Protein AF-A0AAD9IMD5-F1 (afdb_monomer_lite)

Secondary structure (DSSP, 8-state):
-B-HHHHHHH-GGGGG-S-EEE-SS--SSGGGEEE-PPP--S--SSS----PPPP-EEEEE-SSSEEEEEES--BSHHHHHSS---EEEEEEPBPPHHHHHH---PPPHHHHHHHHHHHHTT--HHHHHHHHHHHHTB--TT-SEEEEEE-SEEE-TT--STT--HHHHHHHHHHHSPPBPGGGTTPPPEEE-S------HHIIIIIIHHHHT--EE--SSTTPPPEEPPPPSSPPEEE--BHHHHHTSTTGGGGGGGS---HHHHTT------SS-EEE-S-EEEEEE-HHHHHHHHHSTTTTEETTTTEE--SPPTTS-SS-----SSSSPPPPPTT--B--TTS---S--TTS-BTTB-TTTTS--TTS-------

Organism: Prototheca wickerhamii (NCBI:txid3111)

Structure (mmCIF, N/CA/C/O backbone):
data_AF-A0AAD9IMD5-F1
#
_entry.id   AF-A0AAD9IMD5-F1
#
loop_
_atom_site.group_PDB
_atom_site.id
_atom_site.type_symbol
_atom_site.label_atom_id
_atom_site.label_alt_id
_atom_site.label_comp_id
_atom_site.label_asym_id
_atom_site.label_entity_id
_atom_site.label_seq_id
_atom_site.pdbx_PDB_ins_code
_atom_site.Cartn_x
_atom_site.Cartn_y
_atom_site.Cartn_z
_atom_site.occupancy
_atom_site.B_iso_or_equiv
_atom_site.auth_seq_id
_atom_site.auth_comp_id
_atom_site.auth_asym_id
_atom_site.auth_atom_id
_atom_site.pdbx_PDB_model_num
ATOM 1 N N . MET A 1 1 ? -3.584 -8.955 -10.266 1.00 76.75 1 MET A N 1
ATOM 2 C CA . MET A 1 1 ? -3.443 -10.241 -10.985 1.00 76.75 1 MET A CA 1
ATOM 3 C C . MET A 1 1 ? -3.538 -11.375 -9.977 1.00 76.75 1 MET A C 1
ATOM 5 O O . MET A 1 1 ? -3.066 -11.196 -8.858 1.00 76.75 1 MET A O 1
ATOM 9 N N . VAL A 1 2 ? -4.182 -12.487 -10.338 1.00 79.94 2 VAL A N 1
ATOM 10 C CA . VAL A 1 2 ? -4.346 -13.656 -9.460 1.00 79.94 2 VAL A CA 1
ATOM 11 C C . VAL A 1 2 ? -4.179 -14.929 -10.286 1.00 79.94 2 VAL A C 1
ATOM 13 O O . VAL A 1 2 ? -4.887 -15.099 -11.275 1.00 79.94 2 VAL A O 1
ATOM 16 N N . ASP A 1 3 ? -3.282 -15.815 -9.862 1.00 84.31 3 ASP A N 1
ATOM 17 C CA . ASP A 1 3 ? -3.203 -17.205 -10.317 1.00 84.31 3 ASP A CA 1
ATOM 18 C C . ASP A 1 3 ? -3.819 -18.092 -9.229 1.00 84.31 3 ASP A C 1
ATOM 20 O O . ASP A 1 3 ? -3.224 -18.309 -8.173 1.00 84.31 3 ASP A O 1
ATOM 24 N N . PHE A 1 4 ? -5.041 -18.581 -9.462 1.00 81.31 4 PHE A N 1
ATOM 25 C CA . PHE A 1 4 ? -5.756 -19.394 -8.475 1.00 81.31 4 PHE A CA 1
ATOM 26 C C . PHE A 1 4 ? -5.147 -20.776 -8.270 1.00 81.31 4 PHE A C 1
ATOM 28 O O . PHE A 1 4 ? -5.235 -21.294 -7.158 1.00 81.31 4 PHE A O 1
ATOM 35 N N . ALA A 1 5 ? -4.554 -21.373 -9.305 1.00 83.69 5 ALA A N 1
ATOM 36 C CA . ALA A 1 5 ? -3.942 -22.689 -9.181 1.00 83.69 5 ALA A CA 1
ATOM 37 C C . ALA A 1 5 ? -2.724 -22.594 -8.260 1.00 83.69 5 ALA A C 1
ATOM 39 O O . ALA A 1 5 ? -2.625 -23.333 -7.275 1.00 83.69 5 ALA A O 1
ATOM 40 N N . TRP A 1 6 ? -1.862 -21.606 -8.512 1.00 87.00 6 TRP A N 1
ATOM 41 C CA . TRP A 1 6 ? -0.742 -21.317 -7.630 1.00 87.00 6 TRP A CA 1
ATOM 42 C C . TRP A 1 6 ? -1.210 -20.911 -6.225 1.00 87.00 6 TRP A C 1
ATOM 44 O O . TRP A 1 6 ? -0.757 -21.502 -5.244 1.00 87.00 6 TRP A O 1
ATOM 54 N N . LEU A 1 7 ? -2.153 -19.969 -6.107 1.00 86.19 7 LEU A N 1
ATOM 55 C CA . LEU A 1 7 ? -2.623 -19.467 -4.812 1.00 86.19 7 LEU A CA 1
ATOM 56 C C . LEU A 1 7 ? -3.202 -20.583 -3.932 1.00 86.19 7 LEU A C 1
ATOM 58 O O . LEU A 1 7 ? -2.908 -20.632 -2.740 1.00 86.19 7 LEU A O 1
ATOM 62 N N . LEU A 1 8 ? -3.992 -21.496 -4.504 1.00 86.25 8 LEU A N 1
ATOM 63 C CA . LEU A 1 8 ? -4.531 -22.651 -3.779 1.00 86.25 8 LEU A CA 1
ATOM 64 C C . LEU A 1 8 ? -3.455 -23.675 -3.417 1.00 86.25 8 LEU A C 1
ATOM 66 O O . LEU A 1 8 ? -3.572 -24.321 -2.377 1.00 86.25 8 LEU A O 1
ATOM 70 N N . SER A 1 9 ? -2.413 -23.821 -4.240 1.00 89.12 9 SER A N 1
ATOM 71 C CA . SER A 1 9 ? -1.272 -24.677 -3.903 1.00 89.12 9 SER A CA 1
ATOM 72 C C . SER A 1 9 ? -0.456 -24.106 -2.737 1.00 89.12 9 SER A C 1
ATOM 74 O O . SER A 1 9 ? -0.043 -24.852 -1.853 1.00 89.12 9 SER A O 1
ATOM 76 N N . ALA A 1 10 ? -0.280 -22.781 -2.699 1.00 88.62 10 ALA A N 1
ATOM 77 C CA . ALA A 1 10 ? 0.473 -22.081 -1.665 1.00 88.62 10 ALA A CA 1
ATOM 78 C C . ALA A 1 10 ? -0.332 -21.913 -0.364 1.00 88.62 10 ALA A C 1
ATOM 80 O O . ALA A 1 10 ? 0.235 -21.936 0.726 1.00 88.62 10 ALA A O 1
ATOM 81 N N . CYS A 1 11 ? -1.655 -21.754 -0.467 1.00 88.94 11 CYS A N 1
ATOM 82 C CA . CYS A 1 11 ? -2.561 -21.566 0.662 1.00 88.94 11 CYS A CA 1
ATOM 83 C C . CYS A 1 11 ? -3.853 -22.390 0.481 1.00 88.94 11 CYS A C 1
ATOM 85 O O . CYS A 1 11 ? -4.914 -21.848 0.140 1.00 88.94 11 CYS A O 1
ATOM 87 N N . PRO A 1 12 ? -3.807 -23.710 0.744 1.00 88.69 12 PRO A N 1
ATOM 88 C CA . PRO A 1 12 ? -4.962 -24.591 0.556 1.00 88.69 12 PRO A CA 1
ATOM 89 C C . PRO A 1 12 ? -6.123 -24.277 1.512 1.00 88.69 12 PRO A C 1
ATOM 91 O O . PRO A 1 12 ? -7.272 -24.627 1.240 1.00 88.69 12 PRO A O 1
ATOM 94 N N . ASP A 1 13 ? -5.860 -23.576 2.619 1.00 87.25 13 ASP A N 1
ATOM 95 C CA . ASP A 1 13 ? -6.880 -23.179 3.593 1.00 87.25 13 ASP A CA 1
ATOM 96 C C . ASP A 1 13 ? -7.921 -22.208 3.022 1.00 87.25 13 ASP A C 1
ATOM 98 O O . ASP A 1 13 ? -9.054 -22.182 3.507 1.00 87.25 13 ASP A O 1
ATOM 102 N N . ILE A 1 14 ? -7.603 -21.486 1.941 1.00 85.19 14 ILE A N 1
ATOM 103 C CA . ILE A 1 14 ? -8.573 -20.644 1.225 1.00 85.19 14 ILE A CA 1
ATOM 104 C C . ILE A 1 14 ? -9.774 -21.479 0.755 1.00 85.19 14 ILE A C 1
ATOM 106 O O . ILE A 1 14 ? -10.912 -21.020 0.839 1.00 85.19 14 ILE A O 1
ATOM 110 N N . ALA A 1 15 ? -9.565 -22.738 0.354 1.00 83.88 15 ALA A N 1
ATOM 111 C CA . ALA A 1 15 ? -10.650 -23.626 -0.073 1.00 83.88 15 ALA A CA 1
ATOM 112 C C . ALA A 1 15 ? -11.630 -23.988 1.066 1.00 83.88 15 ALA A C 1
ATOM 114 O O . ALA A 1 15 ? -12.774 -24.388 0.811 1.00 83.88 15 ALA A O 1
ATOM 115 N N . LYS A 1 16 ? -11.206 -23.829 2.328 1.00 85.44 16 LYS A N 1
ATOM 116 C CA . LYS A 1 16 ? -12.039 -24.054 3.520 1.00 85.44 16 LYS A CA 1
ATOM 117 C C . LYS A 1 16 ? -12.935 -22.855 3.838 1.00 85.44 16 LYS A C 1
ATOM 119 O O . LYS A 1 16 ? -13.846 -22.993 4.655 1.00 85.44 16 LYS A O 1
ATOM 124 N N . ALA A 1 17 ? -12.710 -21.700 3.207 1.00 85.44 17 ALA A N 1
ATOM 125 C CA . ALA A 1 17 ? -13.543 -20.524 3.410 1.00 85.44 17 ALA A CA 1
ATOM 126 C C . ALA A 1 17 ? -15.008 -20.829 3.057 1.00 85.44 17 ALA A C 1
ATOM 128 O O . ALA A 1 17 ? -15.326 -21.463 2.047 1.00 85.44 17 ALA A O 1
ATOM 129 N N . GLN A 1 18 ? -15.923 -20.365 3.910 1.00 84.19 18 GLN A N 1
ATOM 130 C CA . GLN A 1 18 ? -17.361 -20.515 3.671 1.00 84.19 18 GLN A CA 1
ATOM 131 C C . GLN A 1 18 ? -17.820 -19.661 2.486 1.00 84.19 18 GLN A C 1
ATOM 133 O O . GLN A 1 18 ? -18.733 -20.046 1.759 1.00 84.19 18 GLN A O 1
ATOM 138 N N . LYS A 1 19 ? -17.182 -18.502 2.308 1.00 85.31 19 LYS A N 1
ATOM 139 C CA . LYS A 1 19 ? -17.495 -17.521 1.278 1.00 85.31 19 LYS A CA 1
ATOM 140 C C . LYS A 1 19 ? -16.247 -16.729 0.932 1.00 85.31 19 LYS A C 1
ATOM 142 O O . LYS A 1 19 ? -15.484 -16.379 1.829 1.00 85.31 19 LYS A O 1
ATOM 147 N N . ILE A 1 20 ? -16.072 -16.434 -0.350 1.00 84.38 20 ILE A N 1
ATOM 148 C CA . ILE A 1 20 ? -14.956 -15.632 -0.852 1.00 84.38 20 ILE A CA 1
ATOM 149 C C . ILE A 1 20 ? -15.546 -14.524 -1.718 1.00 84.38 20 ILE A C 1
ATOM 151 O O . ILE A 1 20 ? -16.338 -14.795 -2.619 1.00 84.38 20 ILE A O 1
ATOM 155 N N . ILE A 1 21 ? -15.198 -13.275 -1.427 1.00 83.50 21 ILE A N 1
ATOM 156 C CA . ILE A 1 21 ? -15.652 -12.113 -2.193 1.00 83.50 21 ILE A CA 1
ATOM 157 C C . ILE A 1 21 ? -14.419 -11.499 -2.835 1.00 83.50 21 ILE A C 1
ATOM 159 O O . ILE A 1 21 ? -13.454 -11.206 -2.134 1.00 83.50 21 ILE A O 1
ATOM 163 N N . LEU A 1 22 ? -14.435 -11.366 -4.158 1.00 80.69 22 LEU A N 1
ATOM 164 C CA . LEU A 1 22 ? -13.288 -10.916 -4.935 1.00 80.69 22 LEU A CA 1
ATOM 165 C C . LEU A 1 22 ? -13.683 -9.771 -5.855 1.00 80.69 22 LEU A C 1
ATOM 167 O O . LEU A 1 22 ? -14.708 -9.828 -6.540 1.00 80.69 22 LEU A O 1
ATOM 171 N N . ASP A 1 23 ? -12.819 -8.771 -5.919 1.00 72.56 23 ASP A N 1
ATOM 172 C CA . ASP A 1 23 ? -12.963 -7.575 -6.738 1.00 72.56 23 ASP A CA 1
ATOM 173 C C . ASP A 1 23 ? -12.237 -7.686 -8.098 1.00 72.56 23 ASP A C 1
ATOM 175 O O . ASP A 1 23 ? -11.655 -6.729 -8.603 1.00 72.56 23 ASP A O 1
ATOM 179 N N . ILE A 1 24 ? -12.254 -8.885 -8.691 1.00 70.44 24 ILE A N 1
ATOM 180 C CA . ILE A 1 24 ? -11.566 -9.232 -9.951 1.00 70.44 24 ILE A CA 1
ATOM 181 C C . ILE A 1 24 ? -12.556 -9.507 -11.092 1.00 70.44 24 ILE A C 1
ATOM 183 O O . ILE A 1 24 ? -13.764 -9.529 -10.883 1.00 70.44 24 ILE A O 1
ATOM 187 N N . GLU A 1 25 ? -12.057 -9.732 -12.313 1.00 60.31 25 GLU A N 1
ATOM 188 C CA . GLU A 1 25 ? -12.898 -10.030 -13.486 1.00 60.31 25 GLU A CA 1
ATOM 189 C C . GLU A 1 25 ? -13.379 -11.488 -13.551 1.00 60.31 25 GLU A C 1
ATOM 191 O O . GLU A 1 25 ? -14.500 -11.752 -13.986 1.00 60.31 25 GLU A O 1
ATOM 196 N N . LYS A 1 26 ? -12.554 -12.450 -13.117 1.00 60.41 26 LYS A N 1
ATOM 197 C CA . LYS A 1 26 ? -12.860 -13.890 -13.134 1.00 60.41 26 LYS A CA 1
ATOM 198 C C . LYS A 1 26 ? -12.212 -14.585 -11.940 1.00 60.41 26 LYS A C 1
ATOM 200 O O . LYS A 1 26 ? -11.093 -14.245 -11.571 1.00 60.41 26 LYS A O 1
ATOM 205 N N . ALA A 1 27 ? -12.886 -15.582 -11.369 1.00 61.69 27 ALA A N 1
ATOM 206 C CA . ALA A 1 27 ? -12.339 -16.413 -10.299 1.00 61.69 27 ALA A CA 1
ATOM 207 C C . ALA A 1 27 ? -12.442 -17.903 -10.634 1.00 61.69 27 ALA A C 1
ATOM 209 O O . ALA A 1 27 ? -13.432 -18.339 -11.214 1.00 61.69 27 ALA A O 1
ATOM 210 N N . GLY A 1 28 ? -11.444 -18.684 -10.213 1.00 59.56 28 GLY A N 1
ATOM 211 C CA . GLY A 1 28 ? -11.409 -20.143 -10.388 1.00 59.56 28 GLY A CA 1
ATOM 212 C C . GLY A 1 28 ? -12.090 -20.939 -9.266 1.00 59.56 28 GLY A C 1
ATOM 213 O O . GLY A 1 28 ? -11.920 -22.148 -9.182 1.00 59.56 28 GLY A O 1
ATOM 214 N N . LEU A 1 29 ? -12.824 -20.279 -8.364 1.00 62.38 29 LEU A N 1
ATOM 215 C CA . LEU A 1 29 ? -13.247 -20.844 -7.074 1.00 62.38 29 LEU A CA 1
ATOM 216 C C . LEU A 1 29 ? -14.750 -21.188 -6.997 1.00 62.38 29 LEU A C 1
ATOM 218 O O . LEU A 1 29 ? -15.392 -20.987 -5.972 1.00 62.38 29 LEU A O 1
ATOM 222 N N . GLY A 1 30 ? -15.321 -21.756 -8.062 1.00 66.31 30 GLY A N 1
ATOM 223 C CA . GLY A 1 30 ? -16.645 -22.401 -8.034 1.00 66.31 30 GLY A CA 1
ATOM 224 C C . GLY A 1 30 ? -17.790 -21.587 -7.391 1.00 66.31 30 GLY A C 1
ATOM 225 O O . GLY A 1 30 ? -17.810 -20.360 -7.410 1.00 66.31 30 GLY A O 1
ATOM 226 N N . ALA A 1 31 ? -18.777 -22.280 -6.808 1.00 68.75 31 ALA A N 1
ATOM 227 C CA . ALA A 1 31 ? -20.036 -21.683 -6.331 1.00 68.75 31 ALA A CA 1
ATOM 228 C C . ALA A 1 31 ? -19.940 -20.855 -5.027 1.00 68.75 31 ALA A C 1
ATOM 230 O O . ALA A 1 31 ? -20.909 -20.201 -4.647 1.00 68.75 31 ALA A O 1
ATOM 231 N N . LYS A 1 32 ? -18.803 -20.884 -4.313 1.00 77.38 32 LYS A N 1
ATOM 232 C CA . LYS A 1 32 ? -18.609 -20.151 -3.039 1.00 77.38 32 LYS A CA 1
ATOM 233 C C . LYS A 1 32 ? -18.077 -18.731 -3.235 1.00 77.38 32 LYS A C 1
ATOM 235 O O . LYS A 1 32 ? -17.917 -17.988 -2.260 1.00 77.38 32 LYS A O 1
ATOM 240 N N . THR A 1 33 ? -17.788 -18.367 -4.480 1.00 80.81 33 THR A N 1
ATOM 241 C CA . THR A 1 33 ? -17.118 -17.124 -4.819 1.00 80.81 33 THR A CA 1
ATOM 242 C C . THR A 1 33 ? -18.078 -16.127 -5.432 1.00 80.81 33 THR A C 1
ATOM 244 O O . THR A 1 33 ? -18.792 -16.418 -6.387 1.00 80.81 33 THR A O 1
ATOM 247 N N . VAL A 1 34 ? -18.062 -14.917 -4.884 1.00 81.12 34 VAL A N 1
ATOM 248 C CA . VAL A 1 34 ? -18.750 -13.765 -5.452 1.00 81.12 34 VAL A CA 1
ATOM 249 C C . VAL A 1 34 ? -17.698 -12.878 -6.090 1.00 81.12 34 VAL A C 1
ATOM 251 O O . VAL A 1 34 ? -16.814 -12.370 -5.405 1.00 81.12 34 VAL A O 1
ATOM 254 N N . VAL A 1 35 ? -17.803 -12.707 -7.402 1.00 80.44 35 VAL A N 1
ATOM 255 C CA . VAL A 1 35 ? -16.901 -11.868 -8.190 1.00 80.44 35 VAL A CA 1
ATOM 256 C C . VAL A 1 35 ? -17.628 -10.582 -8.557 1.00 80.44 35 VAL A C 1
ATOM 258 O O . VAL A 1 35 ? -18.761 -10.625 -9.045 1.00 80.44 35 VAL A O 1
ATOM 261 N N . LYS A 1 36 ? -16.997 -9.434 -8.317 1.00 81.56 36 LYS A N 1
ATOM 262 C CA . LYS A 1 36 ? -17.540 -8.133 -8.705 1.00 81.56 36 LYS A CA 1
ATOM 263 C C . LYS A 1 36 ? -16.424 -7.211 -9.160 1.00 81.56 36 LYS A C 1
ATOM 265 O O . LYS A 1 36 ? -15.601 -6.808 -8.362 1.00 81.56 36 LYS A O 1
ATOM 270 N N . ILE A 1 37 ? -16.488 -6.778 -10.410 1.00 79.00 37 ILE A N 1
ATOM 271 C CA . ILE A 1 37 ? -15.648 -5.696 -10.923 1.00 79.00 37 ILE A CA 1
ATOM 272 C C . ILE A 1 37 ? -16.138 -4.369 -10.296 1.00 79.00 37 ILE A C 1
ATOM 274 O O . ILE A 1 37 ? -17.311 -4.014 -10.501 1.00 79.00 37 ILE A O 1
ATOM 278 N N . PRO A 1 38 ? -15.306 -3.651 -9.513 1.00 81.19 38 PRO A N 1
ATOM 279 C CA . PRO A 1 38 ? -15.639 -2.331 -8.980 1.00 81.19 38 PRO A CA 1
ATOM 280 C C . PRO A 1 38 ? -15.830 -1.292 -10.097 1.00 81.19 38 PRO A C 1
ATOM 282 O O . PRO A 1 38 ? -15.277 -1.442 -11.189 1.00 81.19 38 PRO A O 1
ATOM 285 N N . PRO A 1 39 ? -16.605 -0.221 -9.861 1.00 81.44 39 PRO A N 1
ATOM 286 C CA . PRO A 1 39 ? -16.837 0.802 -10.875 1.00 81.44 39 PRO A CA 1
ATOM 287 C C . PRO A 1 39 ? -15.567 1.615 -11.181 1.00 81.44 39 PRO A C 1
ATOM 289 O O . PRO A 1 39 ? -14.989 2.234 -10.295 1.00 81.44 39 PRO A O 1
ATOM 292 N N . LEU A 1 40 ? -15.189 1.692 -12.461 1.00 76.69 40 LEU A N 1
ATOM 293 C CA . LEU A 1 40 ? -14.152 2.598 -12.971 1.00 76.69 40 LEU A CA 1
ATOM 294 C C . LEU A 1 40 ? -14.787 3.676 -13.865 1.00 76.69 40 LEU A C 1
ATOM 296 O O . LEU A 1 40 ? -14.896 3.490 -15.076 1.00 76.69 40 LEU A O 1
ATOM 300 N N . PRO A 1 41 ? -15.247 4.802 -13.289 1.00 74.12 41 PRO A N 1
ATOM 301 C CA . PRO A 1 41 ? -15.970 5.835 -14.031 1.00 74.12 41 PRO A CA 1
ATOM 302 C C . PRO A 1 41 ? -15.073 6.688 -14.943 1.00 74.12 41 PRO A C 1
ATOM 304 O O . PRO A 1 41 ? -15.592 7.433 -15.770 1.00 74.12 41 PRO A O 1
ATOM 307 N N . ILE A 1 42 ? -13.744 6.611 -14.796 1.00 68.19 42 ILE A N 1
ATOM 308 C CA . ILE A 1 42 ? -12.786 7.442 -15.536 1.00 68.19 42 ILE A CA 1
ATOM 309 C C . ILE A 1 42 ? -11.962 6.551 -16.482 1.00 68.19 42 ILE A C 1
ATOM 311 O O . ILE A 1 42 ? -11.223 5.690 -16.005 1.00 68.19 42 ILE A O 1
ATOM 315 N N . PRO A 1 43 ? -12.049 6.741 -17.811 1.00 59.75 43 PRO A N 1
ATOM 316 C CA . PRO A 1 43 ? -11.306 5.932 -18.774 1.00 59.75 43 PRO A CA 1
ATOM 317 C C . PRO A 1 43 ? -9.802 6.263 -18.804 1.00 59.75 43 PRO A C 1
ATOM 319 O O . PRO A 1 43 ? -9.381 7.401 -18.575 1.00 59.75 43 PRO A O 1
ATOM 322 N N . TYR A 1 44 ? -8.981 5.270 -19.165 1.00 54.69 44 TYR A N 1
ATOM 323 C CA . TYR A 1 44 ? -7.563 5.450 -19.493 1.00 54.69 44 TYR A CA 1
ATOM 324 C C . TYR A 1 44 ? -7.389 5.538 -21.019 1.00 54.69 44 TYR A C 1
ATOM 326 O O . TYR A 1 44 ? -7.518 4.537 -21.712 1.00 54.69 44 TYR A O 1
ATOM 334 N N . GLY A 1 45 ? -7.056 6.720 -21.549 1.00 42.53 45 GLY A N 1
ATOM 335 C CA . GLY A 1 45 ? -6.676 6.892 -22.961 1.00 42.53 45 GLY A CA 1
ATOM 336 C C . GLY A 1 45 ? -7.792 6.641 -23.992 1.00 42.53 45 GLY A C 1
ATOM 337 O O . GLY A 1 45 ? -8.968 6.555 -23.655 1.00 42.53 45 GLY A O 1
ATOM 338 N N . THR A 1 46 ? -7.407 6.580 -25.273 1.00 33.34 46 THR A N 1
ATOM 339 C CA . THR A 1 46 ? -8.287 6.486 -26.460 1.00 33.34 46 THR A CA 1
ATOM 340 C C . THR A 1 46 ? -8.709 5.062 -26.844 1.00 33.34 46 THR A C 1
ATOM 342 O O . THR A 1 46 ? -9.556 4.906 -27.719 1.00 33.34 46 THR A O 1
ATOM 345 N N . HIS A 1 47 ? 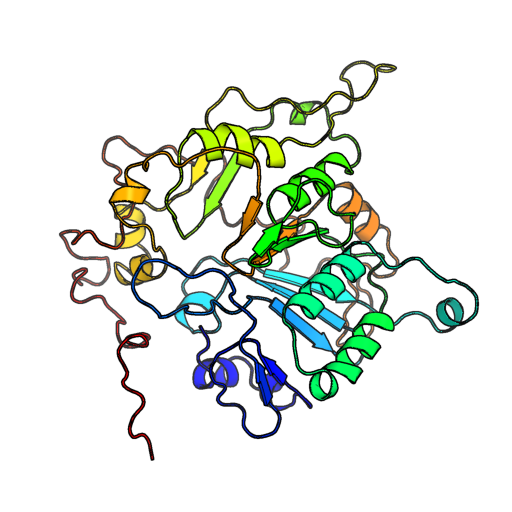-8.172 4.022 -26.198 1.00 32.47 47 HIS A N 1
ATOM 346 C CA . HIS A 1 47 ? -8.558 2.630 -26.451 1.00 32.47 47 HIS A CA 1
ATOM 347 C C . HIS A 1 47 ? -9.361 2.074 -25.267 1.00 32.47 47 HIS A C 1
ATOM 349 O O . HIS A 1 47 ? -8.866 1.946 -24.152 1.00 32.47 47 HIS A O 1
ATOM 355 N N . HIS A 1 48 ? -10.631 1.763 -25.528 1.00 37.00 48 HIS A N 1
ATOM 356 C CA . HIS A 1 48 ? -11.674 1.381 -24.573 1.00 37.00 48 HIS A CA 1
ATOM 357 C C . HIS A 1 48 ? -11.481 0.001 -23.893 1.00 37.00 48 HIS A C 1
ATOM 359 O O . HIS A 1 48 ? -12.358 -0.858 -23.983 1.00 37.00 48 HIS A O 1
ATOM 365 N N . ARG A 1 49 ? -10.386 -0.228 -23.158 1.00 36.09 49 ARG A N 1
ATOM 366 C CA . ARG A 1 49 ? -10.332 -1.284 -22.125 1.00 36.09 49 ARG A CA 1
ATOM 367 C C . ARG A 1 49 ? -9.782 -0.722 -20.822 1.00 36.09 49 ARG A C 1
ATOM 369 O O . ARG A 1 49 ? -8.605 -0.409 -20.701 1.00 36.09 49 ARG A O 1
ATOM 376 N N . CYS A 1 50 ? -10.669 -0.583 -19.843 1.00 42.69 50 CYS A N 1
ATOM 377 C CA . CYS A 1 50 ? -10.317 -0.224 -18.478 1.00 42.69 50 CYS A CA 1
ATOM 378 C C . CYS A 1 50 ? -9.977 -1.523 -17.736 1.00 42.69 50 CYS A C 1
ATOM 380 O O . CYS A 1 50 ? -10.882 -2.279 -17.400 1.00 42.69 50 CYS A O 1
ATOM 382 N N . VAL A 1 51 ? -8.691 -1.820 -17.540 1.00 49.53 51 VAL A N 1
ATOM 383 C CA . VAL A 1 51 ? -8.270 -2.985 -16.747 1.00 49.53 51 VAL A CA 1
ATOM 384 C C . VAL A 1 51 ? -8.336 -2.595 -15.273 1.00 49.53 51 VAL A C 1
ATOM 386 O O . VAL A 1 51 ? -7.567 -1.743 -14.823 1.00 49.53 51 VAL A O 1
ATOM 389 N N . VAL A 1 52 ? -9.252 -3.205 -14.514 1.00 51.31 52 VAL A N 1
ATOM 390 C CA . VAL A 1 52 ? -9.265 -3.058 -13.053 1.00 51.31 52 VAL A CA 1
ATOM 391 C C . VAL A 1 52 ? -8.014 -3.718 -12.490 1.00 51.31 52 VAL A C 1
ATOM 393 O O . VAL A 1 52 ? -7.832 -4.931 -12.602 1.00 51.31 52 VAL A O 1
ATOM 396 N N . LYS A 1 53 ? -7.155 -2.927 -11.843 1.00 61.28 53 LYS A N 1
ATOM 397 C CA . LYS A 1 53 ? -6.140 -3.479 -10.946 1.00 61.28 53 LYS A CA 1
ATOM 398 C C . LYS A 1 53 ? -6.843 -3.850 -9.636 1.00 61.28 53 LYS A C 1
ATOM 400 O O . LYS A 1 53 ? -7.417 -2.956 -9.019 1.00 61.28 53 LYS A O 1
ATOM 405 N N . PRO A 1 54 ? -6.859 -5.133 -9.238 1.00 62.47 54 PRO A N 1
ATOM 406 C CA . PRO A 1 54 ? -7.530 -5.533 -8.010 1.00 62.47 54 PRO A CA 1
ATOM 407 C C . PRO A 1 54 ? -6.819 -4.973 -6.790 1.00 62.47 54 PRO A C 1
ATOM 409 O O . PRO A 1 54 ? -5.595 -4.786 -6.809 1.00 62.47 54 PRO A O 1
ATOM 412 N N . ASN A 1 55 ? -7.587 -4.756 -5.726 1.00 74.50 55 ASN A N 1
ATOM 413 C CA . ASN A 1 55 ? -7.024 -4.301 -4.471 1.00 74.50 55 ASN A CA 1
ATOM 414 C C . ASN A 1 55 ? -6.158 -5.394 -3.855 1.00 74.50 55 ASN A C 1
ATOM 416 O O . ASN A 1 55 ? -6.456 -6.587 -3.912 1.00 74.50 55 ASN A O 1
ATOM 420 N N . LYS A 1 56 ? -5.060 -4.967 -3.245 1.00 89.25 56 LYS A N 1
ATOM 421 C CA . LYS A 1 56 ? -4.097 -5.855 -2.599 1.00 89.25 56 LYS A CA 1
ATOM 422 C C . LYS A 1 56 ? -4.327 -5.840 -1.095 1.00 89.25 56 LYS A C 1
ATOM 424 O O . LYS A 1 56 ? -3.507 -5.363 -0.311 1.00 89.25 56 LYS A O 1
ATOM 429 N N . ALA A 1 57 ? -5.518 -6.283 -0.712 1.00 92.19 57 ALA A N 1
ATOM 430 C CA . ALA A 1 57 ? -5.948 -6.323 0.672 1.00 92.19 57 ALA A CA 1
ATOM 431 C C . ALA A 1 57 ? -6.849 -7.530 0.946 1.00 92.19 57 ALA A C 1
ATOM 433 O O . ALA A 1 57 ? -7.647 -7.940 0.104 1.00 92.19 57 ALA A O 1
ATOM 434 N N . PHE A 1 58 ? -6.761 -8.054 2.165 1.00 93.00 58 PHE A N 1
ATOM 435 C CA . PHE A 1 58 ? -7.638 -9.092 2.684 1.00 93.00 58 PHE A CA 1
ATOM 436 C C . PHE A 1 58 ? -8.340 -8.608 3.948 1.00 93.00 58 PHE A C 1
ATOM 438 O O . PHE A 1 58 ? -7.698 -8.124 4.879 1.00 93.00 58 PHE A O 1
ATOM 445 N N . VAL A 1 59 ? -9.654 -8.821 4.006 1.00 93.94 59 VAL A N 1
ATOM 446 C CA . VAL A 1 59 ? -10.449 -8.731 5.234 1.00 93.94 59 VAL A CA 1
ATOM 447 C C . VAL A 1 59 ? -11.001 -10.123 5.507 1.00 93.94 59 VAL A C 1
ATOM 449 O O . VAL A 1 59 ? -11.824 -10.636 4.749 1.00 93.94 59 VAL A O 1
ATOM 452 N N . MET A 1 60 ? -10.498 -10.770 6.554 1.00 94.19 60 MET A N 1
ATOM 453 C CA . MET A 1 60 ? -10.754 -12.183 6.828 1.00 94.19 60 MET A CA 1
ATOM 454 C C . MET A 1 60 ? -11.461 -12.345 8.164 1.00 94.19 60 MET A C 1
ATOM 456 O O . MET A 1 60 ? -10.909 -12.003 9.209 1.00 94.19 60 MET A O 1
ATOM 460 N N . LYS A 1 61 ? -12.654 -12.943 8.147 1.00 94.06 61 LYS A N 1
ATOM 461 C CA . LYS A 1 61 ? -13.301 -13.406 9.374 1.00 94.06 61 LYS A CA 1
ATOM 462 C C . LYS A 1 61 ? -12.676 -14.730 9.816 1.00 94.06 61 LYS A C 1
ATOM 464 O O . LYS A 1 61 ? -12.777 -15.736 9.114 1.00 94.06 61 LYS A O 1
ATOM 469 N N . LEU A 1 62 ? -12.050 -14.726 10.989 1.00 92.81 62 LEU A N 1
ATOM 470 C CA . LEU A 1 62 ? -11.472 -15.901 11.641 1.00 92.81 62 LEU A CA 1
ATOM 471 C C . LEU A 1 62 ? -12.329 -16.331 12.840 1.00 92.81 62 LEU A C 1
ATOM 473 O O . LEU A 1 62 ? -13.312 -15.674 13.203 1.00 92.81 62 LEU A O 1
ATOM 477 N N . ARG A 1 63 ? -11.949 -17.456 13.462 1.00 91.12 63 ARG A N 1
ATOM 478 C CA . ARG A 1 63 ? -12.687 -18.081 14.572 1.00 91.12 63 ARG A CA 1
ATOM 479 C C . ARG A 1 63 ? -12.943 -17.108 15.721 1.00 91.12 63 ARG A C 1
ATOM 481 O O . ARG A 1 63 ? -14.061 -17.063 16.221 1.00 91.12 63 ARG A O 1
ATOM 488 N N . HIS A 1 64 ? -11.924 -16.355 16.122 1.00 93.62 64 HIS A N 1
ATOM 489 C CA . HIS A 1 64 ? -11.992 -15.490 17.294 1.00 93.62 64 HIS A CA 1
ATOM 490 C C . HIS A 1 64 ? -11.967 -14.001 16.960 1.00 93.62 64 HIS A C 1
ATOM 492 O O . HIS A 1 64 ? -12.170 -13.216 17.862 1.00 93.62 64 HIS A O 1
ATOM 498 N N . GLY A 1 65 ? -11.802 -13.586 15.703 1.00 94.94 65 GLY A N 1
ATOM 499 C CA . GLY A 1 65 ? -11.774 -12.162 15.361 1.00 94.94 65 GLY A CA 1
ATOM 500 C C . GLY A 1 65 ? -11.785 -11.897 13.860 1.00 94.94 65 GLY A C 1
ATOM 501 O O . GLY A 1 65 ? -12.105 -12.795 13.075 1.00 94.94 65 GLY A O 1
ATOM 502 N N . ILE A 1 66 ? -11.404 -10.684 13.466 1.00 95.94 66 ILE A N 1
ATOM 503 C CA . ILE A 1 66 ? -11.150 -10.297 12.072 1.00 95.94 66 ILE A CA 1
ATOM 504 C C . ILE A 1 66 ? -9.660 -10.037 11.896 1.00 95.94 66 ILE A C 1
ATOM 506 O O . ILE A 1 66 ? -9.040 -9.417 12.749 1.00 95.94 66 ILE A O 1
ATOM 510 N N . ARG A 1 67 ? -9.092 -10.475 10.774 1.00 96.38 67 ARG A N 1
ATOM 511 C CA . ARG A 1 67 ? -7.748 -10.093 10.333 1.00 96.38 67 ARG A CA 1
ATOM 512 C C . ARG A 1 67 ? -7.853 -9.165 9.135 1.00 96.38 67 ARG A C 1
ATOM 514 O O . ARG A 1 67 ? -8.507 -9.518 8.151 1.00 96.38 67 ARG A O 1
ATOM 521 N N . VAL A 1 68 ? -7.175 -8.024 9.194 1.00 96.62 68 VAL A N 1
ATOM 522 C CA . VAL A 1 68 ? -6.966 -7.149 8.035 1.00 96.62 68 VAL A CA 1
ATOM 523 C C . VAL A 1 68 ? -5.515 -7.268 7.598 1.00 96.62 68 VAL A C 1
ATOM 525 O O . VAL A 1 68 ? -4.604 -7.165 8.421 1.00 96.62 68 VAL A O 1
ATOM 528 N N . ALA A 1 69 ? -5.305 -7.496 6.305 1.00 95.56 69 ALA A N 1
ATOM 529 C CA . ALA A 1 69 ? -3.993 -7.483 5.683 1.00 95.56 69 ALA A CA 1
ATOM 530 C C . ALA A 1 69 ? -3.987 -6.534 4.483 1.00 95.56 69 ALA A C 1
ATOM 532 O O . ALA A 1 69 ? -4.881 -6.608 3.647 1.00 95.56 69 ALA A O 1
ATOM 533 N N . ILE A 1 70 ? -2.981 -5.669 4.382 1.00 95.06 70 ILE A N 1
ATOM 534 C CA . ILE A 1 70 ? -2.757 -4.768 3.242 1.00 95.06 70 ILE A CA 1
ATOM 535 C C . ILE A 1 70 ? -1.356 -5.065 2.721 1.00 95.06 70 ILE A C 1
ATOM 537 O O . ILE A 1 70 ? -0.403 -5.040 3.498 1.00 95.06 70 ILE A O 1
ATOM 541 N N . HIS A 1 71 ? -1.225 -5.394 1.440 1.00 93.62 71 HIS A N 1
ATOM 542 C CA . HIS A 1 71 ? 0.027 -5.876 0.857 1.00 93.62 71 HIS A CA 1
ATOM 543 C C . HIS A 1 71 ? 0.316 -5.253 -0.509 1.00 93.62 71 HIS A C 1
ATOM 545 O O . HIS A 1 71 ? -0.529 -4.599 -1.113 1.00 93.62 71 HIS A O 1
ATOM 551 N N . THR A 1 72 ? 1.529 -5.461 -1.020 1.00 91.38 72 THR A N 1
ATOM 552 C CA . THR A 1 72 ? 1.968 -4.902 -2.313 1.00 91.38 72 THR A CA 1
ATOM 553 C C . THR A 1 72 ? 2.064 -5.937 -3.438 1.00 91.38 72 THR A C 1
ATOM 555 O O . THR A 1 72 ? 2.076 -5.561 -4.614 1.00 91.38 72 THR A O 1
ATOM 558 N N . ALA A 1 73 ? 2.041 -7.234 -3.113 1.00 91.00 73 ALA A N 1
ATOM 559 C CA . ALA A 1 73 ? 2.129 -8.326 -4.085 1.00 91.00 73 ALA A CA 1
ATOM 560 C C . ALA A 1 73 ? 0.815 -8.561 -4.847 1.00 91.00 73 ALA A C 1
ATOM 562 O O . ALA A 1 73 ? -0.262 -8.547 -4.247 1.00 91.00 73 ALA A O 1
ATOM 563 N N . ASN A 1 74 ? 0.884 -8.829 -6.153 1.00 89.06 74 ASN A N 1
ATOM 564 C CA . ASN A 1 74 ? -0.171 -9.596 -6.818 1.00 89.06 74 ASN A CA 1
ATOM 565 C C . ASN A 1 74 ? -0.162 -11.049 -6.312 1.00 89.06 74 ASN A C 1
ATOM 567 O O . ASN A 1 74 ? 0.861 -11.537 -5.844 1.00 89.06 74 ASN A O 1
ATOM 571 N N . LEU A 1 75 ? -1.281 -11.763 -6.447 1.00 88.25 75 LEU A N 1
ATOM 572 C CA . LEU A 1 75 ? -1.396 -13.157 -6.000 1.00 88.25 75 LEU A CA 1
ATOM 573 C C . LEU A 1 75 ? -0.904 -14.120 -7.090 1.00 88.25 75 LEU A C 1
ATOM 575 O O . LEU A 1 75 ? -1.679 -14.906 -7.634 1.00 88.25 75 LEU A O 1
ATOM 579 N N . ILE A 1 76 ? 0.377 -14.004 -7.431 1.00 87.75 76 ILE A N 1
ATOM 580 C CA . ILE A 1 76 ? 1.099 -14.853 -8.385 1.00 87.75 76 ILE A CA 1
ATOM 581 C C . ILE A 1 76 ? 2.471 -15.210 -7.807 1.00 87.75 76 ILE A C 1
ATOM 583 O O . ILE A 1 76 ? 3.035 -14.431 -7.036 1.00 87.75 76 ILE A O 1
ATOM 587 N N . TYR A 1 77 ? 3.037 -16.343 -8.233 1.00 88.81 77 TYR A N 1
ATOM 588 C CA . TYR A 1 77 ? 4.333 -16.821 -7.737 1.00 88.81 77 TYR A CA 1
ATOM 589 C C . TYR A 1 77 ? 5.442 -15.754 -7.792 1.00 88.81 77 TYR A C 1
ATOM 591 O O . TYR A 1 77 ? 6.044 -15.492 -6.751 1.00 88.81 77 TYR A O 1
ATOM 599 N N . PRO A 1 78 ? 5.715 -15.081 -8.933 1.00 88.88 78 PRO A N 1
ATOM 600 C CA . PRO A 1 78 ? 6.861 -14.174 -9.007 1.00 88.88 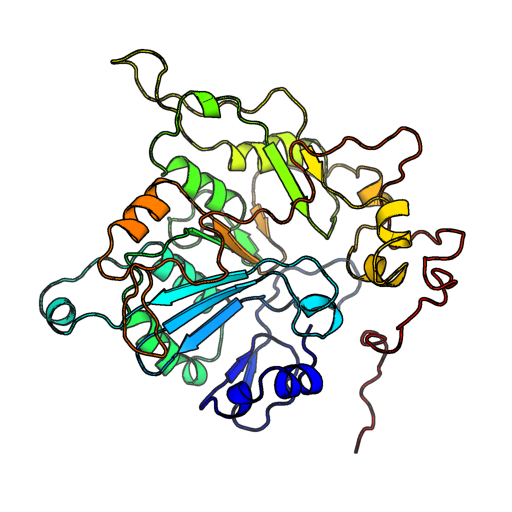78 PRO A CA 1
ATOM 601 C C . PRO A 1 78 ? 6.750 -12.994 -8.037 1.00 88.88 78 PRO A C 1
ATOM 603 O O . PRO A 1 78 ? 7.718 -12.659 -7.362 1.00 88.88 78 PRO A O 1
ATOM 606 N N . ASP A 1 79 ? 5.561 -12.400 -7.902 1.00 90.00 79 ASP A N 1
ATOM 607 C CA . ASP A 1 79 ? 5.347 -11.270 -6.996 1.00 90.00 79 ASP A CA 1
ATOM 608 C C . ASP A 1 79 ? 5.523 -11.657 -5.531 1.00 90.00 79 ASP A C 1
ATOM 610 O O . ASP A 1 79 ? 6.014 -10.832 -4.767 1.00 90.00 79 ASP A O 1
ATOM 614 N N . CYS A 1 80 ? 5.130 -12.869 -5.136 1.00 90.31 80 CYS A N 1
ATOM 615 C CA . CYS A 1 80 ? 5.206 -13.322 -3.748 1.00 90.31 80 CYS A CA 1
ATOM 616 C C . CYS A 1 80 ? 6.556 -13.941 -3.366 1.00 90.31 80 CYS A C 1
ATOM 618 O O . CYS A 1 80 ? 6.868 -13.990 -2.177 1.00 90.31 80 CYS A O 1
ATOM 620 N N . ASN A 1 81 ? 7.345 -14.407 -4.338 1.00 88.44 81 ASN A N 1
ATOM 621 C CA . ASN A 1 81 ? 8.563 -15.178 -4.073 1.00 88.44 81 ASN A CA 1
ATOM 622 C C . ASN A 1 81 ? 9.846 -14.500 -4.560 1.00 88.44 81 ASN A C 1
ATOM 624 O O . ASN A 1 81 ? 10.898 -14.715 -3.963 1.00 88.44 81 ASN A O 1
ATOM 628 N N . ASN A 1 82 ? 9.774 -13.695 -5.622 1.00 90.19 82 ASN A N 1
ATOM 629 C CA . ASN A 1 82 ? 10.960 -13.171 -6.302 1.00 90.19 82 ASN A CA 1
ATOM 630 C C . ASN A 1 82 ? 11.111 -11.647 -6.177 1.00 90.19 82 ASN A C 1
ATOM 632 O O . ASN A 1 82 ? 12.052 -11.073 -6.718 1.00 90.19 82 ASN A O 1
ATOM 636 N N . LYS A 1 83 ? 10.187 -10.970 -5.489 1.00 89.50 83 LYS A N 1
ATOM 637 C CA . LYS A 1 83 ? 10.189 -9.509 -5.366 1.00 89.50 83 LYS A CA 1
ATOM 638 C C . LYS A 1 83 ? 10.193 -9.085 -3.910 1.00 89.50 83 LYS A C 1
ATOM 640 O O . LYS A 1 83 ? 9.569 -9.717 -3.060 1.00 89.50 83 LYS A O 1
ATOM 645 N N . SER A 1 84 ? 10.841 -7.958 -3.644 1.00 90.31 84 SER A N 1
ATOM 646 C CA . SER A 1 84 ? 10.681 -7.250 -2.379 1.00 90.31 84 SER A CA 1
ATOM 647 C C . SER A 1 84 ? 9.255 -6.711 -2.296 1.00 90.31 84 SER A C 1
ATOM 649 O O . SER A 1 84 ? 8.848 -5.877 -3.103 1.00 90.31 84 SER A O 1
ATOM 651 N N . GLN A 1 85 ? 8.492 -7.209 -1.329 1.00 90.25 85 GLN A N 1
ATOM 652 C CA . GLN A 1 85 ? 7.110 -6.815 -1.075 1.00 90.25 85 GLN A CA 1
ATOM 653 C C . GLN A 1 85 ? 6.936 -6.480 0.401 1.00 90.25 85 GLN A C 1
ATOM 655 O O . GLN A 1 85 ? 7.680 -6.964 1.253 1.00 90.25 85 GLN A O 1
ATOM 660 N N . ALA A 1 86 ? 5.902 -5.705 0.702 1.00 90.56 86 ALA A N 1
ATOM 661 C CA . ALA A 1 86 ? 5.507 -5.386 2.061 1.00 90.56 86 ALA A CA 1
ATOM 662 C C . ALA A 1 86 ? 4.101 -5.912 2.356 1.00 90.56 86 ALA A C 1
ATOM 664 O O . ALA A 1 86 ? 3.243 -6.014 1.470 1.00 90.56 86 ALA A O 1
ATOM 665 N N . ILE A 1 87 ? 3.868 -6.217 3.631 1.00 92.56 87 ILE A N 1
ATOM 666 C CA . ILE A 1 87 ? 2.554 -6.552 4.162 1.00 92.56 87 ILE A CA 1
ATOM 667 C C . ILE A 1 87 ? 2.387 -5.944 5.555 1.00 92.56 87 ILE A C 1
ATOM 669 O O . ILE A 1 87 ? 3.224 -6.119 6.438 1.00 92.56 87 ILE A O 1
ATOM 673 N N . TYR A 1 88 ? 1.280 -5.240 5.750 1.00 93.88 88 TYR A N 1
ATOM 674 C CA . TYR A 1 88 ? 0.738 -4.918 7.061 1.00 93.88 88 TYR A CA 1
ATOM 675 C C . TYR A 1 88 ? -0.324 -5.961 7.403 1.00 93.88 88 TYR A C 1
ATOM 677 O O . TYR A 1 88 ? -1.197 -6.235 6.582 1.00 93.88 88 TYR A O 1
ATOM 685 N N . THR A 1 89 ? -0.270 -6.522 8.611 1.00 94.50 89 THR A N 1
ATOM 686 C CA . THR A 1 89 ? -1.309 -7.415 9.136 1.00 94.50 89 THR A CA 1
ATOM 687 C C . THR A 1 89 ? -1.652 -7.050 10.569 1.00 94.50 89 THR A C 1
ATOM 689 O O . THR A 1 89 ? -0.744 -6.904 11.391 1.00 94.50 89 THR A O 1
ATOM 692 N N . GLN A 1 90 ? -2.940 -6.990 10.890 1.00 95.06 90 GLN A N 1
ATOM 693 C CA . GLN A 1 90 ? -3.413 -6.848 12.263 1.00 95.06 90 GLN A CA 1
ATOM 694 C C . GLN A 1 90 ? -4.713 -7.622 12.477 1.00 95.06 90 GLN A C 1
ATOM 696 O O . GLN A 1 90 ? -5.568 -7.686 11.590 1.00 95.06 90 GLN A O 1
ATOM 701 N N . ASP A 1 91 ? -4.850 -8.176 13.681 1.00 95.75 91 ASP A N 1
ATOM 702 C CA . ASP A 1 91 ? -6.055 -8.852 14.140 1.00 95.75 91 ASP A CA 1
ATOM 703 C C . ASP A 1 91 ? -6.843 -7.968 15.100 1.00 95.75 91 ASP A C 1
ATOM 705 O O . ASP A 1 91 ? -6.277 -7.269 15.941 1.00 95.75 91 ASP A O 1
ATOM 709 N N . PHE A 1 92 ? -8.161 -8.057 14.986 1.00 95.31 92 PHE A N 1
ATOM 710 C CA . PHE A 1 92 ? -9.134 -7.277 15.729 1.00 95.31 92 PHE A CA 1
ATOM 711 C C . PHE A 1 92 ? -10.075 -8.231 16.477 1.00 95.31 92 PHE A C 1
ATOM 713 O O . PHE A 1 92 ? -10.655 -9.132 15.850 1.00 95.31 92 PHE A O 1
ATOM 720 N N . PRO A 1 93 ? -10.200 -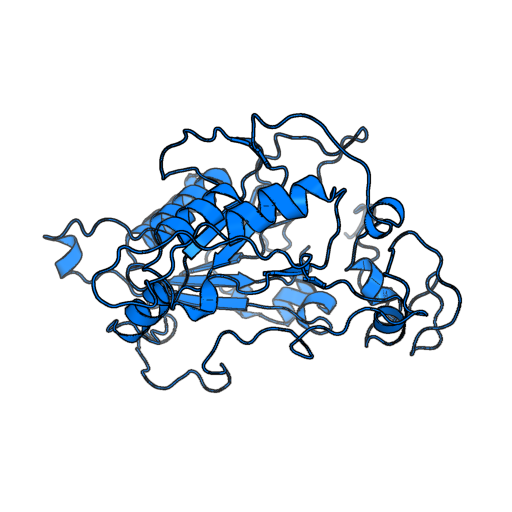8.096 17.808 1.00 94.94 93 PRO A N 1
ATOM 721 C CA . PRO A 1 93 ? -11.072 -8.938 18.616 1.00 94.94 93 PRO A CA 1
ATOM 722 C C . PRO A 1 93 ? -12.547 -8.555 18.429 1.00 94.94 93 PRO A C 1
ATOM 724 O O . PRO A 1 93 ? -12.848 -7.476 17.920 1.00 94.94 93 PRO A O 1
ATOM 727 N N . PRO A 1 94 ? -13.493 -9.409 18.846 1.00 94.31 94 PRO A N 1
ATOM 728 C CA . PRO A 1 94 ? -14.901 -9.050 18.919 1.00 94.31 94 PRO A CA 1
ATOM 729 C C . PRO A 1 94 ? -15.105 -7.975 19.992 1.00 94.31 94 PRO A C 1
ATOM 731 O O . PRO A 1 94 ? -14.384 -7.952 20.995 1.00 94.31 94 PRO A O 1
ATOM 734 N N . LEU A 1 95 ? -16.111 -7.122 19.820 1.00 90.25 95 LEU A N 1
ATOM 735 C CA . LEU A 1 95 ? -16.524 -6.195 20.872 1.00 90.25 95 LEU A CA 1
ATOM 736 C C . LEU A 1 95 ? -16.982 -6.984 22.110 1.00 90.25 95 LEU A C 1
ATOM 738 O O . LEU A 1 95 ? -17.729 -7.958 22.010 1.00 90.25 95 LEU A O 1
ATOM 742 N N . ALA A 1 96 ? -16.542 -6.565 23.299 1.00 77.75 96 ALA A N 1
ATOM 743 C CA . ALA A 1 96 ? -16.969 -7.194 24.546 1.00 77.75 96 ALA A CA 1
ATOM 744 C C . ALA A 1 96 ? -18.484 -7.008 24.765 1.00 77.75 96 ALA A C 1
ATOM 746 O O . ALA A 1 96 ? -19.013 -5.915 24.557 1.00 77.75 96 ALA A O 1
ATOM 747 N N . GLU A 1 97 ? -19.174 -8.031 25.287 1.00 58.28 97 GLU A N 1
ATOM 748 C CA . GLU A 1 97 ? -20.633 -8.011 25.520 1.00 58.28 97 GLU A CA 1
ATOM 749 C C . GLU A 1 97 ? -21.108 -6.779 26.321 1.00 58.28 97 GLU A C 1
ATOM 751 O O . GLU A 1 97 ? -22.190 -6.252 26.074 1.00 58.28 97 GLU A O 1
ATOM 756 N N . ARG A 1 98 ? -20.282 -6.239 27.232 1.00 46.31 98 ARG A N 1
ATOM 757 C CA . ARG A 1 98 ? -20.606 -5.029 28.016 1.00 46.31 98 ARG A CA 1
ATOM 758 C C . ARG A 1 98 ? -20.509 -3.709 27.239 1.00 46.31 98 ARG A C 1
ATOM 760 O O . ARG A 1 98 ? -21.174 -2.753 27.632 1.00 46.31 98 ARG A O 1
ATOM 767 N N . ALA A 1 99 ? -19.739 -3.643 26.151 1.00 51.16 99 ALA A N 1
ATOM 768 C CA . ALA A 1 99 ? -19.705 -2.470 25.272 1.00 51.16 99 ALA A CA 1
ATOM 769 C C . ALA A 1 99 ? -21.004 -2.357 24.455 1.00 51.16 99 ALA A C 1
ATOM 771 O O . ALA A 1 99 ? -21.519 -1.258 24.275 1.00 51.16 99 ALA A O 1
ATOM 772 N N . SER A 1 100 ? -21.600 -3.498 24.082 1.00 46.50 100 SER A N 1
ATOM 773 C CA . SER A 1 100 ? -22.852 -3.550 23.312 1.00 46.50 100 SER A CA 1
ATOM 774 C C . SER A 1 100 ? -24.078 -2.993 24.055 1.00 46.50 100 SER A C 1
ATOM 776 O O . SER A 1 100 ? -25.025 -2.536 23.422 1.00 46.50 100 SER A O 1
ATOM 778 N N . ALA A 1 101 ? -24.062 -2.996 25.395 1.00 41.12 101 ALA A N 1
ATOM 779 C CA . ALA A 1 101 ? -25.233 -2.660 26.201 1.00 41.12 101 ALA A CA 1
ATOM 780 C C . ALA A 1 101 ? -25.294 -1.195 26.665 1.00 41.12 101 ALA A C 1
ATOM 782 O O . ALA A 1 101 ? -26.399 -0.722 26.915 1.00 41.12 101 ALA A O 1
ATOM 783 N N . HIS A 1 102 ? -24.167 -0.481 26.823 1.00 38.94 102 HIS A N 1
ATOM 784 C CA . HIS A 1 102 ? -24.145 0.861 27.449 1.00 38.94 102 HIS A CA 1
ATOM 785 C C . HIS A 1 102 ? -23.067 1.829 26.922 1.00 38.94 102 HIS A C 1
ATOM 787 O O . HIS A 1 102 ? -22.892 2.909 27.484 1.00 38.94 102 HIS A O 1
ATOM 793 N N . SER A 1 103 ? -22.356 1.496 25.843 1.00 41.97 103 SER A N 1
ATOM 794 C CA . SER A 1 103 ? -21.376 2.400 25.241 1.00 41.97 103 SER A CA 1
ATOM 795 C C . SER A 1 103 ? -21.517 2.379 23.726 1.00 41.97 103 SER A C 1
ATOM 797 O O . SER A 1 103 ? -21.006 1.485 23.062 1.00 41.97 103 SER A O 1
ATOM 799 N N . GLN A 1 104 ? -22.154 3.407 23.163 1.00 47.69 104 GLN A N 1
ATOM 800 C CA . GLN A 1 104 ? -21.853 3.824 21.794 1.00 47.69 104 GLN A CA 1
ATOM 801 C C . GLN A 1 104 ? -20.396 4.313 21.785 1.00 47.69 104 GLN A C 1
ATOM 803 O O . GLN A 1 104 ? -20.135 5.514 21.819 1.00 47.69 104 GLN A O 1
ATOM 808 N N . THR A 1 105 ? -19.424 3.397 21.831 1.00 53.59 105 THR A N 1
ATOM 809 C CA . THR A 1 105 ? -18.049 3.749 21.486 1.00 53.59 105 THR A CA 1
ATOM 810 C C . THR A 1 105 ? -18.105 4.204 20.037 1.00 53.59 105 THR A C 1
ATOM 812 O O . THR A 1 105 ? -18.490 3.416 19.172 1.00 53.59 105 THR A O 1
ATOM 815 N N . ALA A 1 106 ? -17.807 5.480 19.785 1.00 63.06 106 ALA A N 1
ATOM 816 C CA . ALA A 1 106 ? -17.683 5.988 18.426 1.00 63.06 106 ALA A CA 1
ATOM 817 C C . ALA A 1 106 ? -16.748 5.058 17.638 1.00 63.06 106 ALA A C 1
ATOM 819 O O . ALA A 1 106 ? -15.743 4.593 18.188 1.00 63.06 106 ALA A O 1
ATOM 820 N N . ALA A 1 107 ? -17.115 4.744 16.393 1.00 75.62 107 ALA A N 1
ATOM 821 C CA . ALA A 1 107 ? -16.296 3.901 15.534 1.00 75.62 107 ALA A CA 1
ATOM 822 C C . ALA A 1 107 ? -14.878 4.483 15.447 1.00 75.62 107 ALA A C 1
ATOM 824 O O . ALA A 1 107 ? -14.687 5.703 15.452 1.00 75.62 107 ALA A O 1
ATOM 825 N N . SER A 1 108 ? -13.863 3.618 15.408 1.00 89.56 108 SER A N 1
ATOM 826 C CA . SER A 1 108 ? -12.503 4.111 15.207 1.00 89.56 108 SER A CA 1
ATOM 827 C C . SER A 1 108 ? -12.369 4.663 13.789 1.00 89.56 108 SER A C 1
ATOM 829 O O . SER A 1 108 ? -13.007 4.170 12.858 1.00 89.56 108 SER A O 1
ATOM 831 N N . THR A 1 109 ? -11.493 5.650 13.599 1.00 91.94 109 THR A N 1
ATOM 832 C CA . THR A 1 109 ? -11.226 6.225 12.270 1.00 91.94 109 THR A CA 1
ATOM 833 C C . THR A 1 109 ? -10.823 5.154 11.256 1.00 91.94 109 THR A C 1
ATOM 835 O O . THR A 1 109 ? -11.229 5.212 10.101 1.00 91.94 109 THR A O 1
ATOM 838 N N . PHE A 1 110 ? -10.095 4.123 11.696 1.00 95.12 110 PHE A N 1
ATOM 839 C CA . PHE A 1 110 ? -9.747 2.968 10.872 1.00 95.12 110 PHE A CA 1
ATOM 840 C C . PHE A 1 110 ? -10.985 2.195 10.393 1.00 95.12 110 PHE A C 1
ATOM 842 O O . PHE A 1 110 ? -11.074 1.844 9.217 1.00 95.12 110 PHE A O 1
ATOM 849 N N . GLN A 1 111 ? -11.940 1.919 11.287 1.00 94.88 111 GLN A N 1
ATOM 850 C CA . GLN A 1 111 ? -13.170 1.201 10.943 1.00 94.88 111 GLN A CA 1
ATOM 851 C C . GLN A 1 111 ? -14.042 2.014 9.985 1.00 94.88 111 GLN A C 1
ATOM 853 O O . GLN A 1 111 ? -14.603 1.450 9.042 1.00 94.88 111 GLN A O 1
ATOM 858 N N . GLU A 1 112 ? -14.141 3.326 10.210 1.00 93.00 112 GLU A N 1
ATOM 859 C CA . GLU A 1 112 ? -14.868 4.253 9.339 1.00 93.00 112 GLU A CA 1
ATOM 860 C C . GLU A 1 112 ? -14.243 4.310 7.942 1.00 93.00 112 GLU A C 1
ATOM 862 O O . GLU A 1 112 ? -14.956 4.134 6.950 1.00 93.00 112 GLU A O 1
ATOM 867 N N . ASP A 1 113 ? -12.920 4.474 7.852 1.00 93.62 113 ASP A N 1
ATOM 868 C CA . ASP A 1 113 ? -12.190 4.497 6.581 1.00 93.62 113 ASP A CA 1
ATOM 869 C C . ASP A 1 113 ? -12.350 3.171 5.825 1.00 93.62 113 ASP A C 1
ATOM 871 O O . ASP A 1 113 ? -12.675 3.171 4.634 1.00 93.62 113 ASP A O 1
ATOM 875 N N . LEU A 1 114 ? -12.171 2.035 6.515 1.00 94.62 114 LEU A N 1
ATOM 876 C CA . LEU A 1 114 ? -12.313 0.703 5.924 1.00 94.62 114 LEU A CA 1
ATOM 877 C C . LEU A 1 114 ? -13.734 0.488 5.403 1.00 94.62 114 LEU A C 1
ATOM 879 O O . LEU A 1 114 ? -13.923 0.044 4.270 1.00 94.62 114 LEU A O 1
ATOM 883 N N . SER A 1 115 ? -14.738 0.830 6.211 1.00 93.56 115 SER A N 1
ATOM 884 C CA . SER A 1 115 ? -16.142 0.652 5.842 1.00 93.56 115 SER A CA 1
ATOM 885 C C . SER A 1 115 ? -16.528 1.548 4.670 1.00 93.56 115 SER A C 1
ATOM 887 O O . SER A 1 115 ? -17.150 1.087 3.713 1.00 93.56 115 SER A O 1
ATOM 889 N N . THR A 1 116 ? -16.103 2.812 4.700 1.00 92.31 116 THR A N 1
ATOM 890 C CA . THR A 1 116 ? -16.362 3.766 3.616 1.00 92.31 116 THR A CA 1
ATOM 891 C C . THR A 1 116 ? -15.699 3.299 2.323 1.00 92.31 116 THR A C 1
ATOM 893 O O . THR A 1 116 ? -16.324 3.328 1.265 1.00 92.31 116 THR A O 1
ATOM 896 N N . TYR A 1 117 ? -14.458 2.816 2.390 1.00 91.75 117 TYR A N 1
ATOM 897 C CA . TYR A 1 117 ? -13.745 2.281 1.234 1.00 91.75 117 TYR A CA 1
ATOM 898 C C . TYR A 1 117 ? -14.435 1.043 0.638 1.00 91.75 117 TYR A C 1
ATOM 900 O O . TYR A 1 117 ? -14.684 0.999 -0.570 1.00 91.75 117 TYR A O 1
ATOM 908 N N . LEU A 1 118 ? -14.815 0.069 1.472 1.00 91.38 118 LEU A N 1
ATOM 909 C CA . LEU A 1 118 ? -15.507 -1.146 1.028 1.00 91.38 118 LEU A CA 1
ATOM 910 C C . LEU A 1 118 ? -16.889 -0.848 0.416 1.00 91.38 118 LEU A C 1
ATOM 912 O O . LEU A 1 118 ? -17.276 -1.504 -0.554 1.00 91.38 118 LEU A O 1
ATOM 916 N N . ASP A 1 119 ? -17.614 0.166 0.904 1.00 90.88 119 ASP A N 1
ATOM 917 C CA . ASP A 1 119 ? -18.878 0.605 0.286 1.00 90.88 119 ASP A CA 1
ATOM 918 C C . ASP A 1 119 ? -18.661 1.113 -1.152 1.00 90.88 119 ASP A C 1
ATOM 920 O O . ASP A 1 119 ? -19.456 0.832 -2.059 1.00 90.88 119 ASP A O 1
ATOM 924 N N . ARG A 1 120 ? -17.533 1.795 -1.407 1.00 89.94 120 ARG A N 1
ATOM 925 C CA . ARG A 1 120 ? -17.177 2.305 -2.744 1.00 89.94 120 ARG A CA 1
ATOM 926 C C . ARG A 1 120 ? -16.799 1.218 -3.744 1.00 89.94 120 ARG A C 1
ATOM 928 O O . ARG A 1 120 ? -16.826 1.494 -4.946 1.00 89.94 120 ARG A O 1
ATOM 935 N N . LEU A 1 121 ? -16.528 -0.007 -3.295 1.00 87.56 121 LEU A N 1
ATOM 936 C CA . LEU A 1 121 ? -16.369 -1.163 -4.186 1.00 87.56 121 LEU A CA 1
ATOM 937 C C . LEU A 1 121 ? -17.708 -1.632 -4.778 1.00 87.56 121 LEU A C 1
ATOM 939 O O . LEU A 1 121 ? -17.717 -2.374 -5.761 1.00 87.56 121 LEU A O 1
ATOM 943 N N . ARG A 1 122 ? -18.848 -1.183 -4.219 1.00 88.44 122 ARG A N 1
ATOM 944 C CA . ARG A 1 122 ? -20.209 -1.511 -4.690 1.00 88.44 122 ARG A CA 1
ATOM 945 C C . ARG A 1 122 ? -20.434 -3.021 -4.831 1.00 88.44 122 ARG A C 1
ATOM 947 O O . ARG A 1 122 ? -21.009 -3.505 -5.812 1.00 88.44 122 ARG A O 1
ATOM 954 N N . LEU A 1 123 ? -19.962 -3.763 -3.830 1.00 85.81 123 LEU A N 1
ATOM 955 C CA . LEU A 1 123 ? -20.151 -5.206 -3.724 1.00 85.81 123 LEU A CA 1
ATOM 956 C C . LEU A 1 123 ? -21.644 -5.546 -3.522 1.00 85.81 123 LEU A C 1
ATOM 958 O O . LEU A 1 123 ? -22.363 -4.769 -2.890 1.00 85.81 123 LEU A O 1
ATOM 962 N N . PRO A 1 124 ? -22.141 -6.697 -4.018 1.00 87.25 124 PRO A N 1
ATOM 963 C CA . PRO A 1 124 ? -23.561 -7.038 -3.912 1.00 87.25 124 PRO A CA 1
ATOM 964 C C . PRO A 1 124 ? -24.028 -7.137 -2.452 1.00 87.25 124 PRO A C 1
ATOM 966 O O . PRO A 1 124 ? -23.478 -7.929 -1.689 1.00 87.25 124 PRO A O 1
ATOM 969 N N . ALA A 1 125 ? -25.079 -6.403 -2.072 1.00 87.25 125 ALA A N 1
ATOM 970 C CA . ALA A 1 125 ? -25.552 -6.326 -0.681 1.00 87.25 125 ALA A CA 1
ATOM 971 C C . ALA A 1 125 ? -25.905 -7.700 -0.078 1.00 87.25 125 ALA A C 1
ATOM 973 O O . ALA A 1 125 ? -25.494 -8.027 1.033 1.00 87.25 125 ALA A O 1
ATOM 974 N N . ALA A 1 126 ? -26.588 -8.559 -0.845 1.00 86.50 126 ALA A N 1
ATOM 975 C CA . ALA A 1 126 ? -26.897 -9.929 -0.426 1.00 86.50 126 ALA A CA 1
ATOM 976 C C . ALA A 1 126 ? -25.630 -10.778 -0.199 1.00 86.50 126 ALA A C 1
ATOM 978 O O . ALA A 1 126 ? -25.625 -11.721 0.594 1.00 86.50 126 ALA A O 1
ATOM 979 N N . ALA A 1 127 ? -24.531 -10.450 -0.885 1.00 84.25 127 ALA A N 1
ATOM 980 C CA . ALA A 1 127 ? -23.262 -11.130 -0.700 1.00 84.25 127 ALA A CA 1
ATOM 981 C C . ALA A 1 127 ? -22.490 -10.626 0.532 1.00 84.25 127 ALA A C 1
ATOM 983 O O . ALA A 1 127 ? -21.778 -11.418 1.150 1.00 84.25 127 ALA A O 1
ATOM 984 N N . THR A 1 128 ? -22.645 -9.358 0.906 1.00 88.56 128 THR A N 1
ATOM 985 C CA . THR A 1 128 ? -21.819 -8.694 1.925 1.00 88.56 128 THR A CA 1
ATOM 986 C C . THR A 1 128 ? -22.513 -8.450 3.262 1.00 88.56 128 THR A C 1
ATOM 988 O O . THR A 1 128 ? -21.831 -8.052 4.195 1.00 88.56 128 THR A O 1
ATOM 991 N N . ALA A 1 129 ? -23.813 -8.732 3.411 1.00 90.75 129 ALA A N 1
ATOM 992 C CA . ALA A 1 129 ? -24.556 -8.492 4.659 1.00 90.75 129 ALA A CA 1
ATOM 993 C C . ALA A 1 129 ? -23.820 -8.984 5.924 1.00 90.75 129 ALA A C 1
ATOM 995 O O . ALA A 1 129 ? -23.517 -8.189 6.808 1.00 90.75 129 ALA A O 1
ATOM 996 N N . LYS A 1 130 ? -23.410 -10.260 5.944 1.00 90.38 130 LYS A N 1
ATOM 997 C CA . LYS A 1 130 ? -22.649 -10.842 7.061 1.00 9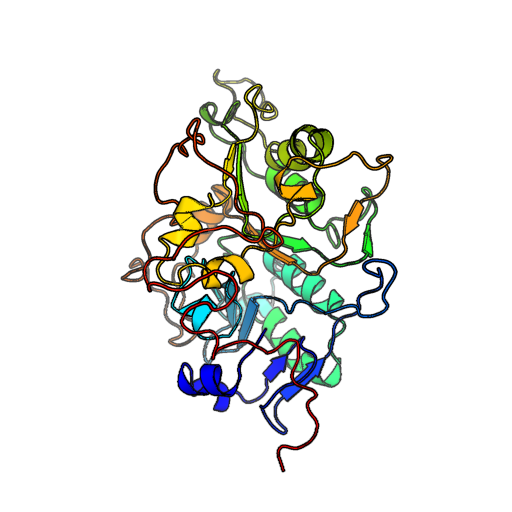0.38 130 LYS A CA 1
ATOM 998 C C . LYS A 1 130 ? -21.275 -10.192 7.264 1.00 90.38 130 LYS A C 1
ATOM 1000 O O . LYS A 1 130 ? -20.847 -10.017 8.391 1.00 90.38 130 LYS A O 1
ATOM 1005 N N . MET A 1 131 ? -20.590 -9.805 6.186 1.00 91.25 131 MET A N 1
ATOM 1006 C CA . MET A 1 131 ? -19.302 -9.104 6.279 1.00 91.25 131 MET A CA 1
ATOM 1007 C C . MET A 1 131 ? -19.463 -7.756 6.995 1.00 91.25 131 MET A C 1
ATOM 1009 O O . MET A 1 131 ? -18.606 -7.380 7.786 1.00 91.25 131 MET A O 1
ATOM 1013 N N . TRP A 1 132 ? -20.562 -7.041 6.742 1.00 92.31 132 TRP A N 1
ATOM 1014 C CA . TRP A 1 132 ? -20.865 -5.774 7.409 1.00 92.31 132 TRP A CA 1
ATOM 1015 C C . TRP A 1 132 ? -21.271 -5.936 8.874 1.00 92.31 132 TRP A C 1
ATOM 1017 O O . TRP A 1 132 ? -20.993 -5.049 9.676 1.00 92.31 132 TRP A O 1
ATOM 1027 N N . GLU A 1 133 ? -21.948 -7.029 9.223 1.00 92.69 133 GLU A N 1
ATOM 1028 C CA . GLU A 1 133 ? -22.196 -7.413 10.620 1.00 92.69 133 GLU A CA 1
ATOM 1029 C C . GLU A 1 133 ? -20.869 -7.719 11.315 1.00 92.69 133 GLU A C 1
ATOM 1031 O O . GLU A 1 133 ? -20.525 -7.062 12.292 1.00 92.69 133 GLU A O 1
ATOM 1036 N N . ASP A 1 134 ? -20.056 -8.596 10.718 1.00 92.94 134 ASP A N 1
ATOM 1037 C CA . ASP A 1 134 ? -18.732 -8.947 11.220 1.00 92.94 134 ASP A CA 1
ATOM 1038 C C . ASP A 1 134 ? -17.882 -7.680 11.449 1.00 92.94 134 ASP A C 1
ATOM 1040 O O . ASP A 1 134 ? -17.391 -7.478 12.551 1.00 92.94 134 ASP A O 1
ATOM 1044 N N . ILE A 1 135 ? -17.736 -6.771 10.476 1.00 93.62 135 ILE A N 1
ATOM 1045 C CA . ILE A 1 135 ? -16.946 -5.533 10.661 1.00 93.62 135 ILE A CA 1
ATOM 1046 C C . ILE A 1 135 ? -17.497 -4.655 11.793 1.00 93.62 135 ILE A C 1
ATOM 1048 O O . ILE A 1 135 ? -16.725 -3.998 12.484 1.00 93.62 135 ILE A O 1
ATOM 1052 N N . ARG A 1 136 ? -18.812 -4.615 12.000 1.00 93.06 136 ARG A N 1
ATOM 1053 C CA . ARG A 1 136 ? -19.430 -3.791 13.048 1.00 93.06 136 ARG A CA 1
ATOM 1054 C C . ARG A 1 136 ? -19.225 -4.371 14.443 1.00 93.06 136 ARG A C 1
ATOM 1056 O O . ARG A 1 136 ? -19.065 -3.610 15.390 1.00 93.06 136 ARG A O 1
ATOM 1063 N N . ASP A 1 137 ? -19.189 -5.694 14.542 1.00 92.94 137 ASP A N 1
ATOM 1064 C CA . ASP A 1 137 ? -19.145 -6.429 15.806 1.00 92.94 137 ASP A CA 1
ATOM 1065 C C . ASP A 1 137 ? -17.713 -6.648 16.340 1.00 92.94 137 ASP A C 1
ATOM 1067 O O . ASP A 1 137 ? -17.516 -7.370 17.320 1.00 92.94 137 ASP A O 1
ATOM 1071 N N . HIS A 1 138 ? -16.695 -6.043 15.715 1.00 93.88 138 HIS A N 1
ATOM 1072 C CA . HIS A 1 138 ? -15.290 -6.150 16.128 1.00 93.88 138 HIS A CA 1
ATOM 1073 C C . HIS A 1 138 ? -14.695 -4.795 16.526 1.00 93.88 138 HIS A C 1
ATOM 1075 O O . HIS A 1 138 ? -15.086 -3.744 16.019 1.00 93.88 138 HIS A O 1
ATOM 1081 N N . ASP A 1 139 ? -13.738 -4.836 17.451 1.00 93.62 139 ASP A N 1
ATOM 1082 C CA . ASP A 1 139 ? -13.064 -3.666 18.003 1.00 93.62 139 ASP A CA 1
ATOM 1083 C C . ASP A 1 139 ? -11.831 -3.291 17.169 1.00 93.62 139 ASP A C 1
ATOM 1085 O O . ASP A 1 139 ? -10.807 -3.977 17.187 1.00 93.62 139 ASP A O 1
ATOM 1089 N N . PHE A 1 140 ? -11.924 -2.161 16.467 1.00 94.81 140 PHE A N 1
ATOM 1090 C CA . PHE A 1 140 ? -10.836 -1.551 15.696 1.00 94.81 140 PHE A CA 1
ATOM 1091 C C . PHE A 1 140 ? -10.180 -0.364 16.421 1.00 94.81 140 PHE A C 1
ATOM 1093 O O . PHE A 1 140 ? -9.398 0.372 15.811 1.00 94.81 140 PHE A O 1
ATOM 1100 N N . GLY A 1 141 ? -10.500 -0.126 17.696 1.00 92.12 141 GLY A N 1
ATOM 1101 C CA . GLY A 1 141 ? -10.041 1.030 18.472 1.00 92.12 141 GLY A CA 1
ATOM 1102 C C . GLY A 1 141 ? -8.525 1.090 18.653 1.00 92.12 141 GLY A C 1
ATOM 1103 O O . GLY A 1 141 ? -7.951 2.173 18.728 1.00 92.12 141 GLY A O 1
ATOM 1104 N N . ALA A 1 142 ? -7.864 -0.068 18.650 1.00 91.88 142 ALA A N 1
ATOM 1105 C CA . ALA A 1 142 ? -6.412 -0.191 18.754 1.00 91.88 142 ALA A CA 1
ATOM 1106 C C . ALA A 1 142 ? -5.723 -0.416 17.395 1.00 91.88 142 ALA A C 1
ATOM 1108 O O . ALA A 1 142 ? -4.696 -1.090 17.327 1.00 91.88 142 ALA A O 1
ATOM 1109 N N . ALA A 1 143 ? -6.284 0.085 16.291 1.00 95.06 143 ALA A N 1
ATOM 1110 C CA . ALA A 1 143 ? -5.614 0.025 14.993 1.00 95.06 143 ALA A CA 1
ATOM 1111 C C . ALA A 1 143 ? -4.234 0.710 15.053 1.00 95.06 143 ALA A C 1
ATOM 1113 O O . ALA A 1 143 ? -4.113 1.869 15.449 1.00 95.06 143 ALA A O 1
ATOM 1114 N N . ARG A 1 144 ? -3.188 -0.021 14.652 1.00 94.94 144 ARG A N 1
ATOM 1115 C CA . ARG A 1 144 ? -1.786 0.430 14.703 1.00 94.94 144 ARG A CA 1
ATOM 1116 C C . ARG A 1 144 ? -1.436 1.442 13.603 1.00 94.94 144 ARG A C 1
ATOM 1118 O O . ARG A 1 144 ? -0.417 2.120 13.682 1.00 94.94 144 ARG A O 1
ATOM 1125 N N . VAL A 1 145 ? -2.270 1.53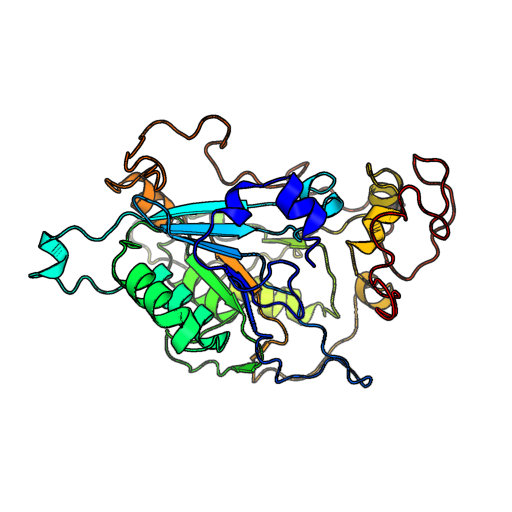4 12.571 1.00 95.75 145 VAL A N 1
ATOM 1126 C CA . VAL A 1 145 ? -2.064 2.371 11.380 1.00 95.75 145 VAL A CA 1
ATOM 1127 C C . VAL A 1 145 ? -3.335 3.149 11.048 1.00 95.75 145 VAL A C 1
ATOM 1129 O O . VAL A 1 145 ? -4.432 2.728 11.409 1.00 95.75 145 VAL A O 1
ATOM 1132 N N . ALA A 1 146 ? -3.191 4.260 10.332 1.00 96.00 146 ALA A N 1
ATOM 1133 C CA . ALA A 1 146 ? -4.295 4.941 9.660 1.00 96.00 146 ALA A CA 1
ATOM 1134 C C . ALA A 1 146 ? -4.427 4.424 8.222 1.00 96.00 146 ALA A C 1
ATOM 1136 O O . ALA A 1 146 ? -3.423 4.091 7.588 1.00 96.00 146 ALA A O 1
ATOM 1137 N N . LEU A 1 147 ? -5.645 4.373 7.682 1.00 95.94 147 LEU A N 1
ATOM 1138 C CA . LEU A 1 147 ? -5.855 3.996 6.285 1.00 95.94 147 LEU A CA 1
ATOM 1139 C C . LEU A 1 147 ? -5.763 5.221 5.374 1.00 95.94 147 LEU A C 1
ATOM 1141 O O . LEU A 1 147 ? -6.358 6.262 5.649 1.00 95.94 147 LEU A O 1
ATOM 1145 N N . ILE A 1 148 ? -5.060 5.063 4.251 1.00 94.44 148 ILE A N 1
ATOM 1146 C CA . ILE A 1 148 ? -4.976 6.055 3.170 1.00 94.44 148 ILE A CA 1
ATOM 1147 C C . ILE A 1 148 ? -5.608 5.450 1.902 1.00 94.44 148 ILE A C 1
ATOM 1149 O O . ILE A 1 148 ? -4.894 4.953 1.025 1.00 94.44 148 ILE A O 1
ATOM 1153 N N . PRO A 1 149 ? -6.949 5.392 1.817 1.00 92.50 149 PRO A N 1
ATOM 1154 C CA . PRO A 1 149 ? -7.646 4.868 0.650 1.00 92.50 149 PRO A CA 1
ATOM 1155 C C . PRO A 1 149 ? -7.660 5.860 -0.519 1.00 92.50 149 PRO A C 1
ATOM 1157 O O . PRO A 1 149 ? -7.750 7.074 -0.337 1.00 92.50 149 PRO A O 1
ATOM 1160 N N . SER A 1 150 ? -7.659 5.335 -1.740 1.00 89.50 150 SER A N 1
ATOM 1161 C CA . SER A 1 150 ? -7.959 6.068 -2.973 1.00 89.50 150 SER A CA 1
ATOM 1162 C C . SER A 1 150 ? -9.115 5.393 -3.699 1.00 89.50 150 SER A C 1
ATOM 1164 O O . SER A 1 150 ? -9.150 4.169 -3.807 1.00 89.50 150 SER A O 1
ATOM 1166 N N . VAL A 1 151 ? -10.063 6.189 -4.194 1.00 87.25 151 VAL A N 1
ATOM 1167 C CA . VAL A 1 151 ? -11.237 5.711 -4.935 1.00 87.25 151 VAL A CA 1
ATOM 1168 C C . VAL A 1 151 ? -11.342 6.486 -6.248 1.00 87.25 151 VAL A C 1
ATOM 1170 O O . VAL A 1 151 ? -11.278 7.716 -6.212 1.00 87.25 151 VAL A O 1
ATOM 1173 N N . PRO A 1 152 ? -11.542 5.821 -7.398 1.00 84.94 152 PRO A N 1
ATOM 1174 C CA . PRO A 1 152 ? -11.725 6.483 -8.678 1.00 84.94 152 PRO A CA 1
ATOM 1175 C C . PRO A 1 152 ? -12.882 7.478 -8.669 1.00 84.94 152 PRO A C 1
ATOM 1177 O O . PRO A 1 152 ? -13.998 7.160 -8.255 1.00 84.94 152 PRO A O 1
ATOM 1180 N N . GLY A 1 153 ? -12.625 8.681 -9.165 1.00 81.56 153 GLY A N 1
ATOM 1181 C CA . GLY A 1 153 ? -13.618 9.738 -9.214 1.00 81.56 153 GLY A CA 1
ATOM 1182 C C . GLY A 1 153 ? -13.007 11.127 -9.158 1.00 81.56 153 GLY A C 1
ATOM 1183 O O . GLY A 1 153 ? -11.788 11.313 -9.153 1.00 81.56 153 GLY A O 1
ATOM 1184 N N . TYR A 1 154 ? -13.909 12.097 -9.130 1.00 79.25 154 TYR A N 1
ATOM 1185 C CA . TYR A 1 154 ? -13.603 13.498 -8.932 1.00 79.25 154 TYR A CA 1
ATOM 1186 C C . TYR A 1 154 ? -14.056 13.886 -7.532 1.00 79.25 154 TYR A C 1
ATOM 1188 O O . TYR A 1 154 ? -15.248 13.790 -7.236 1.00 79.25 154 TYR A O 1
ATOM 1196 N N . HIS A 1 155 ? -13.117 14.315 -6.696 1.00 77.88 155 HIS A N 1
ATOM 1197 C CA . HIS A 1 155 ? -13.375 14.606 -5.285 1.00 77.88 155 HIS A CA 1
ATOM 1198 C C . HIS A 1 155 ? -13.168 16.090 -5.000 1.00 77.88 155 HIS A C 1
ATOM 1200 O O . HIS A 1 155 ? -12.288 16.727 -5.598 1.00 77.88 155 HIS A O 1
ATOM 1206 N N . SER A 1 156 ? -14.010 16.647 -4.129 1.00 67.12 156 SER A N 1
ATOM 1207 C CA . SER A 1 156 ? -13.928 18.053 -3.738 1.00 67.12 156 SER A CA 1
ATOM 1208 C C . SER A 1 156 ? -13.080 18.192 -2.480 1.00 67.12 156 SER A C 1
ATOM 1210 O O . SER A 1 156 ? -13.188 17.397 -1.554 1.00 67.12 156 SER A O 1
ATOM 1212 N N . CYS A 1 157 ? -12.293 19.265 -2.384 1.00 55.69 157 CYS A N 1
ATOM 1213 C CA . CYS A 1 157 ? -11.516 19.578 -1.179 1.00 55.69 157 CYS A CA 1
ATOM 1214 C C . CYS A 1 157 ? -12.390 19.939 0.045 1.00 55.69 157 CYS A C 1
ATOM 1216 O O . CYS A 1 157 ? -11.856 20.230 1.109 1.00 55.69 157 CYS A O 1
ATOM 1218 N N . THR A 1 158 ? -13.716 19.991 -0.113 1.00 57.56 158 THR A N 1
ATOM 1219 C CA . THR A 1 158 ? -14.694 20.367 0.923 1.00 57.56 158 THR A CA 1
ATOM 1220 C C . THR A 1 158 ? -15.484 19.182 1.476 1.00 57.56 158 THR A C 1
ATOM 1222 O O . THR A 1 158 ? -16.406 19.395 2.264 1.00 57.56 158 THR A O 1
ATOM 1225 N N . ASP A 1 159 ? -15.200 17.961 1.020 1.00 55.06 159 ASP A N 1
ATOM 1226 C CA . ASP A 1 159 ? -15.908 16.771 1.485 1.00 55.06 159 ASP A CA 1
ATOM 1227 C C . ASP A 1 159 ? -15.628 16.553 2.986 1.00 55.06 159 ASP A C 1
ATOM 1229 O O . ASP A 1 159 ? -14.534 16.829 3.486 1.00 55.06 159 ASP A O 1
ATOM 1233 N N . SER A 1 160 ? -16.648 16.134 3.743 1.00 54.69 160 SER A N 1
ATOM 1234 C CA . SER A 1 160 ? -16.503 15.841 5.174 1.00 54.69 160 SER A CA 1
ATOM 1235 C C . SER A 1 160 ? -15.499 14.699 5.395 1.00 54.69 160 SER A C 1
ATOM 1237 O O . SER A 1 160 ? -15.151 13.987 4.457 1.00 54.69 160 SER A O 1
ATOM 1239 N N . HIS A 1 161 ? -15.035 14.494 6.640 1.00 54.22 161 HIS A N 1
ATOM 1240 C CA . HIS A 1 161 ? -14.070 13.432 6.993 1.00 54.22 161 HIS A CA 1
ATOM 1241 C C . HIS A 1 161 ? -14.370 12.072 6.321 1.00 54.22 161 HIS A C 1
ATOM 1243 O O . HIS A 1 161 ? -13.444 11.368 5.927 1.00 54.22 161 HIS A O 1
ATOM 1249 N N . ALA A 1 162 ? -15.654 11.736 6.145 1.00 56.22 162 ALA A N 1
ATOM 1250 C CA . ALA A 1 162 ? -16.110 10.579 5.389 1.00 56.22 162 ALA A CA 1
ATOM 1251 C C . ALA A 1 162 ? -16.065 10.844 3.872 1.00 56.22 162 ALA A C 1
ATOM 1253 O O . ALA A 1 162 ? -17.012 11.366 3.284 1.00 56.22 162 ALA A O 1
ATOM 1254 N N . GLY A 1 163 ? -14.980 10.418 3.223 1.00 66.12 163 GLY A N 1
ATOM 1255 C CA . GLY A 1 163 ? -14.846 10.489 1.765 1.00 66.12 163 GLY A CA 1
ATOM 1256 C C . GLY A 1 163 ? -13.731 11.394 1.255 1.00 66.12 163 GLY A C 1
ATOM 1257 O O . GLY A 1 163 ? -13.788 11.814 0.103 1.00 66.12 163 GLY A O 1
ATOM 1258 N N . VAL A 1 164 ? -12.718 11.658 2.079 1.00 82.81 164 VAL A N 1
ATOM 1259 C CA . VAL A 1 164 ? -11.446 12.237 1.636 1.00 82.81 164 VAL A CA 1
ATOM 1260 C C . VAL A 1 164 ? -10.514 11.103 1.197 1.00 82.81 164 VAL A C 1
ATOM 1262 O O . VAL A 1 164 ? -10.379 10.102 1.901 1.00 82.81 164 VAL A O 1
ATOM 1265 N N . TRP A 1 165 ? -9.864 11.243 0.039 1.00 86.88 165 TRP A N 1
ATOM 1266 C CA . TRP A 1 165 ? -9.107 10.161 -0.603 1.00 86.88 165 TRP A CA 1
ATOM 1267 C C . TRP A 1 165 ? -7.692 10.593 -1.005 1.00 86.88 165 TRP A C 1
ATOM 1269 O O . TRP A 1 165 ? -7.415 11.776 -1.210 1.00 86.88 165 TRP A O 1
ATOM 1279 N N . GLY A 1 166 ? -6.795 9.623 -1.174 1.00 88.19 166 GLY A N 1
ATOM 1280 C CA . GLY A 1 166 ? -5.450 9.839 -1.708 1.00 88.19 166 GLY A CA 1
ATOM 1281 C C . GLY A 1 166 ? -4.635 10.853 -0.900 1.00 88.19 166 GLY A C 1
ATOM 1282 O O . GLY A 1 166 ? -4.583 10.787 0.328 1.00 88.19 166 GLY A O 1
ATOM 1283 N N . LEU A 1 167 ? -4.000 11.806 -1.591 1.00 87.75 167 LEU A N 1
ATOM 1284 C CA . LEU A 1 167 ? -3.123 12.803 -0.963 1.00 87.75 167 LEU A CA 1
ATOM 1285 C C . LEU A 1 167 ? -3.842 13.702 0.048 1.00 87.75 167 LEU A C 1
ATOM 1287 O O . LEU A 1 167 ? -3.251 14.054 1.062 1.00 87.75 167 LEU A O 1
ATOM 1291 N N . GLN A 1 168 ? -5.118 14.018 -0.173 1.00 86.69 168 GLN A N 1
ATOM 1292 C CA . GLN A 1 168 ? -5.886 14.819 0.783 1.00 86.69 168 GLN A CA 1
ATOM 1293 C C . GLN A 1 168 ? -6.105 14.063 2.096 1.00 86.69 168 GLN A C 1
ATOM 1295 O O . GLN A 1 168 ? -6.065 14.655 3.172 1.00 86.69 168 GLN A O 1
ATOM 1300 N N . ARG A 1 169 ? -6.294 12.737 2.027 1.00 91.06 169 ARG A N 1
ATOM 1301 C CA . ARG A 1 169 ? -6.413 11.911 3.232 1.00 91.06 169 ARG A CA 1
ATOM 1302 C C . ARG A 1 169 ? -5.081 11.835 3.972 1.00 91.06 169 ARG A C 1
ATOM 1304 O O . ARG A 1 169 ? -5.071 11.935 5.194 1.00 91.06 169 ARG A O 1
ATOM 1311 N N . LEU A 1 170 ? -3.971 11.706 3.242 1.00 92.44 170 LEU A N 1
ATOM 1312 C CA . LEU A 1 170 ? -2.623 11.768 3.815 1.00 92.44 170 LEU A CA 1
ATOM 1313 C C . LEU A 1 170 ? -2.393 13.089 4.562 1.00 92.44 170 LEU A C 1
ATOM 1315 O O . LEU A 1 170 ? -2.011 13.063 5.731 1.00 92.44 170 LEU A O 1
ATOM 1319 N N . GLU A 1 171 ? -2.686 14.218 3.914 1.00 91.19 171 GLU A N 1
ATOM 1320 C CA . GLU A 1 171 ? -2.588 15.556 4.505 1.00 91.19 171 GLU A CA 1
ATOM 1321 C C . GLU A 1 171 ? -3.425 15.664 5.786 1.00 91.19 171 GLU A C 1
ATOM 1323 O O . GLU A 1 171 ? -2.913 16.037 6.839 1.00 91.19 171 GLU A O 1
ATOM 1328 N N . GLN A 1 172 ? -4.695 15.262 5.723 1.00 90.94 172 GLN A N 1
ATOM 1329 C CA . GLN A 1 172 ? -5.617 15.312 6.854 1.00 90.94 172 GLN A CA 1
ATOM 1330 C C . GLN A 1 172 ? -5.136 14.478 8.049 1.00 90.94 172 GLN A C 1
ATOM 1332 O O . GLN A 1 172 ? -5.229 14.923 9.197 1.00 90.94 172 GLN A O 1
ATOM 1337 N N . VAL A 1 173 ? -4.648 13.263 7.792 1.00 93.56 173 VAL A N 1
ATOM 1338 C CA . VAL A 1 173 ? -4.166 12.358 8.839 1.00 93.56 173 VAL A CA 1
ATOM 1339 C C . VAL A 1 173 ? -2.901 12.919 9.492 1.00 93.56 173 VAL A C 1
ATOM 1341 O O . VAL A 1 173 ? -2.828 12.966 10.718 1.00 93.56 173 VAL A O 1
ATOM 1344 N N . LEU A 1 174 ? -1.943 13.413 8.702 1.00 94.38 174 LEU A N 1
ATOM 1345 C CA . LEU A 1 174 ? -0.712 14.013 9.223 1.00 94.38 174 LEU A CA 1
ATOM 1346 C C . LEU A 1 174 ? -0.971 15.319 9.984 1.00 94.38 174 LEU A C 1
ATOM 1348 O O . LEU A 1 174 ? -0.381 15.532 11.042 1.00 94.38 174 LEU A O 1
ATOM 1352 N N . ALA A 1 175 ? -1.886 16.161 9.502 1.00 93.06 175 ALA A N 1
ATOM 1353 C CA . ALA A 1 175 ? -2.279 17.397 10.179 1.00 93.06 175 ALA A CA 1
ATOM 1354 C C . ALA A 1 175 ? -2.988 17.150 11.523 1.00 93.06 175 ALA A C 1
ATOM 1356 O O . ALA A 1 175 ? -2.979 18.026 12.389 1.00 93.06 175 ALA A O 1
ATOM 1357 N N . SER A 1 176 ? -3.591 15.968 11.695 1.00 92.50 176 SER A N 1
ATOM 1358 C CA . SER A 1 176 ? -4.273 15.546 12.927 1.00 92.50 176 SER A CA 1
ATOM 1359 C C . SER A 1 176 ? -3.352 14.817 13.915 1.00 92.50 176 SER A C 1
ATOM 1361 O O . SER A 1 176 ? -3.749 14.578 15.058 1.00 92.50 176 SER A O 1
ATOM 1363 N N . GLU A 1 177 ? -2.140 14.439 13.498 1.00 93.62 177 GLU A N 1
ATOM 1364 C CA . GLU A 1 177 ? -1.171 13.750 14.349 1.00 93.62 177 GLU A CA 1
ATOM 1365 C C . GLU A 1 177 ? -0.652 14.683 15.453 1.00 93.62 177 GLU A C 1
ATOM 1367 O O . GLU A 1 177 ? -0.550 15.906 15.292 1.00 93.62 177 GLU A O 1
ATOM 1372 N N . ARG A 1 178 ? -0.297 14.111 16.611 1.00 91.12 178 ARG A N 1
ATOM 1373 C CA . ARG A 1 178 ? 0.364 14.889 17.664 1.00 91.12 178 ARG A CA 1
ATOM 1374 C C . ARG A 1 178 ? 1.670 15.465 17.138 1.00 91.12 178 ARG A C 1
ATOM 1376 O O . ARG A 1 178 ? 2.402 14.803 16.413 1.00 91.12 178 ARG A O 1
ATOM 1383 N N . ALA A 1 179 ? 2.001 16.669 17.600 1.00 91.69 179 ALA A N 1
ATOM 1384 C CA . ALA A 1 179 ? 3.201 17.354 17.153 1.00 91.69 179 ALA A CA 1
ATOM 1385 C C . ALA A 1 179 ? 4.457 16.464 17.287 1.00 91.69 179 ALA A C 1
ATOM 1387 O O . ALA A 1 179 ? 4.808 15.999 18.387 1.00 91.69 179 ALA A O 1
ATOM 1388 N N . PHE A 1 180 ? 5.119 16.248 16.151 1.00 92.44 180 PHE A N 1
ATOM 1389 C CA . PHE A 1 180 ? 6.362 15.508 15.998 1.00 92.44 180 PHE A CA 1
ATOM 1390 C C . PHE A 1 180 ? 7.497 16.181 16.774 1.00 92.44 180 PHE A C 1
ATOM 1392 O O . PHE A 1 180 ? 7.409 17.330 17.212 1.00 92.44 180 PHE A O 1
ATOM 1399 N N . GLU A 1 181 ? 8.591 15.457 16.975 1.00 91.88 181 GLU A N 1
ATOM 1400 C CA . GLU A 1 181 ? 9.780 16.028 17.607 1.00 91.88 181 GLU A CA 1
ATOM 1401 C C . GLU A 1 181 ? 10.393 17.146 16.745 1.00 91.88 181 GLU A C 1
ATOM 1403 O O . GLU A 1 181 ? 10.297 17.084 15.516 1.00 91.88 181 GLU A O 1
ATOM 1408 N N . PRO A 1 182 ? 11.081 18.132 17.353 1.00 91.00 182 PRO A N 1
ATOM 1409 C CA . PRO A 1 182 ? 11.647 19.265 16.615 1.00 91.00 182 PRO A CA 1
ATOM 1410 C C . PRO A 1 182 ? 12.598 18.862 15.476 1.00 91.00 182 PRO A C 1
ATOM 1412 O O . PRO A 1 182 ? 12.682 19.550 14.465 1.00 91.00 182 PRO A O 1
ATOM 1415 N N . ARG A 1 183 ? 13.272 17.707 15.589 1.00 89.25 183 ARG A N 1
ATOM 1416 C CA . ARG A 1 183 ? 14.159 17.172 14.538 1.00 89.25 183 ARG A CA 1
ATOM 1417 C C . ARG A 1 183 ? 13.457 16.884 13.207 1.00 89.25 183 ARG A C 1
ATOM 1419 O O . ARG A 1 183 ? 14.133 16.790 12.190 1.00 89.25 183 ARG A O 1
ATOM 1426 N N . PHE A 1 184 ? 12.130 16.740 13.202 1.00 89.38 184 PHE A N 1
ATOM 1427 C CA . PHE A 1 184 ? 11.363 16.484 11.983 1.00 89.38 184 PHE A CA 1
ATOM 1428 C C . PHE A 1 184 ? 10.992 17.756 11.211 1.00 89.38 184 PHE A C 1
ATOM 1430 O O . PHE A 1 184 ? 10.485 17.647 10.100 1.00 89.38 184 PHE A O 1
ATOM 1437 N N . GLN A 1 185 ? 11.296 18.948 11.741 1.00 88.81 185 GLN A N 1
ATOM 1438 C CA . GLN A 1 185 ? 10.915 20.233 11.141 1.00 88.81 185 GLN A CA 1
ATOM 1439 C C . GLN A 1 185 ? 11.379 20.392 9.684 1.00 88.81 185 GLN A C 1
ATOM 1441 O O . GLN A 1 185 ? 10.703 21.060 8.909 1.00 88.81 185 GLN A O 1
ATOM 1446 N N . HIS A 1 186 ? 12.499 19.758 9.320 1.00 85.06 186 HIS A N 1
ATOM 1447 C CA . HIS A 1 186 ? 13.084 19.755 7.975 1.00 85.06 186 HIS A CA 1
ATOM 1448 C C . HIS A 1 186 ? 13.423 18.333 7.501 1.00 85.06 186 HIS A C 1
ATOM 1450 O O . HIS A 1 186 ? 14.392 18.137 6.768 1.00 85.06 186 HIS A O 1
ATOM 1456 N N . ALA A 1 187 ? 12.691 17.324 7.982 1.00 85.75 187 ALA A N 1
ATOM 1457 C CA . ALA A 1 187 ? 13.001 15.933 7.664 1.00 85.75 187 ALA A CA 1
ATOM 1458 C C . ALA A 1 187 ? 12.954 15.682 6.147 1.00 85.75 187 ALA A C 1
ATOM 1460 O O . ALA A 1 187 ? 11.985 16.094 5.508 1.00 85.75 187 ALA A O 1
ATOM 1461 N N . PRO A 1 188 ? 13.954 14.990 5.568 1.00 84.69 188 PRO A N 1
ATOM 1462 C CA . PRO A 1 188 ? 13.968 14.697 4.142 1.00 84.69 188 PRO A CA 1
ATOM 1463 C C . PRO A 1 188 ? 12.759 13.844 3.751 1.00 84.69 188 PRO A C 1
ATOM 1465 O O . PRO A 1 188 ? 12.299 12.995 4.517 1.00 84.69 188 PRO A O 1
ATOM 1468 N N . PHE A 1 189 ? 12.267 14.066 2.534 1.00 84.19 189 PHE A N 1
ATOM 1469 C CA . PHE A 1 189 ? 11.160 13.309 1.968 1.00 84.19 189 PHE A CA 1
ATOM 1470 C C . PHE A 1 189 ? 11.680 12.299 0.944 1.00 84.19 189 PHE A C 1
ATOM 1472 O O . PHE A 1 189 ? 12.419 12.658 0.024 1.00 84.19 189 PHE A O 1
ATOM 1479 N N . LEU A 1 190 ? 11.283 11.041 1.124 1.00 86.56 190 LEU A N 1
ATOM 1480 C CA . LEU A 1 190 ? 11.706 9.908 0.313 1.00 86.56 190 LEU A CA 1
ATOM 1481 C C . LEU A 1 190 ? 10.469 9.142 -0.153 1.00 86.56 190 LEU A C 1
ATOM 1483 O O . LEU A 1 190 ? 9.630 8.762 0.664 1.00 86.56 190 LEU A O 1
ATOM 1487 N N . ALA A 1 191 ? 10.381 8.883 -1.457 1.00 87.19 191 ALA A N 1
ATOM 1488 C CA . ALA A 1 191 ? 9.344 8.043 -2.042 1.00 87.19 191 ALA A CA 1
ATOM 1489 C C . ALA A 1 191 ? 9.953 6.917 -2.885 1.00 87.19 191 ALA A C 1
ATOM 1491 O O . ALA A 1 191 ? 10.815 7.151 -3.729 1.00 87.19 191 ALA A O 1
ATOM 1492 N N . GLN A 1 192 ? 9.466 5.694 -2.676 1.00 88.19 192 GLN A N 1
ATOM 1493 C CA . GLN A 1 192 ? 9.802 4.516 -3.472 1.00 88.19 192 GLN A CA 1
ATOM 1494 C C . GLN A 1 192 ? 8.537 3.995 -4.142 1.00 88.19 192 GLN A C 1
ATOM 1496 O O . GLN A 1 192 ? 7.466 3.956 -3.537 1.00 88.19 192 GLN A O 1
ATOM 1501 N N . PHE A 1 193 ? 8.661 3.611 -5.405 1.00 87.94 193 PHE A N 1
ATOM 1502 C CA . PHE A 1 193 ? 7.551 3.108 -6.201 1.00 87.94 193 PHE A CA 1
ATOM 1503 C C . PHE A 1 193 ? 8.065 2.151 -7.281 1.00 87.94 193 PHE A C 1
ATOM 1505 O O . PHE A 1 193 ? 9.245 2.146 -7.623 1.00 87.94 193 PHE A O 1
ATOM 1512 N N . SER A 1 194 ? 7.171 1.314 -7.804 1.00 85.19 194 SER A N 1
ATOM 1513 C CA . SER A 1 194 ? 7.456 0.360 -8.886 1.00 85.19 194 SER A CA 1
ATOM 1514 C C . SER A 1 194 ? 6.699 0.677 -10.175 1.00 85.19 194 SER A C 1
ATOM 1516 O O . SER A 1 194 ? 6.831 -0.030 -11.162 1.00 85.19 194 SER A O 1
ATOM 1518 N N . SER A 1 195 ? 5.903 1.746 -10.208 1.00 80.00 195 SER A N 1
ATOM 1519 C CA . SER A 1 195 ? 5.227 2.203 -11.421 1.00 80.00 195 SER A CA 1
ATOM 1520 C C . SER A 1 195 ? 5.329 3.712 -11.534 1.00 80.00 195 SER A C 1
ATOM 1522 O O . SER A 1 195 ? 5.172 4.418 -10.538 1.00 80.00 195 SER A O 1
ATOM 1524 N N . LEU A 1 196 ? 5.571 4.189 -12.754 1.00 73.75 196 LEU A N 1
ATOM 1525 C CA . LEU A 1 196 ? 5.743 5.605 -13.031 1.00 73.75 196 LEU A CA 1
ATOM 1526 C C . LEU A 1 196 ? 4.764 6.068 -14.116 1.00 73.75 196 LEU A C 1
ATOM 1528 O O . LEU A 1 196 ? 4.920 5.804 -15.314 1.00 73.75 196 LEU A O 1
ATOM 1532 N N . GLY A 1 197 ? 3.729 6.781 -13.670 1.00 72.56 197 GLY A N 1
ATOM 1533 C CA . GLY A 1 197 ? 2.852 7.556 -14.544 1.00 72.56 197 GLY A CA 1
ATOM 1534 C C . GLY A 1 197 ? 3.551 8.807 -15.081 1.00 72.56 197 GLY A C 1
ATOM 1535 O O . GLY A 1 197 ? 4.734 9.030 -14.843 1.00 72.56 197 GLY A O 1
ATOM 1536 N N . SER A 1 198 ? 2.824 9.649 -15.816 1.00 69.50 198 SER A N 1
ATOM 1537 C CA . SER A 1 198 ? 3.350 10.972 -16.160 1.00 69.50 198 SER A CA 1
ATOM 1538 C C . SER A 1 198 ? 3.309 11.846 -14.909 1.00 69.50 198 SER A C 1
ATOM 1540 O O . SER A 1 198 ? 2.236 12.283 -14.501 1.00 69.50 198 SER A O 1
ATOM 1542 N N . LEU A 1 199 ? 4.471 12.042 -14.292 1.00 71.00 199 LEU A N 1
ATOM 1543 C CA . LEU A 1 199 ? 4.677 12.995 -13.208 1.00 71.00 199 LEU A CA 1
ATOM 1544 C C . LEU A 1 199 ? 5.304 14.266 -13.782 1.00 71.00 199 LEU A C 1
ATOM 1546 O O . LEU A 1 199 ? 6.110 14.195 -14.710 1.00 71.00 199 LEU A O 1
ATOM 1550 N N . ASP A 1 200 ? 4.957 15.416 -13.214 1.00 74.50 200 ASP A N 1
ATOM 1551 C CA . ASP A 1 200 ? 5.712 16.648 -13.407 1.00 74.50 200 ASP A CA 1
ATOM 1552 C C . ASP A 1 200 ? 6.322 17.106 -12.075 1.00 74.50 200 ASP A C 1
ATOM 1554 O O . ASP A 1 200 ? 5.861 16.737 -10.990 1.00 74.50 200 ASP A O 1
ATOM 1558 N N . ALA A 1 201 ? 7.413 17.870 -12.159 1.00 77.56 201 ALA A N 1
ATOM 1559 C CA . ALA A 1 201 ? 8.162 18.302 -10.982 1.00 77.56 201 ALA A CA 1
ATOM 1560 C C . ALA A 1 201 ? 7.318 19.168 -10.034 1.00 77.56 201 ALA A C 1
ATOM 1562 O O . ALA A 1 201 ? 7.484 19.085 -8.820 1.00 77.56 201 ALA A O 1
ATOM 1563 N N . ALA A 1 202 ? 6.386 19.960 -10.577 1.00 81.00 202 ALA A N 1
ATOM 1564 C CA . ALA A 1 202 ? 5.497 20.794 -9.778 1.00 81.00 202 ALA A CA 1
ATOM 1565 C C . ALA A 1 202 ? 4.557 19.931 -8.928 1.00 81.00 202 ALA A C 1
ATOM 1567 O O . ALA A 1 202 ? 4.383 20.198 -7.745 1.00 81.00 202 ALA A O 1
ATOM 1568 N N . TRP A 1 203 ? 4.001 18.854 -9.482 1.00 83.06 203 TRP A N 1
ATOM 1569 C CA . TRP A 1 203 ? 3.168 17.928 -8.725 1.00 83.06 203 TRP A CA 1
ATOM 1570 C C . TRP A 1 203 ? 3.950 17.249 -7.592 1.00 83.06 203 TRP A C 1
ATOM 1572 O O . TRP A 1 203 ? 3.457 17.185 -6.465 1.00 83.06 203 TRP A O 1
ATOM 1582 N N . VAL A 1 204 ? 5.179 16.787 -7.855 1.00 83.12 204 VAL A N 1
ATOM 1583 C CA . VAL A 1 204 ? 6.015 16.139 -6.826 1.00 83.12 204 VAL A CA 1
ATOM 1584 C C . VAL A 1 204 ? 6.361 17.120 -5.700 1.00 83.12 204 VAL A C 1
ATOM 1586 O O . VAL A 1 204 ? 6.123 16.819 -4.530 1.00 83.12 204 VAL A O 1
ATOM 1589 N N . GLU A 1 205 ? 6.882 18.299 -6.040 1.00 83.50 205 GLU A N 1
ATOM 1590 C CA . GLU A 1 205 ? 7.404 19.258 -5.056 1.00 83.50 205 GLU A CA 1
ATOM 1591 C C . GLU A 1 205 ? 6.313 20.097 -4.370 1.00 83.50 205 GLU A C 1
ATOM 1593 O O . GLU A 1 205 ? 6.481 20.516 -3.221 1.00 83.50 205 GLU A O 1
ATOM 1598 N N . GLU A 1 206 ? 5.181 20.347 -5.030 1.00 83.31 206 GLU A N 1
ATOM 1599 C CA . GLU A 1 206 ? 4.124 21.195 -4.472 1.00 83.31 206 GLU A CA 1
ATOM 1600 C C . GLU A 1 206 ? 2.994 20.393 -3.829 1.00 83.31 206 GLU A C 1
ATOM 1602 O O . GLU A 1 206 ? 2.591 20.732 -2.713 1.00 83.31 206 GLU A O 1
ATOM 1607 N N . GLU A 1 207 ? 2.496 19.354 -4.508 1.00 84.44 207 GLU A N 1
ATOM 1608 C CA . GLU A 1 207 ? 1.308 18.600 -4.089 1.00 84.44 207 GLU A CA 1
ATOM 1609 C C . GLU A 1 207 ? 1.702 17.410 -3.209 1.00 84.44 207 GLU A C 1
ATOM 1611 O O . GLU A 1 207 ? 1.272 17.314 -2.059 1.00 84.44 207 GLU A O 1
ATOM 1616 N N . PHE A 1 208 ? 2.562 16.517 -3.709 1.00 85.88 208 PHE A N 1
ATOM 1617 C CA . PHE A 1 208 ? 2.904 15.292 -2.986 1.00 85.88 208 PHE A CA 1
ATOM 1618 C C . PHE A 1 208 ? 3.739 15.576 -1.737 1.00 85.88 208 PHE A C 1
ATOM 1620 O O . PHE A 1 208 ? 3.361 15.179 -0.632 1.00 85.88 208 PHE A O 1
ATOM 1627 N N . LYS A 1 209 ? 4.828 16.336 -1.894 1.00 86.31 209 LYS A N 1
ATOM 1628 C CA . LYS A 1 209 ? 5.647 16.810 -0.771 1.00 86.31 209 LYS A CA 1
ATOM 1629 C C . LYS A 1 209 ? 4.844 17.703 0.175 1.00 86.31 209 LYS A C 1
ATOM 1631 O O . LYS A 1 209 ? 5.023 17.632 1.385 1.00 86.31 209 LYS A O 1
ATOM 1636 N N . GLY A 1 210 ? 3.926 18.512 -0.360 1.00 86.56 210 GLY A N 1
ATOM 1637 C CA . GLY A 1 210 ? 3.012 19.327 0.438 1.00 86.56 210 GLY A CA 1
ATOM 1638 C C . GLY A 1 210 ? 2.155 18.486 1.382 1.00 86.56 210 GLY A C 1
ATOM 1639 O O . GLY A 1 210 ? 2.182 18.719 2.589 1.00 86.56 210 GLY A O 1
ATOM 1640 N N . ALA A 1 211 ? 1.470 17.476 0.844 1.00 88.38 211 ALA A N 1
ATOM 1641 C CA . ALA A 1 211 ? 0.643 16.560 1.624 1.00 88.38 211 ALA A CA 1
ATOM 1642 C C . ALA A 1 211 ? 1.465 15.762 2.649 1.00 88.38 211 ALA A C 1
ATOM 1644 O O . ALA A 1 211 ? 1.054 15.624 3.800 1.00 88.38 211 ALA A O 1
ATOM 1645 N N . ALA A 1 212 ? 2.652 15.283 2.263 1.00 88.06 212 ALA A N 1
ATOM 1646 C CA . ALA A 1 212 ? 3.544 14.528 3.145 1.00 88.06 212 ALA A CA 1
ATOM 1647 C C . ALA A 1 212 ? 4.150 15.364 4.292 1.00 88.06 212 ALA A C 1
ATOM 1649 O O . ALA A 1 212 ? 4.597 14.802 5.291 1.00 88.06 212 ALA A O 1
ATOM 1650 N N . CYS A 1 213 ? 4.152 16.696 4.175 1.00 89.62 213 CYS A N 1
ATOM 1651 C CA . CYS A 1 213 ? 4.654 17.625 5.191 1.00 89.62 213 CYS A CA 1
ATOM 1652 C C . CYS A 1 213 ? 3.534 18.355 5.956 1.00 89.62 213 CYS A C 1
ATOM 1654 O O . CYS A 1 213 ? 3.800 19.367 6.595 1.00 89.62 213 CYS A O 1
ATOM 1656 N N . ALA A 1 214 ? 2.291 17.869 5.921 1.00 91.88 214 ALA A N 1
ATOM 1657 C CA . ALA A 1 214 ? 1.146 18.532 6.556 1.00 91.88 214 ALA A CA 1
ATOM 1658 C C . ALA A 1 214 ? 1.128 18.487 8.100 1.00 91.88 214 ALA A C 1
ATOM 1660 O O . ALA A 1 214 ? 0.211 19.012 8.730 1.00 91.88 214 ALA A O 1
ATOM 1661 N N . GLY A 1 215 ? 2.113 17.831 8.716 1.00 93.06 215 GLY A N 1
ATOM 1662 C CA . GLY A 1 215 ? 2.209 17.676 10.163 1.00 93.06 215 GLY A CA 1
ATOM 1663 C C . GLY A 1 215 ? 2.688 18.925 10.905 1.00 93.06 215 GLY A C 1
ATOM 1664 O O . GLY A 1 215 ? 3.035 19.959 10.332 1.00 93.06 215 GLY A O 1
ATOM 1665 N N . TRP A 1 216 ? 2.758 18.792 12.228 1.00 94.44 216 TRP A N 1
ATOM 1666 C CA . TRP A 1 216 ? 3.234 19.831 13.141 1.00 94.44 216 TRP A CA 1
ATOM 1667 C C . TRP A 1 216 ? 4.442 19.331 13.921 1.00 94.44 216 TRP A C 1
ATOM 1669 O O . TRP A 1 216 ? 4.477 18.171 14.314 1.00 94.44 216 TRP A O 1
ATOM 1679 N N . CYS A 1 217 ? 5.394 20.200 14.232 1.00 93.81 217 CYS A N 1
ATOM 1680 C CA . CYS A 1 217 ? 6.493 19.908 15.144 1.00 93.81 217 CYS A CA 1
ATOM 1681 C C . CYS A 1 217 ? 6.336 20.676 16.453 1.00 93.81 217 CYS A C 1
ATOM 1683 O O . CYS A 1 217 ? 5.849 21.811 16.507 1.00 93.81 217 CYS A O 1
ATOM 1685 N N . ARG A 1 218 ? 6.779 20.044 17.540 1.00 92.81 218 ARG A N 1
ATOM 1686 C CA . ARG A 1 218 ? 6.945 20.710 18.830 1.00 92.81 218 ARG A CA 1
ATOM 1687 C C . ARG A 1 218 ? 8.000 21.808 18.694 1.00 92.81 218 ARG A C 1
ATOM 1689 O O . ARG A 1 218 ? 8.950 21.645 17.927 1.00 92.81 218 ARG A O 1
ATOM 1696 N N . PRO A 1 219 ? 7.865 22.905 19.448 1.00 88.44 219 PRO A N 1
ATOM 1697 C CA . PRO A 1 219 ? 8.884 23.941 19.455 1.00 88.44 219 PRO A CA 1
ATOM 1698 C C . PRO A 1 219 ? 10.193 23.425 20.067 1.00 88.44 219 PRO A C 1
ATOM 1700 O O . PRO A 1 219 ? 10.181 22.563 20.948 1.00 88.44 219 PRO A O 1
ATOM 1703 N N . CYS A 1 220 ? 11.320 24.003 19.645 1.00 83.44 220 CYS A N 1
ATOM 1704 C CA . CYS A 1 220 ? 12.611 23.795 20.307 1.00 83.44 220 CYS A CA 1
ATOM 1705 C C . CYS A 1 220 ? 12.640 24.417 21.713 1.00 83.44 220 CYS A C 1
ATOM 1707 O O . CYS A 1 220 ? 13.283 23.883 22.612 1.00 83.44 220 CYS A O 1
ATOM 1709 N N . GLU A 1 221 ? 11.932 25.534 21.902 1.00 85.31 221 GLU A N 1
ATOM 1710 C CA . GLU A 1 221 ? 11.883 26.269 23.165 1.00 85.31 221 GLU A CA 1
ATOM 1711 C C . GLU A 1 221 ? 10.613 25.943 23.974 1.00 85.31 221 GLU A C 1
ATOM 1713 O O . GLU A 1 221 ? 9.503 25.979 23.424 1.00 85.31 221 GLU A O 1
ATOM 1718 N N . PRO A 1 222 ? 10.732 25.669 25.287 1.00 79.69 222 PRO A N 1
ATOM 1719 C CA . PRO A 1 222 ? 9.580 25.455 26.161 1.00 79.69 222 PRO A CA 1
ATOM 1720 C C . PRO A 1 222 ? 8.634 26.667 26.192 1.00 79.69 222 PRO A C 1
ATOM 1722 O O . PRO A 1 222 ? 9.074 27.803 26.326 1.00 79.69 222 PRO A O 1
ATOM 1725 N N . GLY A 1 223 ? 7.321 26.429 26.107 1.00 81.06 223 GLY A N 1
ATOM 1726 C CA . GLY A 1 223 ? 6.286 27.475 26.183 1.00 81.06 223 GLY A CA 1
ATOM 1727 C C . GLY A 1 223 ? 5.867 28.085 24.839 1.00 81.06 223 GLY A C 1
ATOM 1728 O O . GLY A 1 223 ? 4.849 28.775 24.775 1.00 81.06 223 GLY A O 1
ATOM 1729 N N . SER A 1 224 ? 6.589 27.789 23.757 1.00 88.44 224 SER A N 1
ATOM 1730 C CA . SER A 1 224 ? 6.193 28.173 22.398 1.00 88.44 224 SER A CA 1
ATOM 1731 C C . SER A 1 224 ? 5.051 27.298 21.854 1.00 88.44 224 SER A C 1
ATOM 1733 O O . SER A 1 224 ? 4.792 26.194 22.336 1.00 88.44 224 SER A O 1
ATOM 1735 N N . LYS A 1 225 ? 4.334 27.787 20.835 1.00 89.50 225 LYS A N 1
ATOM 1736 C CA . LYS A 1 225 ? 3.292 27.001 20.150 1.00 89.50 225 LYS A CA 1
ATOM 1737 C C . LYS A 1 225 ? 3.921 26.012 19.152 1.00 89.50 225 LYS A C 1
ATOM 1739 O O . LYS A 1 225 ? 4.989 26.319 18.618 1.00 89.50 225 LYS A O 1
ATOM 1744 N N . PRO A 1 226 ? 3.275 24.862 18.870 1.00 90.94 226 PRO A N 1
ATOM 1745 C CA . PRO A 1 226 ? 3.673 23.988 17.770 1.00 90.94 226 PRO A CA 1
ATOM 1746 C C . PRO A 1 226 ? 3.748 24.749 16.444 1.00 90.94 226 PRO A C 1
ATOM 1748 O O . PRO A 1 226 ? 2.947 25.652 16.191 1.00 90.94 226 PRO A O 1
ATOM 1751 N N . GLN A 1 227 ? 4.711 24.376 15.611 1.00 93.00 227 GLN A N 1
ATOM 1752 C CA . GLN A 1 227 ? 4.944 24.981 14.302 1.00 93.00 227 GLN A CA 1
ATOM 1753 C C . GLN A 1 227 ? 4.584 23.978 13.211 1.00 93.00 227 GLN A C 1
ATOM 1755 O O . GLN A 1 227 ? 4.752 22.776 13.403 1.00 93.00 227 GLN A O 1
ATOM 1760 N N . ALA A 1 228 ? 4.076 24.454 12.075 1.00 92.19 228 ALA A N 1
ATOM 1761 C CA . ALA A 1 228 ? 3.872 23.585 10.922 1.00 92.19 228 ALA A CA 1
ATOM 1762 C C . ALA A 1 228 ? 5.232 23.052 10.445 1.00 92.19 228 ALA A C 1
ATOM 1764 O O . ALA A 1 228 ? 6.220 23.801 10.431 1.00 92.19 228 ALA A O 1
ATOM 1765 N N . MET A 1 229 ? 5.278 21.774 10.066 1.00 91.00 229 MET A N 1
ATOM 1766 C CA . MET A 1 229 ? 6.467 21.185 9.456 1.00 91.00 229 MET A CA 1
ATOM 1767 C C . MET A 1 229 ? 6.832 21.968 8.196 1.00 91.00 229 MET A C 1
ATOM 1769 O O . MET A 1 229 ? 5.968 22.345 7.399 1.00 91.00 229 MET A O 1
ATOM 1773 N N . GLN A 1 230 ? 8.122 22.238 8.015 1.00 88.00 230 GLN A N 1
ATOM 1774 C CA . GLN A 1 230 ? 8.586 22.925 6.821 1.00 88.00 230 GLN A CA 1
ATOM 1775 C C . GLN A 1 230 ? 8.889 21.917 5.725 1.00 88.00 230 GLN A C 1
ATOM 1777 O O . GLN A 1 230 ? 9.446 20.846 5.959 1.00 88.00 230 GLN A O 1
ATOM 1782 N N . ARG A 1 231 ? 8.536 22.292 4.496 1.00 85.44 231 ARG A N 1
ATOM 1783 C CA . ARG A 1 231 ? 8.918 21.520 3.317 1.00 85.44 231 ARG A CA 1
ATOM 1784 C C . ARG A 1 231 ? 10.442 21.576 3.185 1.00 85.44 231 ARG A C 1
ATOM 1786 O O . ARG A 1 231 ? 10.989 22.682 3.185 1.00 85.44 231 ARG A O 1
ATOM 1793 N N . PRO A 1 232 ? 11.129 20.430 3.054 1.00 80.62 232 PRO A N 1
ATOM 1794 C CA . PRO A 1 232 ? 12.562 20.417 2.798 1.00 80.62 232 PRO A CA 1
ATOM 1795 C C . PRO A 1 232 ? 12.903 21.250 1.564 1.00 80.62 232 PRO A C 1
ATOM 1797 O O . PRO A 1 232 ? 12.218 21.155 0.543 1.00 80.62 232 PRO A O 1
ATOM 1800 N N . THR A 1 233 ? 13.960 22.055 1.649 1.00 78.25 233 THR A N 1
ATOM 1801 C CA . THR A 1 233 ? 14.503 22.788 0.495 1.00 78.25 233 THR A CA 1
ATOM 1802 C C . THR A 1 233 ? 15.251 21.864 -0.458 1.00 78.25 233 THR A C 1
ATOM 1804 O O . THR A 1 233 ? 15.362 22.164 -1.642 1.00 78.25 233 THR A O 1
ATOM 1807 N N . GLU A 1 234 ? 15.756 20.740 0.052 1.00 77.44 234 GLU A N 1
ATOM 1808 C CA . GLU A 1 234 ? 16.370 19.693 -0.755 1.00 77.44 234 GLU A CA 1
ATOM 1809 C C . GLU A 1 234 ? 15.337 18.991 -1.637 1.00 77.44 234 GLU A C 1
ATOM 1811 O O . GLU A 1 234 ? 14.156 18.878 -1.287 1.00 77.44 234 GLU A O 1
ATOM 1816 N N . PHE A 1 235 ? 15.800 18.517 -2.792 1.00 71.44 235 PHE A N 1
ATOM 1817 C CA . PHE A 1 235 ? 14.963 17.809 -3.749 1.00 71.44 235 PHE A CA 1
ATOM 1818 C C . PHE A 1 235 ? 14.421 16.506 -3.152 1.00 71.44 235 PHE A C 1
ATOM 1820 O O . PHE A 1 235 ? 15.098 15.834 -2.368 1.00 71.44 235 PHE A O 1
ATOM 1827 N N . THR A 1 236 ? 13.197 16.146 -3.530 1.00 80.00 236 THR A N 1
ATOM 1828 C CA . THR A 1 236 ? 12.577 14.889 -3.104 1.00 80.00 236 THR A CA 1
ATOM 1829 C C . THR A 1 236 ? 13.399 13.680 -3.555 1.00 80.00 236 THR A C 1
ATOM 1831 O O . THR A 1 236 ? 13.705 13.527 -4.737 1.00 80.00 236 THR A O 1
ATOM 1834 N N . GLN A 1 237 ? 13.714 12.772 -2.632 1.00 86.75 237 GLN A N 1
ATOM 1835 C CA . GLN A 1 237 ? 14.446 11.550 -2.958 1.00 86.75 237 GLN A CA 1
ATOM 1836 C C . GLN A 1 237 ? 13.486 10.515 -3.556 1.00 86.75 237 GLN A C 1
ATOM 1838 O O . GLN A 1 237 ? 12.708 9.882 -2.841 1.00 86.75 237 GLN A O 1
ATOM 1843 N N . LEU A 1 238 ? 13.526 10.355 -4.878 1.00 87.50 238 LEU A N 1
ATOM 1844 C CA . LEU A 1 238 ? 12.743 9.353 -5.598 1.00 87.50 238 LEU A CA 1
ATOM 1845 C C . LEU A 1 238 ? 13.604 8.113 -5.850 1.00 87.50 238 LEU A C 1
ATOM 1847 O O . LEU A 1 238 ? 14.632 8.194 -6.518 1.00 87.50 238 LEU A O 1
ATOM 1851 N N . VAL A 1 239 ? 13.182 6.967 -5.319 1.00 90.06 239 VAL A N 1
ATOM 1852 C CA . VAL A 1 239 ? 13.887 5.689 -5.474 1.00 90.06 239 VAL A CA 1
ATOM 1853 C C . VAL A 1 239 ? 13.245 4.898 -6.609 1.00 90.06 239 VAL A C 1
ATOM 1855 O O . VAL A 1 239 ? 12.106 4.437 -6.492 1.00 90.06 239 VAL A O 1
ATOM 1858 N N . TRP A 1 240 ? 13.998 4.737 -7.695 1.00 91.12 240 TRP A N 1
ATOM 1859 C CA . TRP A 1 240 ? 13.617 3.999 -8.899 1.00 91.12 240 TRP A CA 1
ATOM 1860 C C . TRP A 1 240 ? 14.743 3.028 -9.289 1.00 91.12 240 TRP A C 1
ATOM 1862 O O . TRP A 1 240 ? 15.904 3.389 -9.092 1.00 91.12 240 TRP A O 1
ATOM 1872 N N . PRO A 1 241 ? 14.452 1.833 -9.836 1.00 92.62 241 PRO A N 1
ATOM 1873 C CA . PRO A 1 241 ? 15.493 0.887 -10.239 1.00 92.62 241 PRO A CA 1
ATOM 1874 C C . PRO A 1 241 ? 16.319 1.365 -11.439 1.00 92.62 241 PRO A C 1
ATOM 1876 O O . PRO A 1 241 ? 15.767 1.904 -12.407 1.00 92.62 241 PRO A O 1
ATOM 1879 N N . THR A 1 242 ? 17.626 1.111 -11.421 1.00 94.44 242 THR A N 1
ATOM 1880 C CA . THR A 1 242 ? 18.490 1.296 -12.596 1.00 94.44 242 THR A CA 1
ATOM 1881 C C . THR A 1 242 ? 18.386 0.109 -13.559 1.00 94.44 242 THR A C 1
ATOM 1883 O O . THR A 1 242 ? 17.939 -0.985 -13.205 1.00 94.44 242 THR A O 1
ATOM 1886 N N . VAL A 1 243 ? 18.833 0.298 -14.802 1.00 95.62 243 VAL A N 1
ATOM 1887 C CA . VAL A 1 243 ? 18.941 -0.790 -15.789 1.00 95.62 243 VAL A CA 1
ATOM 1888 C C . VAL A 1 243 ? 19.851 -1.904 -15.278 1.00 95.62 243 VAL A C 1
ATOM 1890 O O . VAL A 1 243 ? 19.496 -3.074 -15.394 1.00 95.62 243 VAL A O 1
ATOM 1893 N N . ALA A 1 244 ? 20.989 -1.548 -14.675 1.00 95.25 244 ALA A N 1
ATOM 1894 C CA . ALA A 1 244 ? 21.933 -2.513 -14.124 1.00 95.25 244 ALA A CA 1
ATOM 1895 C C . ALA A 1 244 ? 21.321 -3.305 -12.957 1.00 95.25 244 ALA A C 1
ATOM 1897 O O . ALA A 1 244 ? 21.523 -4.516 -12.871 1.00 95.25 244 ALA A O 1
ATOM 1898 N N . GLU A 1 245 ? 20.540 -2.662 -12.087 1.00 94.25 245 GLU A N 1
ATOM 1899 C CA . GLU A 1 245 ? 19.827 -3.349 -11.004 1.00 94.25 245 GLU A CA 1
ATOM 1900 C C . GLU A 1 245 ? 18.789 -4.340 -11.541 1.00 94.25 245 GLU A C 1
ATOM 1902 O O . GLU A 1 245 ? 18.702 -5.459 -11.040 1.00 94.25 245 GLU A O 1
ATOM 1907 N N . VAL A 1 246 ? 18.037 -3.976 -12.587 1.00 94.50 246 VAL A N 1
ATOM 1908 C CA . VAL A 1 246 ? 17.079 -4.894 -13.230 1.00 94.50 246 VAL A CA 1
ATOM 1909 C C . VAL A 1 246 ? 17.807 -6.061 -13.901 1.00 94.50 246 VAL A C 1
ATOM 1911 O O . VAL A 1 246 ? 17.466 -7.218 -13.650 1.00 94.50 246 VAL A O 1
ATOM 1914 N N . GLN A 1 247 ? 18.843 -5.776 -14.695 1.00 95.44 247 GLN A N 1
ATOM 1915 C CA . GLN A 1 247 ? 19.643 -6.771 -15.420 1.00 95.44 247 GLN A CA 1
ATOM 1916 C C . GLN A 1 247 ? 20.243 -7.842 -14.504 1.00 95.44 247 GLN A C 1
ATOM 1918 O O . GLN A 1 247 ? 20.287 -9.021 -14.861 1.00 95.44 247 GLN A O 1
ATOM 1923 N N . ASN A 1 248 ? 20.713 -7.418 -13.330 1.00 94.69 248 ASN A N 1
ATOM 1924 C CA . ASN A 1 248 ? 21.392 -8.270 -12.355 1.00 94.69 248 ASN A CA 1
ATOM 1925 C C . ASN A 1 248 ? 20.464 -8.748 -11.223 1.00 94.69 248 ASN A C 1
ATOM 1927 O O . ASN A 1 248 ? 20.929 -9.360 -10.262 1.00 94.69 248 ASN A O 1
ATOM 1931 N N . SER A 1 249 ? 19.160 -8.462 -11.310 1.00 93.50 249 SER A N 1
ATOM 1932 C CA . SER A 1 249 ? 18.163 -8.964 -10.361 1.00 93.50 249 SER A CA 1
ATOM 1933 C C . SER A 1 249 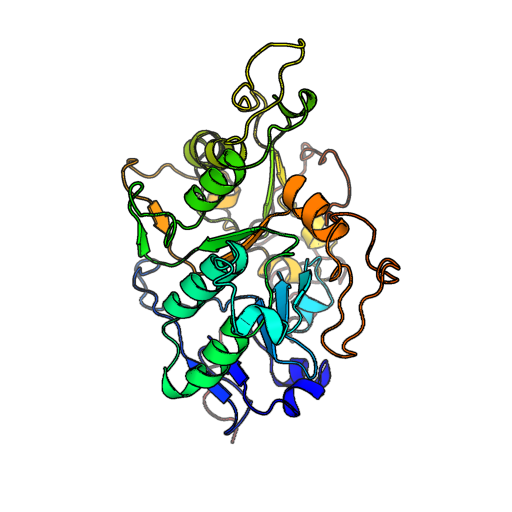? 17.941 -10.464 -10.539 1.00 93.50 249 SER A C 1
ATOM 1935 O O . SER A 1 249 ? 18.143 -10.991 -11.626 1.00 93.50 249 SER A O 1
ATOM 1937 N N . ILE A 1 250 ? 17.420 -11.152 -9.519 1.00 92.31 250 ILE A N 1
ATOM 1938 C CA . ILE A 1 250 ? 17.191 -12.608 -9.566 1.00 92.31 250 ILE A CA 1
ATOM 1939 C C . ILE A 1 250 ? 16.272 -13.073 -10.712 1.00 92.31 250 ILE A C 1
ATOM 1941 O O . ILE A 1 250 ? 16.344 -14.228 -11.128 1.00 92.31 250 ILE A O 1
ATOM 1945 N N . GLU A 1 251 ? 15.429 -12.189 -11.248 1.00 91.50 251 GLU A N 1
ATOM 1946 C CA . GLU A 1 251 ? 14.567 -12.464 -12.406 1.00 91.50 251 GLU A CA 1
ATOM 1947 C C . GLU A 1 251 ? 15.166 -11.965 -13.734 1.00 91.50 251 GLU A C 1
ATOM 1949 O O . GLU A 1 251 ? 14.556 -12.146 -14.788 1.00 91.50 251 GLU A O 1
ATOM 1954 N N . GLY A 1 252 ? 16.341 -11.333 -13.707 1.00 94.06 252 GLY A N 1
ATOM 1955 C CA . GLY A 1 252 ? 16.970 -10.707 -14.864 1.00 94.06 252 GLY A CA 1
ATOM 1956 C C . GLY A 1 252 ? 16.042 -9.696 -15.534 1.00 94.06 252 GLY A C 1
ATOM 1957 O O . GLY A 1 252 ? 15.295 -8.964 -14.875 1.00 94.06 252 GLY A O 1
ATOM 1958 N N . TRP A 1 253 ? 16.012 -9.702 -16.867 1.00 93.38 253 TRP A N 1
ATOM 1959 C CA . TRP A 1 253 ? 15.159 -8.779 -17.620 1.00 93.38 253 TRP A CA 1
ATOM 1960 C C . TRP A 1 253 ? 13.659 -8.943 -17.341 1.00 93.38 253 TRP A C 1
ATOM 1962 O O . TRP A 1 253 ? 12.893 -7.992 -17.528 1.00 93.38 253 TRP A O 1
ATOM 1972 N N . LEU A 1 254 ? 13.217 -10.108 -16.851 1.00 90.44 254 LEU A N 1
ATOM 1973 C CA . LEU A 1 254 ? 11.806 -10.351 -16.550 1.00 90.44 254 LEU A CA 1
ATOM 1974 C C . LEU A 1 254 ? 11.296 -9.478 -15.389 1.00 90.44 254 LEU A C 1
ATOM 1976 O O . LEU A 1 254 ? 10.125 -9.082 -15.407 1.00 90.44 254 LEU A O 1
ATOM 1980 N N . ALA A 1 255 ? 12.162 -9.103 -14.433 1.00 91.44 255 ALA A N 1
ATOM 1981 C CA . ALA A 1 255 ? 11.809 -8.183 -13.343 1.00 91.44 255 ALA A CA 1
ATOM 1982 C C . ALA A 1 255 ? 11.226 -6.868 -13.878 1.00 91.44 255 ALA A C 1
ATOM 1984 O O . ALA A 1 255 ? 10.241 -6.349 -13.343 1.00 91.44 255 ALA A O 1
ATOM 1985 N N . GLY A 1 256 ? 11.790 -6.378 -14.984 1.00 90.25 256 GLY A N 1
ATOM 1986 C CA . GLY A 1 256 ? 11.427 -5.123 -15.628 1.00 90.25 256 GLY A CA 1
ATOM 1987 C C . GLY A 1 256 ? 9.962 -5.022 -16.060 1.00 90.25 256 GLY A C 1
ATOM 1988 O O . GLY A 1 256 ? 9.394 -3.929 -16.058 1.00 90.25 256 GLY A O 1
ATOM 1989 N N . ARG A 1 257 ? 9.296 -6.154 -16.340 1.00 87.19 257 ARG A N 1
ATOM 1990 C CA . ARG A 1 257 ? 7.858 -6.184 -16.683 1.00 87.19 257 ARG A CA 1
ATOM 1991 C C . ARG A 1 257 ? 6.961 -5.790 -15.507 1.00 87.19 257 ARG A C 1
ATOM 1993 O O . ARG A 1 257 ? 5.850 -5.312 -15.710 1.00 87.19 257 ARG A O 1
ATOM 2000 N N . SER A 1 258 ? 7.449 -5.969 -14.280 1.00 87.31 258 SER A N 1
ATOM 2001 C CA . SER A 1 258 ? 6.766 -5.546 -13.049 1.00 87.31 258 SER A CA 1
ATOM 2002 C C . SER A 1 258 ? 7.152 -4.130 -12.611 1.00 87.31 258 SER A C 1
ATOM 2004 O O . SER A 1 258 ? 6.691 -3.678 -11.563 1.00 87.31 258 SER A O 1
ATOM 2006 N N . ILE A 1 259 ? 7.964 -3.430 -13.415 1.00 88.81 259 ILE A N 1
ATOM 2007 C CA . ILE A 1 259 ? 8.390 -2.048 -13.190 1.00 88.81 259 ILE A CA 1
ATOM 2008 C C . ILE A 1 259 ? 7.924 -1.176 -14.377 1.00 88.81 259 ILE A C 1
ATOM 2010 O O . ILE A 1 259 ? 8.735 -0.729 -15.195 1.00 88.81 259 ILE A O 1
ATOM 2014 N N . PRO A 1 260 ? 6.600 -0.974 -14.558 1.00 84.69 260 PRO A N 1
ATOM 2015 C CA . PRO A 1 260 ? 6.069 -0.229 -15.694 1.00 84.69 260 PRO A CA 1
ATOM 2016 C C . PRO A 1 260 ? 6.320 1.277 -15.537 1.00 84.69 260 PRO A C 1
ATOM 2018 O O . PRO A 1 260 ? 5.539 2.002 -14.907 1.00 84.69 260 PRO A O 1
ATOM 2021 N N . GLY A 1 261 ? 7.410 1.738 -16.147 1.00 82.75 261 GLY A N 1
ATOM 2022 C CA . GLY A 1 261 ? 7.734 3.143 -16.380 1.00 82.75 261 GLY A CA 1
ATOM 2023 C C . GLY A 1 261 ? 8.190 3.317 -17.830 1.00 82.75 261 GLY A C 1
ATOM 2024 O O . GLY A 1 261 ? 9.290 2.876 -18.155 1.00 82.75 261 GLY A O 1
ATOM 2025 N N . PRO A 1 262 ? 7.365 3.882 -18.730 1.00 80.88 262 PRO A N 1
ATOM 2026 C CA . PRO A 1 262 ? 7.786 4.110 -20.108 1.00 80.88 262 PRO A CA 1
ATOM 2027 C C . PRO A 1 262 ? 8.871 5.188 -20.149 1.00 80.88 262 PRO A C 1
ATOM 2029 O O . PRO A 1 262 ? 8.853 6.115 -19.333 1.00 80.88 262 PRO A O 1
ATOM 2032 N N . HIS A 1 263 ? 9.765 5.121 -21.130 1.00 79.38 263 HIS A N 1
ATOM 2033 C CA . HIS A 1 263 ? 10.936 5.984 -21.266 1.00 79.38 263 HIS A CA 1
ATOM 2034 C C . HIS A 1 263 ? 10.578 7.466 -21.168 1.00 79.38 263 HIS A C 1
ATOM 2036 O O . HIS A 1 263 ? 11.222 8.212 -20.448 1.00 79.38 263 HIS A O 1
ATOM 2042 N N . LYS A 1 264 ? 9.481 7.896 -21.801 1.00 73.56 264 LYS A N 1
ATOM 2043 C CA . LYS A 1 264 ? 9.002 9.291 -21.737 1.00 73.56 264 LYS A CA 1
ATOM 2044 C C . LYS A 1 264 ? 8.662 9.785 -20.319 1.00 73.56 264 LYS A C 1
ATOM 2046 O O . LYS A 1 264 ? 8.725 10.982 -20.061 1.00 73.56 264 LYS A O 1
ATOM 2051 N N . ASN A 1 265 ? 8.260 8.884 -19.424 1.00 70.00 265 ASN A N 1
ATOM 2052 C CA . ASN A 1 265 ? 7.938 9.205 -18.034 1.00 70.00 265 ASN A CA 1
ATOM 2053 C C . ASN A 1 265 ? 9.175 9.041 -17.145 1.00 70.00 265 ASN A C 1
ATOM 2055 O O . ASN A 1 265 ? 9.413 9.879 -16.283 1.00 70.00 265 ASN A O 1
ATOM 2059 N N . ALA A 1 266 ? 9.974 7.996 -17.389 1.00 56.47 266 ALA A N 1
ATOM 2060 C CA . ALA A 1 266 ? 11.247 7.761 -16.708 1.00 56.47 266 ALA A CA 1
ATOM 2061 C C . ALA A 1 266 ? 12.294 8.847 -17.022 1.00 56.47 266 ALA A C 1
ATOM 2063 O O . ALA A 1 266 ? 13.131 9.156 -16.181 1.00 56.47 266 ALA A O 1
ATOM 2064 N N . ALA A 1 267 ? 12.197 9.488 -18.191 1.00 48.66 267 ALA A N 1
ATOM 2065 C CA . ALA A 1 267 ? 13.009 10.625 -18.622 1.00 48.66 267 ALA A CA 1
ATOM 2066 C C . ALA A 1 267 ? 12.418 12.001 -18.219 1.00 48.66 267 ALA A C 1
ATOM 2068 O O . ALA A 1 267 ? 12.679 12.999 -18.887 1.00 48.66 267 ALA A O 1
ATOM 2069 N N . TRP A 1 268 ? 11.646 12.059 -17.124 1.00 47.69 268 TRP A N 1
ATOM 2070 C CA . TRP A 1 268 ? 11.184 13.282 -16.433 1.00 47.69 268 TRP A CA 1
ATOM 2071 C C . TRP A 1 268 ? 10.051 14.128 -17.057 1.00 47.69 268 TRP A C 1
ATOM 2073 O O . TRP A 1 268 ? 9.915 15.299 -16.713 1.00 47.69 268 TRP A O 1
ATOM 2083 N N . GLY A 1 269 ? 9.153 13.524 -17.846 1.00 34.75 269 GLY A N 1
ATOM 2084 C CA . GLY A 1 269 ? 7.746 13.961 -17.976 1.00 34.75 269 GLY A CA 1
ATOM 2085 C C . GLY A 1 269 ? 7.443 15.346 -18.593 1.00 34.75 269 GLY A C 1
ATOM 2086 O O . GLY A 1 269 ? 8.310 16.152 -18.910 1.00 34.75 269 GLY A O 1
ATOM 2087 N N . THR A 1 270 ? 6.151 15.625 -18.808 1.00 30.33 270 THR A N 1
ATOM 2088 C CA . THR A 1 270 ? 5.617 16.881 -19.388 1.00 30.33 270 THR A CA 1
ATOM 2089 C C . THR A 1 270 ? 4.392 17.366 -18.602 1.00 30.33 270 THR A C 1
ATOM 2091 O O . THR A 1 270 ? 3.539 16.549 -18.260 1.00 30.33 270 THR A O 1
ATOM 2094 N N . LEU A 1 271 ? 4.282 18.684 -18.380 1.00 32.62 271 LEU A N 1
ATOM 2095 C CA . LEU A 1 271 ? 3.274 19.374 -17.546 1.00 32.62 271 LEU A CA 1
ATOM 2096 C C . LEU A 1 271 ? 1.805 19.165 -17.982 1.00 32.62 271 LEU A C 1
ATOM 2098 O O . LEU A 1 271 ? 1.491 19.280 -19.173 1.00 32.62 271 LEU A O 1
ATOM 2102 N N . GLN A 1 272 ? 0.875 18.999 -17.024 1.00 36.81 272 GLN A N 1
ATOM 2103 C CA . GLN A 1 272 ? -0.582 19.120 -17.264 1.00 36.81 272 GLN A CA 1
ATOM 2104 C C . GLN A 1 272 ? -1.331 20.032 -16.261 1.00 36.81 272 GLN A C 1
ATOM 2106 O O . GLN A 1 272 ? -0.856 20.370 -15.187 1.00 36.81 272 GLN A O 1
ATOM 2111 N N . LYS A 1 273 ? -2.500 20.525 -16.704 1.00 42.53 273 LYS A N 1
ATOM 2112 C CA . LYS A 1 273 ? -3.194 21.769 -16.292 1.00 42.53 273 LYS A CA 1
ATOM 2113 C C . LYS A 1 273 ? -3.938 21.766 -14.935 1.00 42.53 273 LYS A C 1
ATOM 2115 O O . LYS A 1 273 ? -4.664 20.835 -14.631 1.00 42.53 273 LYS A O 1
ATOM 2120 N N . LYS A 1 274 ? -3.901 22.963 -14.313 1.00 44.12 274 LYS A N 1
ATOM 2121 C CA . LYS A 1 274 ? -4.837 23.716 -13.421 1.00 44.12 274 LYS A CA 1
ATOM 2122 C C . LYS A 1 274 ? -5.548 22.998 -12.243 1.00 44.12 274 LYS A C 1
ATOM 2124 O O . LYS A 1 274 ? -6.329 22.073 -12.411 1.00 44.12 274 LYS A O 1
ATOM 2129 N N . LYS A 1 275 ? -5.342 23.585 -11.052 1.00 51.97 275 LYS A N 1
ATOM 2130 C CA . LYS A 1 275 ? -5.436 23.036 -9.684 1.00 51.97 275 LYS A CA 1
ATOM 2131 C C . LYS A 1 275 ? -6.760 23.280 -8.924 1.00 51.97 275 LYS A C 1
ATOM 2133 O O . LYS A 1 275 ? -6.758 23.973 -7.912 1.00 51.97 275 LYS A O 1
ATOM 2138 N N . THR A 1 276 ? -7.902 22.761 -9.374 1.00 49.78 276 THR A N 1
ATOM 2139 C CA . THR A 1 276 ? -9.175 22.960 -8.626 1.00 49.78 276 THR A CA 1
ATOM 2140 C C . THR A 1 276 ? -9.935 21.684 -8.277 1.00 49.78 276 THR A C 1
ATOM 2142 O O . THR A 1 276 ? -10.997 21.769 -7.670 1.00 49.78 276 THR A O 1
ATOM 2145 N N . GLN A 1 277 ? -9.439 20.506 -8.660 1.00 57.72 277 GLN A N 1
ATOM 2146 C CA . GLN A 1 277 ? -10.138 19.236 -8.461 1.00 57.72 277 GLN A CA 1
ATOM 2147 C C . GLN A 1 277 ? -9.137 18.083 -8.348 1.00 57.72 277 GLN A C 1
ATOM 2149 O O . GLN A 1 277 ? -8.216 18.000 -9.164 1.00 57.72 277 GLN A O 1
ATOM 2154 N N . LEU A 1 278 ? -9.331 17.182 -7.376 1.00 66.19 278 LEU A N 1
ATOM 2155 C CA . LEU A 1 278 ? -8.541 15.954 -7.277 1.00 66.19 278 LEU A CA 1
ATOM 2156 C C . LEU A 1 278 ? -9.189 14.868 -8.143 1.00 66.19 278 LEU A C 1
ATOM 2158 O O . LEU A 1 278 ? -10.315 14.437 -7.889 1.00 66.19 278 LEU A O 1
ATOM 2162 N N . MET A 1 279 ? -8.468 14.429 -9.174 1.00 74.19 279 MET A N 1
ATOM 2163 C CA . MET A 1 279 ? -8.855 13.300 -10.018 1.00 74.19 279 MET A CA 1
ATOM 2164 C C . MET A 1 279 ? -8.081 12.058 -9.576 1.00 74.19 279 MET A C 1
ATOM 2166 O O . MET A 1 279 ? -6.856 12.017 -9.685 1.00 74.19 279 MET A O 1
ATOM 2170 N N . ILE A 1 280 ? -8.797 11.021 -9.151 1.00 74.44 280 ILE A N 1
ATOM 2171 C CA . ILE A 1 280 ? -8.227 9.703 -8.854 1.00 74.44 280 ILE A CA 1
ATOM 2172 C C . ILE A 1 280 ? -8.738 8.725 -9.905 1.00 74.44 280 ILE A C 1
ATOM 2174 O O . ILE A 1 280 ? -9.925 8.717 -10.218 1.00 74.44 280 ILE A O 1
ATOM 2178 N N . ARG A 1 281 ? -7.854 7.896 -10.465 1.00 72.12 281 ARG A N 1
ATOM 2179 C CA . ARG A 1 281 ? -8.214 6.933 -11.525 1.00 72.12 281 ARG A CA 1
ATOM 2180 C C . ARG A 1 281 ? -8.237 5.478 -11.064 1.00 72.12 281 ARG A C 1
ATOM 2182 O O . ARG A 1 281 ? -8.888 4.663 -11.705 1.00 72.12 281 ARG A O 1
ATOM 2189 N N . SER A 1 282 ? -7.568 5.180 -9.952 1.00 78.44 282 SER A N 1
ATOM 2190 C CA . SER A 1 282 ? -7.380 3.823 -9.436 1.00 78.44 282 SER A CA 1
ATOM 2191 C C . SER A 1 282 ? -7.950 3.680 -8.029 1.00 78.44 282 SER A C 1
ATOM 2193 O O . SER A 1 282 ? -7.968 4.643 -7.261 1.00 78.44 282 SER A O 1
ATOM 2195 N N . TYR A 1 283 ? -8.383 2.467 -7.693 1.00 85.25 283 TYR A N 1
ATOM 2196 C CA . TYR A 1 283 ? -8.532 2.075 -6.299 1.00 85.25 283 TYR A CA 1
ATOM 2197 C C . TYR A 1 283 ? -7.148 1.772 -5.725 1.00 85.25 283 TYR A C 1
ATOM 2199 O O . TYR A 1 283 ? -6.377 1.059 -6.358 1.00 85.25 283 TYR A O 1
ATOM 2207 N N . GLU A 1 284 ? -6.838 2.318 -4.552 1.00 89.75 284 GLU A N 1
ATOM 2208 C CA . GLU A 1 284 ? -5.618 2.002 -3.797 1.00 89.75 284 GLU A CA 1
ATOM 2209 C C . GLU A 1 284 ? -5.960 1.966 -2.306 1.00 89.75 284 GLU A C 1
ATOM 2211 O O . GLU A 1 284 ? -6.877 2.662 -1.861 1.00 89.75 284 GLU A O 1
ATOM 2216 N N . LEU A 1 285 ? -5.219 1.187 -1.521 1.00 91.75 285 LEU A N 1
ATOM 2217 C CA . LEU A 1 285 ? -5.363 1.160 -0.069 1.00 91.75 285 LEU A CA 1
ATOM 2218 C C . LEU A 1 285 ? -3.982 1.101 0.584 1.00 91.75 285 LEU A C 1
ATOM 2220 O O . LEU A 1 285 ? -3.261 0.119 0.427 1.00 91.75 285 LEU A O 1
ATOM 2224 N N . GLY A 1 286 ? -3.619 2.162 1.304 1.00 92.94 286 GLY A N 1
ATOM 2225 C CA . GLY A 1 286 ? -2.371 2.251 2.062 1.00 92.94 286 GLY A CA 1
ATOM 2226 C C . GLY A 1 286 ? -2.588 2.189 3.573 1.00 92.94 286 GLY A C 1
ATOM 2227 O O . GLY A 1 286 ? -3.663 2.523 4.070 1.00 92.94 286 GLY A O 1
ATOM 2228 N N . ALA A 1 287 ? -1.537 1.806 4.298 1.00 94.62 287 ALA A N 1
ATOM 2229 C CA . ALA A 1 287 ? -1.456 1.842 5.756 1.00 94.62 287 ALA A CA 1
ATOM 2230 C C . ALA A 1 287 ? -0.352 2.822 6.185 1.00 94.62 287 ALA A C 1
ATOM 2232 O O . ALA A 1 287 ? 0.809 2.637 5.823 1.00 94.62 287 ALA A O 1
ATOM 2233 N N . LEU A 1 288 ? -0.710 3.857 6.947 1.00 95.19 288 LEU A N 1
ATOM 2234 C CA . LEU A 1 288 ? 0.211 4.867 7.466 1.00 95.19 288 LEU A CA 1
ATOM 2235 C C . LEU A 1 288 ? 0.472 4.637 8.958 1.00 95.19 288 LEU A C 1
ATOM 2237 O O . LEU A 1 288 ? -0.428 4.782 9.785 1.00 95.19 288 LEU A O 1
ATOM 2241 N N . SER A 1 289 ? 1.715 4.311 9.305 1.00 94.12 289 SER A N 1
ATOM 2242 C CA . SER A 1 289 ? 2.164 4.208 10.697 1.00 94.12 289 SER A CA 1
ATOM 2243 C C . SER A 1 289 ? 2.436 5.595 11.282 1.00 94.12 289 SER A C 1
ATOM 2245 O O . SER A 1 289 ? 3.162 6.387 10.682 1.00 94.12 289 SER A O 1
ATOM 2247 N N . LEU A 1 290 ? 1.912 5.866 12.479 1.00 93.19 290 LEU A N 1
ATOM 2248 C CA . LEU A 1 290 ? 2.091 7.139 13.185 1.00 93.19 290 LEU A CA 1
ATOM 2249 C C . LEU A 1 290 ? 2.528 6.906 14.637 1.00 93.19 290 LEU A C 1
ATOM 2251 O O . LEU A 1 290 ? 2.075 5.933 15.244 1.00 93.19 290 LEU A O 1
ATOM 2255 N N . PRO A 1 291 ? 3.345 7.796 15.237 1.00 92.31 291 PRO A N 1
ATOM 2256 C CA . PRO A 1 291 ? 3.798 7.637 16.619 1.00 92.31 291 PRO A CA 1
ATOM 2257 C C . PRO A 1 291 ? 2.658 7.519 17.638 1.00 92.31 291 PRO A C 1
ATOM 2259 O O . PRO A 1 291 ? 2.740 6.695 18.549 1.00 92.31 291 PRO A O 1
ATOM 2262 N N . THR A 1 292 ? 1.584 8.307 17.495 1.00 92.88 292 THR A N 1
ATOM 2263 C CA . THR A 1 292 ? 0.441 8.239 18.420 1.00 92.88 292 THR A CA 1
ATOM 2264 C C . THR A 1 292 ? -0.326 6.925 18.282 1.00 92.88 292 THR A C 1
ATOM 2266 O O . THR A 1 292 ? -0.698 6.336 19.295 1.00 92.88 292 THR A O 1
ATOM 2269 N N . LEU A 1 293 ? -0.533 6.433 17.056 1.00 93.69 293 LEU A N 1
ATOM 2270 C CA . LEU A 1 293 ? -1.209 5.151 16.826 1.00 93.69 293 LEU A CA 1
ATOM 2271 C C . LEU A 1 293 ? -0.385 3.975 17.348 1.00 93.69 293 LEU A C 1
ATOM 2273 O O . LEU A 1 293 ? -0.939 3.084 17.987 1.00 93.69 293 LEU A O 1
ATOM 2277 N N . GLU A 1 294 ? 0.934 4.017 17.158 1.00 92.31 294 GLU A N 1
ATOM 2278 C CA . GLU A 1 294 ? 1.847 3.025 17.724 1.00 92.31 294 GLU A CA 1
ATOM 2279 C C . GLU A 1 294 ? 1.752 2.998 19.253 1.00 92.31 294 GLU A C 1
ATOM 2281 O O . GLU A 1 294 ? 1.560 1.940 19.848 1.00 92.31 294 GLU A O 1
ATOM 2286 N N . ALA A 1 295 ? 1.825 4.165 19.898 1.00 91.31 295 ALA A N 1
ATOM 2287 C CA . ALA A 1 295 ? 1.718 4.266 21.350 1.00 91.31 295 ALA A CA 1
ATOM 2288 C C . ALA A 1 295 ? 0.361 3.758 21.870 1.00 91.31 295 ALA A C 1
ATOM 2290 O O . ALA A 1 295 ? 0.318 3.032 22.864 1.00 91.31 295 ALA A O 1
ATOM 2291 N N . ASN A 1 296 ? -0.737 4.092 21.183 1.00 91.81 296 ASN A N 1
ATOM 2292 C CA . ASN A 1 296 ? -2.080 3.626 21.534 1.00 91.81 296 ASN A CA 1
ATOM 2293 C C . ASN A 1 296 ? -2.223 2.106 21.365 1.00 91.81 296 ASN A C 1
ATOM 2295 O O . ASN A 1 296 ? -2.810 1.447 22.224 1.00 91.81 296 ASN A O 1
ATOM 2299 N N . TYR A 1 297 ? -1.668 1.541 20.290 1.00 92.19 297 TYR A N 1
ATOM 2300 C CA . TYR A 1 297 ? -1.650 0.097 20.063 1.00 92.19 297 TYR A CA 1
ATOM 2301 C C . TYR A 1 297 ? -0.863 -0.632 21.157 1.00 92.19 297 TYR A C 1
ATOM 2303 O O . TYR A 1 297 ? -1.375 -1.588 21.736 1.00 92.19 297 TYR A O 1
ATOM 2311 N N . LEU A 1 298 ? 0.339 -0.155 21.497 1.00 90.56 298 LEU A N 1
ATOM 2312 C CA . LEU A 1 298 ? 1.179 -0.759 22.538 1.00 90.56 298 LEU A CA 1
ATOM 2313 C C . LEU A 1 298 ? 0.548 -0.682 23.938 1.00 90.56 298 LEU A C 1
ATOM 2315 O O . LEU A 1 298 ? 0.761 -1.580 24.751 1.00 90.56 298 LEU A O 1
ATOM 2319 N N . ALA A 1 299 ? -0.229 0.369 24.216 1.00 90.44 299 ALA A N 1
ATOM 2320 C CA . ALA A 1 299 ? -0.961 0.537 25.471 1.00 90.44 299 ALA A CA 1
ATOM 2321 C C . ALA A 1 299 ? -2.274 -0.271 25.535 1.00 90.44 299 ALA A C 1
ATOM 2323 O O . ALA A 1 299 ? -2.878 -0.378 26.604 1.00 90.44 299 ALA A O 1
ATOM 2324 N N . SER A 1 300 ? -2.736 -0.824 24.410 1.00 89.75 300 SER A N 1
ATOM 2325 C CA . SER A 1 300 ? -4.000 -1.553 24.331 1.00 89.75 300 SER A CA 1
ATOM 2326 C C . SER A 1 300 ? -3.919 -2.937 24.993 1.00 89.75 300 SER A C 1
ATOM 2328 O O . SER A 1 300 ? -2.934 -3.656 24.800 1.00 89.75 300 SER A O 1
ATOM 2330 N N . PRO A 1 301 ? -4.985 -3.403 25.676 1.00 87.94 301 PRO A N 1
ATOM 2331 C CA . PRO A 1 301 ? -5.082 -4.797 26.132 1.00 87.94 301 PRO A CA 1
ATOM 2332 C C . PRO A 1 301 ? -5.107 -5.812 24.972 1.00 87.94 301 PRO A C 1
ATOM 2334 O O . PRO A 1 301 ? -4.891 -7.010 25.176 1.00 87.94 301 PRO A O 1
ATOM 2337 N N . HIS A 1 302 ? -5.367 -5.341 23.750 1.00 86.06 302 HIS A N 1
ATOM 2338 C CA . HIS A 1 302 ? -5.406 -6.142 22.528 1.00 86.06 302 HIS A CA 1
ATOM 2339 C C . HIS A 1 302 ? -4.092 -6.102 21.738 1.00 86.06 302 HIS A C 1
ATOM 2341 O O . HIS A 1 302 ? -4.035 -6.600 20.613 1.00 86.06 302 HIS A O 1
ATOM 2347 N N . HIS A 1 303 ? -3.022 -5.544 22.312 1.00 88.62 303 HIS A N 1
ATOM 2348 C CA . HIS A 1 303 ? -1.688 -5.646 21.731 1.00 88.62 303 HIS A CA 1
ATOM 2349 C C . HIS A 1 303 ? -1.331 -7.123 21.482 1.00 88.62 303 HIS A C 1
ATOM 2351 O O . HIS A 1 303 ? -1.389 -7.958 22.388 1.00 88.62 303 HIS A O 1
ATOM 2357 N N . GLY A 1 304 ? -1.000 -7.442 20.226 1.00 87.94 304 GLY A N 1
ATOM 2358 C CA . GLY A 1 304 ? -0.607 -8.784 19.805 1.00 87.94 304 GLY A CA 1
ATOM 2359 C C . GLY A 1 304 ? -1.751 -9.793 19.864 1.00 87.94 304 GLY A C 1
ATOM 2360 O O . GLY A 1 304 ? -1.501 -10.989 20.023 1.00 87.94 304 GLY A O 1
ATOM 2361 N N . TYR A 1 305 ? -2.998 -9.322 19.777 1.00 92.12 305 TYR A N 1
ATOM 2362 C CA . TYR A 1 305 ? -4.162 -10.186 19.634 1.00 92.12 305 TYR A CA 1
ATOM 2363 C C . TYR A 1 305 ? -4.023 -11.089 18.404 1.00 92.12 305 TYR A C 1
ATOM 2365 O O . TYR A 1 305 ? -3.551 -10.660 17.353 1.00 92.12 305 TYR A O 1
ATOM 2373 N N . ASN A 1 306 ? -4.438 -12.346 18.537 1.00 93.44 306 ASN A N 1
ATOM 2374 C CA . ASN A 1 306 ? -4.448 -13.322 17.460 1.00 93.44 306 ASN A CA 1
ATOM 2375 C C . ASN A 1 306 ? -5.874 -13.846 17.258 1.00 93.44 306 ASN A C 1
ATOM 2377 O O . ASN A 1 306 ? -6.402 -14.599 18.075 1.00 93.44 306 ASN A O 1
ATOM 2381 N N . ALA A 1 307 ? -6.491 -13.495 16.134 1.00 92.75 307 ALA A N 1
ATOM 2382 C CA . ALA A 1 307 ? -7.867 -13.852 15.797 1.00 92.75 307 ALA A CA 1
ATOM 2383 C C . ALA A 1 307 ? -8.053 -15.345 15.446 1.00 92.75 307 ALA A C 1
ATOM 2385 O O . ALA A 1 307 ? -9.191 -15.819 15.350 1.00 92.75 307 ALA A O 1
ATOM 2386 N N . ALA A 1 308 ? -6.969 -16.108 15.270 1.00 90.81 308 ALA A N 1
ATOM 2387 C CA . ALA A 1 308 ? -7.022 -17.558 15.095 1.00 90.81 308 ALA A CA 1
ATOM 2388 C C . ALA A 1 308 ? -7.046 -18.317 16.434 1.00 90.81 308 ALA A C 1
ATOM 2390 O O . ALA A 1 308 ? -7.749 -19.324 16.526 1.00 90.81 308 ALA A O 1
ATOM 2391 N N . SER A 1 309 ? -6.328 -17.842 17.461 1.00 91.56 309 SER A N 1
ATOM 2392 C CA . SER A 1 309 ? -6.271 -18.477 18.794 1.00 91.56 309 SER A CA 1
ATOM 2393 C C . SER A 1 309 ? -7.146 -17.803 19.856 1.00 91.56 309 SER A C 1
ATOM 2395 O O . SER A 1 309 ? -7.441 -18.416 20.879 1.00 91.56 309 SER A O 1
ATOM 2397 N N . GLY A 1 310 ? -7.556 -16.553 19.634 1.00 90.19 310 GLY A N 1
ATOM 2398 C CA . GLY A 1 310 ? -8.282 -15.732 20.603 1.00 90.19 310 GLY A CA 1
ATOM 2399 C C . GLY A 1 310 ? -7.420 -15.202 21.752 1.00 90.19 310 GLY A C 1
ATOM 2400 O O . GLY A 1 310 ? -7.968 -14.709 22.734 1.00 90.19 310 GLY A O 1
ATOM 2401 N N . GLN A 1 311 ? -6.092 -15.312 21.657 1.00 87.81 311 GLN A N 1
ATOM 2402 C CA . GLN A 1 311 ? -5.160 -14.905 22.710 1.00 87.81 311 GLN A CA 1
ATOM 2403 C C . GLN A 1 311 ? -4.404 -13.630 22.327 1.00 87.81 311 GLN A C 1
ATOM 2405 O O . GLN A 1 311 ? -4.054 -13.444 21.163 1.00 87.81 311 GLN A O 1
ATOM 2410 N N . SER A 1 312 ? -4.114 -12.786 23.318 1.00 84.44 312 SER A N 1
ATOM 2411 C CA . SER A 1 312 ? -3.166 -11.675 23.186 1.00 84.44 312 SER A CA 1
ATOM 2412 C C . SER A 1 312 ? -1.778 -12.123 23.629 1.00 84.44 312 SER A C 1
ATOM 2414 O O . SER A 1 312 ? -1.629 -12.724 24.695 1.00 84.44 312 SER A O 1
ATOM 2416 N N . SER A 1 313 ? -0.760 -11.804 22.837 1.00 78.06 313 SER A N 1
ATOM 2417 C CA . SER A 1 313 ? 0.641 -11.998 23.203 1.00 78.06 313 SER A CA 1
ATOM 2418 C C . SER A 1 313 ? 1.334 -10.650 23.332 1.00 78.06 313 SER A C 1
ATOM 2420 O O . SER A 1 313 ? 1.415 -9.901 22.367 1.00 78.06 313 SER A O 1
ATOM 2422 N N . GLN A 1 314 ? 1.910 -10.374 24.504 1.00 67.69 314 GLN A N 1
ATOM 2423 C CA . GLN A 1 314 ? 2.820 -9.234 24.673 1.00 67.69 314 GLN A CA 1
ATOM 2424 C C . GLN A 1 314 ? 4.243 -9.532 24.182 1.00 67.69 314 GLN A C 1
ATOM 2426 O O . GLN A 1 314 ? 5.084 -8.637 24.142 1.00 67.69 314 GLN A O 1
ATOM 2431 N N . GLN A 1 315 ? 4.531 -10.785 23.813 1.00 57.25 315 GLN A N 1
ATOM 2432 C CA . GLN A 1 315 ? 5.779 -11.117 23.139 1.00 57.25 315 GLN A CA 1
ATOM 2433 C C . GLN A 1 315 ? 5.698 -10.589 21.701 1.00 57.25 315 GLN A C 1
ATOM 2435 O O . GLN A 1 315 ? 4.700 -10.877 21.027 1.00 57.25 315 GLN A O 1
ATOM 2440 N N . PRO A 1 316 ? 6.715 -9.854 21.212 1.00 51.47 316 PRO A N 1
ATOM 2441 C CA . PRO A 1 316 ? 6.793 -9.509 19.801 1.00 51.47 316 PRO A CA 1
ATOM 2442 C C . PRO A 1 316 ? 6.713 -10.795 18.974 1.00 51.47 316 PRO A C 1
ATOM 2444 O O . PRO A 1 316 ? 7.322 -11.806 19.329 1.00 51.47 316 PRO A O 1
ATOM 2447 N N . ILE A 1 317 ? 5.926 -10.772 17.895 1.00 49.41 317 ILE A N 1
ATOM 2448 C CA . ILE A 1 317 ? 5.798 -11.914 16.984 1.00 49.41 317 ILE A CA 1
ATOM 2449 C C . ILE A 1 317 ? 7.211 -12.308 16.540 1.00 49.41 317 ILE A C 1
ATOM 2451 O O . ILE A 1 317 ? 7.944 -11.490 15.984 1.00 49.41 317 ILE A O 1
ATOM 2455 N N . THR A 1 318 ? 7.611 -13.552 16.797 1.00 37.00 318 THR A N 1
ATOM 2456 C CA . THR A 1 318 ? 8.920 -14.066 16.395 1.00 37.00 318 THR A CA 1
ATOM 2457 C C . THR A 1 318 ? 9.063 -13.959 14.873 1.00 37.00 318 THR A C 1
ATOM 2459 O O . THR A 1 318 ? 8.282 -14.538 14.124 1.00 37.00 318 THR A O 1
ATOM 2462 N N . GLY A 1 319 ? 10.037 -13.170 14.408 1.00 42.91 319 GLY A N 1
ATOM 2463 C CA . GLY A 1 319 ? 10.274 -12.899 12.982 1.00 42.91 319 GLY A CA 1
ATOM 2464 C C . GLY A 1 319 ? 9.668 -11.594 12.447 1.00 42.91 319 GLY A C 1
ATOM 2465 O O . GLY A 1 319 ? 10.066 -11.155 11.372 1.00 42.91 319 GLY A O 1
ATOM 2466 N N . ALA A 1 320 ? 8.785 -10.922 13.194 1.00 43.00 320 ALA A N 1
ATOM 2467 C CA . ALA A 1 320 ? 8.418 -9.536 12.916 1.00 43.00 320 ALA A CA 1
ATOM 2468 C C . ALA A 1 320 ? 9.410 -8.634 13.656 1.00 43.00 320 ALA A C 1
ATOM 2470 O O . ALA A 1 320 ? 9.354 -8.512 14.880 1.00 43.00 320 ALA A O 1
ATOM 2471 N N . GLY A 1 321 ? 10.360 -8.036 12.934 1.00 39.97 321 GLY A N 1
ATOM 2472 C CA . GLY A 1 321 ? 11.243 -7.030 13.520 1.00 39.97 321 GLY A CA 1
ATOM 2473 C C . GLY A 1 321 ? 10.417 -5.971 14.257 1.00 39.97 321 GLY A C 1
ATOM 2474 O O . GLY A 1 321 ? 9.388 -5.515 13.756 1.00 39.97 321 GLY A O 1
ATOM 2475 N N . SER A 1 322 ? 10.836 -5.601 15.466 1.00 37.53 322 SER A N 1
ATOM 2476 C CA . SER A 1 322 ? 10.246 -4.489 16.209 1.00 37.53 322 SER A CA 1
ATOM 2477 C C . SER A 1 322 ? 10.538 -3.185 15.460 1.00 37.53 322 SER A C 1
ATOM 2479 O O . SER A 1 322 ? 11.572 -2.555 15.672 1.00 37.53 322 SER A O 1
ATOM 2481 N N . GLY A 1 323 ? 9.668 -2.815 14.526 1.00 50.62 323 GLY A N 1
ATOM 2482 C CA . GLY A 1 323 ? 9.792 -1.590 13.744 1.00 50.62 323 GLY A CA 1
ATOM 2483 C C . GLY A 1 323 ? 9.152 -1.714 12.368 1.00 50.62 323 GLY A C 1
ATOM 2484 O O . GLY A 1 323 ? 8.914 -2.813 11.872 1.00 50.62 323 GLY A O 1
ATOM 2485 N N . ASN A 1 324 ? 8.876 -0.570 11.743 1.00 50.72 324 ASN A N 1
ATOM 2486 C CA . ASN A 1 324 ? 8.602 -0.510 10.313 1.00 50.72 324 ASN A CA 1
ATOM 2487 C C . ASN A 1 324 ? 9.849 -1.051 9.595 1.00 50.72 324 ASN A C 1
ATOM 2489 O O . ASN A 1 324 ? 10.841 -0.335 9.461 1.00 50.72 324 ASN A O 1
ATOM 2493 N N . ALA A 1 325 ? 9.837 -2.325 9.202 1.00 54.38 325 ALA A N 1
ATOM 2494 C CA . ALA A 1 325 ? 10.891 -2.891 8.375 1.00 54.38 325 ALA A CA 1
ATOM 2495 C C . ALA A 1 325 ? 10.809 -2.201 7.012 1.00 54.38 325 ALA A C 1
ATOM 2497 O O . ALA A 1 325 ? 9.951 -2.512 6.187 1.00 54.38 325 ALA A O 1
ATOM 2498 N N . MET A 1 326 ? 11.646 -1.188 6.811 1.00 57.12 326 MET A N 1
ATOM 2499 C CA . MET A 1 326 ? 11.723 -0.527 5.522 1.00 57.12 326 MET A CA 1
ATOM 2500 C C . MET A 1 326 ? 12.367 -1.496 4.534 1.00 57.12 326 MET A C 1
ATOM 2502 O O . MET A 1 326 ? 13.445 -2.022 4.796 1.00 57.12 326 MET A O 1
ATOM 2506 N N . CYS A 1 327 ? 11.728 -1.715 3.387 1.00 58.94 327 CYS A N 1
ATOM 2507 C CA . CYS A 1 327 ? 12.268 -2.541 2.306 1.00 58.94 327 CYS A CA 1
ATOM 2508 C C . CYS A 1 327 ? 13.349 -1.784 1.501 1.00 58.94 327 CYS A C 1
ATOM 2510 O O . CYS A 1 327 ? 13.349 -1.836 0.274 1.00 58.94 327 CYS A O 1
ATOM 2512 N N . PHE A 1 328 ? 14.244 -1.048 2.173 1.00 63.16 328 PHE A N 1
ATOM 2513 C CA . PHE A 1 328 ? 15.430 -0.451 1.551 1.00 63.16 328 PHE A CA 1
ATOM 2514 C C . PHE A 1 328 ? 16.645 -1.340 1.787 1.00 63.16 328 PHE A C 1
ATOM 2516 O O . PHE A 1 328 ? 16.823 -1.878 2.877 1.00 63.16 328 PHE A O 1
ATOM 2523 N N . GLY A 1 329 ? 17.523 -1.422 0.786 1.00 57.66 329 GLY A N 1
ATOM 2524 C CA . GLY A 1 329 ? 18.863 -1.974 0.979 1.00 57.66 329 GLY A CA 1
ATOM 2525 C C . GLY A 1 329 ? 19.764 -1.062 1.825 1.00 57.66 329 GLY A C 1
ATOM 2526 O O . GLY A 1 329 ? 20.640 -1.562 2.524 1.00 57.66 329 GLY A O 1
ATOM 2527 N N . CYS A 1 330 ? 19.552 0.263 1.794 1.00 66.81 330 CYS A N 1
ATOM 2528 C CA . CYS A 1 330 ? 20.352 1.243 2.538 1.00 66.81 330 CYS A CA 1
ATOM 2529 C C . CYS A 1 330 ? 19.615 2.579 2.777 1.00 66.81 330 CYS A C 1
ATOM 2531 O O . CYS A 1 330 ? 18.763 2.984 1.987 1.00 66.81 330 CYS A O 1
ATOM 2533 N N . LEU A 1 331 ? 19.958 3.264 3.876 1.00 78.69 331 LEU A N 1
ATOM 2534 C CA . LEU A 1 331 ? 19.618 4.667 4.135 1.00 78.69 331 LEU A CA 1
ATOM 2535 C C . LEU A 1 331 ? 20.904 5.441 4.483 1.00 78.69 331 LEU A C 1
ATOM 2537 O O . LEU A 1 331 ? 21.674 4.947 5.312 1.00 78.69 331 LEU A O 1
ATOM 2541 N N . PRO A 1 332 ? 21.120 6.650 3.928 1.00 82.56 332 PRO A N 1
ATOM 2542 C CA . PRO A 1 332 ? 20.299 7.290 2.893 1.00 82.56 332 PRO A CA 1
ATOM 2543 C C . PRO A 1 332 ? 20.373 6.533 1.548 1.00 82.56 332 PRO A C 1
ATOM 2545 O O . PRO A 1 332 ? 21.315 5.765 1.347 1.00 82.56 332 PRO A O 1
ATOM 2548 N N . PRO A 1 333 ? 19.402 6.722 0.632 1.00 85.19 333 PRO A N 1
ATOM 2549 C CA . PRO A 1 333 ? 19.504 6.207 -0.730 1.00 85.19 333 PRO A CA 1
ATOM 2550 C C . PRO A 1 333 ? 20.777 6.694 -1.414 1.00 85.19 333 PRO A C 1
ATOM 2552 O O . PRO A 1 333 ? 21.203 7.835 -1.217 1.00 85.19 333 PRO A O 1
ATOM 2555 N N . LEU A 1 334 ? 21.354 5.840 -2.253 1.00 88.12 334 LEU A N 1
ATOM 2556 C CA . LEU A 1 334 ? 22.480 6.212 -3.094 1.00 88.12 334 LEU A CA 1
ATOM 2557 C C . LEU A 1 334 ? 21.961 6.973 -4.322 1.00 88.12 334 LEU A C 1
ATOM 2559 O O . LEU A 1 334 ? 21.093 6.455 -5.028 1.00 88.12 334 LEU A O 1
ATOM 2563 N N . PRO A 1 335 ? 22.458 8.195 -4.590 1.00 90.19 335 PRO A N 1
ATOM 2564 C CA . PRO A 1 335 ? 22.208 8.856 -5.862 1.00 90.19 335 PRO A CA 1
ATOM 2565 C C . PRO A 1 335 ? 22.742 8.006 -7.015 1.00 90.19 335 PRO A C 1
ATOM 2567 O O . PRO A 1 335 ? 23.747 7.313 -6.862 1.00 90.19 335 PRO A O 1
ATOM 2570 N N . TYR A 1 336 ? 22.098 8.114 -8.173 1.00 91.62 336 TYR A N 1
ATOM 2571 C CA . TYR A 1 336 ? 22.572 7.473 -9.396 1.00 91.62 336 TYR A CA 1
ATOM 2572 C C . TYR A 1 336 ? 23.995 7.941 -9.729 1.00 91.62 336 TYR A C 1
ATOM 2574 O O . TYR A 1 336 ? 24.302 9.138 -9.667 1.00 91.62 336 TYR A O 1
ATOM 2582 N N . GLY A 1 337 ? 24.857 6.994 -10.086 1.00 92.00 337 GLY A N 1
ATOM 2583 C CA . GLY A 1 337 ? 26.167 7.257 -10.661 1.00 92.00 337 GLY A CA 1
ATOM 2584 C C . GLY A 1 337 ? 26.066 7.904 -12.044 1.00 92.00 337 GLY A C 1
ATOM 2585 O O . GLY A 1 337 ? 25.004 7.963 -12.657 1.00 92.00 337 GLY A O 1
ATOM 2586 N N . GLN A 1 338 ? 27.198 8.383 -12.562 1.00 90.62 338 GLN A N 1
ATOM 2587 C CA . GLN A 1 338 ? 27.243 9.025 -13.886 1.00 90.62 338 GLN A CA 1
ATOM 2588 C C . GLN A 1 338 ? 26.852 8.074 -15.028 1.00 90.62 338 GLN A C 1
ATOM 2590 O O . GLN A 1 338 ? 26.307 8.527 -16.030 1.00 90.62 338 GLN A O 1
ATOM 2595 N N . ASP A 1 339 ? 27.101 6.776 -14.848 1.00 91.44 339 ASP A N 1
ATOM 2596 C CA . ASP A 1 339 ? 26.802 5.724 -15.824 1.00 91.44 339 ASP A CA 1
ATOM 2597 C C . ASP A 1 339 ? 25.462 5.017 -15.546 1.00 91.44 339 ASP A C 1
ATOM 2599 O O . ASP A 1 339 ? 25.042 4.147 -16.314 1.00 91.44 339 ASP A O 1
ATOM 2603 N N . ASP A 1 340 ? 24.772 5.378 -14.458 1.00 93.12 340 ASP A N 1
ATOM 2604 C CA . ASP A 1 340 ? 23.481 4.784 -14.133 1.00 93.12 340 ASP A CA 1
ATOM 2605 C C . ASP A 1 340 ? 22.396 5.326 -15.055 1.00 93.12 340 ASP A C 1
ATOM 2607 O O . ASP A 1 340 ? 22.232 6.528 -15.267 1.00 93.12 340 ASP A O 1
ATOM 2611 N N . THR A 1 341 ? 21.598 4.403 -15.578 1.00 93.38 341 THR A N 1
ATOM 2612 C CA . THR A 1 341 ? 20.443 4.723 -16.411 1.00 93.38 341 THR A CA 1
ATOM 2613 C C . THR A 1 341 ? 19.180 4.245 -15.702 1.00 93.38 341 THR A C 1
ATOM 2615 O O . THR A 1 341 ? 19.150 3.092 -15.261 1.00 93.38 341 THR A O 1
ATOM 2618 N N . PRO A 1 342 ? 18.128 5.077 -15.576 1.00 92.75 342 PRO A N 1
ATOM 2619 C CA . PRO A 1 342 ? 16.863 4.630 -15.006 1.00 92.75 342 PRO A CA 1
ATOM 2620 C C . PRO A 1 342 ? 16.244 3.545 -15.884 1.00 92.75 342 PRO A C 1
ATOM 2622 O O . PRO A 1 342 ? 16.241 3.650 -17.113 1.00 92.75 342 PRO A O 1
ATOM 2625 N N . TRP A 1 343 ? 15.671 2.520 -15.256 1.00 93.38 343 TRP A N 1
ATOM 2626 C CA . TRP A 1 343 ? 14.927 1.505 -15.987 1.00 93.38 343 TRP A CA 1
ATOM 2627 C C . TRP A 1 343 ? 13.750 2.131 -16.747 1.00 93.38 343 TRP A C 1
ATOM 2629 O O . TRP A 1 343 ? 12.961 2.892 -16.178 1.00 93.38 343 TRP A O 1
ATOM 2639 N N . ALA A 1 344 ? 13.602 1.749 -18.015 1.00 91.25 344 ALA A N 1
ATOM 2640 C CA . ALA A 1 344 ? 12.429 2.040 -18.826 1.00 91.25 344 ALA A CA 1
ATOM 2641 C C . ALA A 1 344 ? 11.928 0.758 -19.495 1.00 91.25 344 ALA A C 1
ATOM 2643 O O . ALA A 1 344 ? 12.701 0.039 -20.128 1.00 91.25 344 ALA A O 1
ATOM 2644 N N . VAL A 1 345 ? 10.633 0.475 -19.348 1.00 88.69 345 VAL A N 1
ATOM 2645 C CA . VAL A 1 345 ? 10.036 -0.818 -19.735 1.00 88.69 345 VAL A CA 1
ATOM 2646 C C . VAL A 1 345 ? 9.907 -1.011 -21.250 1.00 88.69 345 VAL A C 1
ATOM 2648 O O . VAL A 1 345 ? 9.849 -2.137 -21.730 1.00 88.69 345 VAL A O 1
ATOM 2651 N N . ASP A 1 346 ? 9.847 0.083 -22.006 1.00 87.25 346 ASP A N 1
ATOM 2652 C CA . ASP A 1 346 ? 9.637 0.130 -23.458 1.00 87.25 346 ASP A CA 1
ATOM 2653 C C . ASP A 1 346 ? 10.939 0.344 -24.252 1.00 87.25 346 ASP A C 1
ATOM 2655 O O . ASP A 1 346 ? 10.899 0.546 -25.466 1.00 87.25 346 ASP A O 1
ATOM 2659 N N . VAL A 1 347 ? 12.096 0.285 -23.584 1.00 90.25 347 VAL A N 1
ATOM 2660 C CA . VAL A 1 347 ? 13.414 0.393 -24.218 1.00 90.25 347 VAL A CA 1
ATOM 2661 C C . VAL A 1 347 ? 13.993 -1.007 -24.446 1.00 90.25 347 VAL A C 1
ATOM 2663 O O . VAL A 1 347 ? 14.053 -1.803 -23.508 1.00 90.25 347 VAL A O 1
ATOM 2666 N N . PRO A 1 348 ? 14.463 -1.332 -25.665 1.00 90.19 348 PRO A N 1
ATOM 2667 C CA . PRO A 1 348 ? 15.116 -2.606 -25.946 1.00 90.19 348 PRO A CA 1
ATOM 2668 C C . PRO A 1 348 ? 16.567 -2.581 -25.441 1.00 90.19 348 PRO A C 1
ATOM 2670 O O . PRO A 1 348 ? 17.503 -2.372 -26.215 1.00 90.19 348 PRO A O 1
ATOM 2673 N N . TRP A 1 349 ? 16.754 -2.756 -24.132 1.00 93.75 349 TRP A N 1
ATOM 2674 C CA . TRP A 1 349 ? 18.077 -2.734 -23.503 1.00 93.75 349 TRP A CA 1
ATOM 2675 C C . TRP A 1 349 ? 19.005 -3.812 -24.093 1.00 93.75 349 TRP A C 1
ATOM 2677 O O . TRP A 1 349 ? 18.610 -4.979 -24.183 1.00 93.75 349 TRP A O 1
ATOM 2687 N N . PRO A 1 350 ? 20.228 -3.445 -24.524 1.00 92.81 350 PRO A N 1
ATOM 2688 C CA . PRO A 1 350 ? 21.177 -4.399 -25.079 1.00 92.81 350 PRO A CA 1
ATOM 2689 C C . PRO A 1 350 ? 21.827 -5.250 -23.981 1.00 92.81 350 PRO A C 1
ATOM 2691 O O . PRO A 1 350 ? 21.900 -4.859 -22.819 1.00 92.81 350 PRO A O 1
ATOM 2694 N N . GLY A 1 351 ? 22.389 -6.388 -24.386 1.00 93.19 351 GLY A N 1
ATOM 2695 C CA . GLY A 1 351 ? 23.150 -7.270 -23.504 1.00 93.19 351 GLY A CA 1
ATOM 2696 C C . GLY A 1 351 ? 22.350 -8.458 -22.976 1.00 93.19 351 GLY A C 1
ATOM 2697 O O . GLY A 1 351 ? 21.180 -8.664 -23.307 1.00 93.19 351 GLY A O 1
ATOM 2698 N N . LEU A 1 352 ? 23.038 -9.277 -22.187 1.00 95.75 352 LEU A N 1
ATOM 2699 C CA . LEU A 1 352 ? 22.478 -10.463 -21.552 1.00 95.75 352 LEU A CA 1
ATOM 2700 C C . LEU A 1 352 ? 22.287 -10.194 -20.060 1.00 95.75 352 LEU A C 1
ATOM 2702 O O . LEU A 1 352 ? 23.126 -9.532 -19.449 1.00 95.75 352 LEU A O 1
ATOM 2706 N N . ASP A 1 353 ? 21.191 -10.676 -19.486 1.00 94.31 353 ASP A N 1
ATOM 2707 C CA . ASP A 1 353 ? 21.007 -10.688 -18.034 1.00 94.31 353 ASP A CA 1
ATOM 2708 C C . ASP A 1 353 ? 21.866 -11.775 -17.366 1.00 94.31 353 ASP A C 1
ATOM 2710 O O . ASP A 1 353 ? 22.614 -12.510 -18.021 1.00 94.31 353 ASP A O 1
ATOM 2714 N N . MET A 1 354 ? 21.744 -11.901 -16.043 1.00 90.19 354 MET A N 1
ATOM 2715 C CA . MET A 1 354 ? 22.463 -12.914 -15.263 1.00 90.19 354 MET A CA 1
ATOM 2716 C C . MET A 1 354 ? 22.161 -14.372 -15.664 1.00 90.19 354 MET A C 1
ATOM 2718 O O . MET A 1 354 ? 22.897 -15.275 -15.270 1.00 90.19 354 MET A O 1
ATOM 2722 N N . TRP A 1 355 ? 21.110 -14.609 -16.456 1.00 91.75 355 TRP A N 1
ATOM 2723 C CA . TRP A 1 355 ? 20.730 -15.920 -16.985 1.00 91.75 355 TRP A CA 1
ATOM 2724 C C . TRP A 1 355 ? 21.206 -16.139 -18.428 1.00 91.75 355 TRP A C 1
ATOM 2726 O O . TRP A 1 355 ? 20.861 -17.146 -19.048 1.00 91.75 355 TRP A O 1
ATOM 2736 N N . GLY A 1 356 ? 21.986 -15.209 -18.988 1.00 94.19 356 GLY A N 1
ATOM 2737 C CA . GLY A 1 356 ? 22.430 -15.277 -20.378 1.00 94.19 356 GLY A CA 1
ATOM 2738 C C . GLY A 1 356 ? 21.308 -14.992 -21.382 1.00 94.19 356 GLY A C 1
ATOM 2739 O O . GLY A 1 356 ? 21.423 -15.377 -22.546 1.00 94.19 356 GLY A O 1
ATOM 2740 N N . CYS A 1 357 ? 20.218 -14.353 -20.948 1.00 92.94 357 CYS A N 1
ATOM 2741 C CA . CYS A 1 357 ? 19.030 -14.091 -21.754 1.00 92.94 357 CYS A CA 1
ATOM 2742 C C . CYS A 1 357 ? 18.964 -12.626 -22.207 1.00 92.94 357 CYS A C 1
ATOM 2744 O O . CYS A 1 357 ? 19.438 -11.716 -21.532 1.00 92.94 357 CYS A O 1
ATOM 2746 N N . THR A 1 358 ? 18.363 -12.389 -23.373 1.00 92.94 358 THR A N 1
ATOM 2747 C CA . THR A 1 358 ? 18.107 -11.025 -23.877 1.00 92.94 358 THR A CA 1
ATOM 2748 C C . THR A 1 358 ? 16.760 -10.521 -23.370 1.00 92.94 358 THR A C 1
ATOM 2750 O O . THR A 1 358 ? 15.886 -11.322 -23.045 1.00 92.94 358 THR A O 1
ATOM 2753 N N . ILE A 1 359 ? 16.534 -9.205 -23.388 1.00 89.44 359 ILE A N 1
ATOM 2754 C CA . ILE A 1 359 ? 15.232 -8.628 -23.012 1.00 89.44 359 ILE A CA 1
ATOM 2755 C C . ILE A 1 359 ? 14.067 -9.136 -23.880 1.00 89.44 359 ILE A C 1
ATOM 2757 O O . ILE A 1 359 ? 12.943 -9.255 -23.402 1.00 89.44 359 ILE A O 1
ATOM 2761 N N . ALA A 1 360 ? 14.338 -9.480 -25.145 1.00 87.94 360 ALA A N 1
ATOM 2762 C CA . ALA A 1 360 ? 13.347 -10.025 -26.073 1.00 87.94 360 ALA A CA 1
ATOM 2763 C C . ALA A 1 360 ? 13.023 -11.507 -25.812 1.00 87.94 360 ALA A C 1
ATOM 2765 O O . ALA A 1 360 ? 11.990 -11.997 -26.261 1.00 87.94 360 ALA A O 1
ATOM 2766 N N . ASN A 1 361 ? 13.898 -12.222 -25.100 1.00 87.38 361 ASN A N 1
ATOM 2767 C CA . ASN A 1 361 ? 13.715 -13.624 -24.741 1.00 87.38 361 ASN A CA 1
ATOM 2768 C C . ASN A 1 361 ? 14.199 -13.863 -23.300 1.00 87.38 361 ASN A C 1
ATOM 2770 O O . ASN A 1 361 ? 15.275 -14.441 -23.117 1.00 87.38 361 ASN A O 1
ATOM 2774 N N . PRO A 1 362 ? 13.467 -13.360 -22.289 1.00 83.56 362 PRO A N 1
ATOM 2775 C CA . PRO A 1 362 ? 13.897 -13.422 -20.899 1.00 83.56 362 PRO A CA 1
ATOM 2776 C C . PRO A 1 362 ? 13.724 -14.829 -20.308 1.00 83.56 362 PRO A C 1
ATOM 2778 O O . PRO A 1 362 ? 12.790 -15.564 -20.648 1.00 83.56 362 PRO A O 1
ATOM 2781 N N . HIS A 1 363 ? 14.598 -15.188 -19.366 1.00 80.38 363 HIS A N 1
ATOM 2782 C CA . HIS A 1 363 ? 14.488 -16.433 -18.607 1.00 80.38 363 HIS A CA 1
ATOM 2783 C C . HIS A 1 363 ? 13.176 -16.472 -17.801 1.00 80.38 363 HIS A C 1
ATOM 2785 O O . HIS A 1 363 ? 12.773 -15.480 -17.200 1.00 80.38 363 HIS A O 1
ATOM 2791 N N . GLY A 1 364 ? 12.495 -17.622 -17.767 1.00 69.12 364 GLY A N 1
ATOM 2792 C CA . GLY A 1 364 ? 11.275 -17.787 -16.964 1.00 69.12 364 GLY A CA 1
ATOM 2793 C C . GLY A 1 364 ? 9.998 -17.167 -17.551 1.00 69.12 364 GLY A C 1
ATOM 2794 O O . GLY A 1 364 ? 8.990 -17.115 -16.847 1.00 69.12 364 GLY A O 1
ATOM 2795 N N . ALA A 1 365 ? 9.983 -16.781 -18.836 1.00 55.72 365 ALA A N 1
ATOM 2796 C CA . ALA A 1 365 ? 8.806 -16.247 -19.548 1.00 55.72 365 ALA A CA 1
ATOM 2797 C C . ALA A 1 365 ? 7.541 -17.147 -19.519 1.00 55.72 365 ALA A C 1
ATOM 2799 O O . ALA A 1 365 ? 6.473 -16.738 -19.970 1.00 55.72 365 ALA A O 1
ATOM 2800 N N . PHE A 1 366 ? 7.641 -18.360 -18.968 1.00 48.12 366 PHE A N 1
ATOM 2801 C CA . PHE A 1 366 ? 6.549 -19.319 -18.810 1.00 48.12 366 PHE A CA 1
ATOM 2802 C C . PHE A 1 366 ? 5.479 -18.886 -17.792 1.00 48.12 366 PHE A C 1
ATOM 2804 O O . PHE A 1 366 ? 4.321 -19.262 -17.951 1.00 48.12 366 PHE A O 1
ATOM 2811 N N . TYR A 1 367 ? 5.814 -18.053 -16.798 1.00 45.06 367 TYR A N 1
ATOM 2812 C CA . TYR A 1 367 ? 4.832 -17.473 -15.870 1.00 45.06 367 TYR A CA 1
ATOM 2813 C C . TYR A 1 367 ? 4.474 -16.036 -16.287 1.00 45.06 367 TYR A C 1
ATOM 2815 O O . TYR A 1 367 ? 4.886 -15.076 -15.642 1.00 45.06 367 TYR A O 1
ATOM 2823 N N . GLY A 1 368 ? 3.711 -15.879 -17.379 1.00 41.84 368 GLY A N 1
ATOM 2824 C CA . GLY A 1 368 ? 3.043 -14.603 -17.684 1.00 41.84 368 GLY A CA 1
ATOM 2825 C C . GLY A 1 368 ? 3.153 -14.067 -19.115 1.00 41.84 368 GLY A C 1
ATOM 2826 O O . GLY A 1 368 ? 3.527 -12.911 -19.314 1.00 41.84 368 GLY A O 1
ATOM 2827 N N . LEU A 1 369 ? 2.730 -14.850 -20.110 1.00 36.16 369 LEU A N 1
ATOM 2828 C CA . LEU A 1 369 ? 2.006 -14.330 -21.286 1.00 36.16 369 LEU A CA 1
ATOM 2829 C C . LEU A 1 369 ? 0.500 -14.236 -20.963 1.00 36.16 369 LEU A C 1
ATOM 2831 O O . LEU A 1 369 ? -0.353 -14.658 -21.734 1.00 36.16 369 LEU A O 1
ATOM 2835 N N . THR A 1 370 ? 0.142 -13.731 -19.780 1.00 45.09 370 THR A N 1
ATOM 2836 C CA . THR A 1 370 ? -1.264 -13.614 -19.354 1.00 45.09 370 THR A CA 1
ATOM 2837 C C . THR A 1 370 ? -2.008 -12.456 -20.023 1.00 45.09 370 THR A C 1
ATOM 2839 O O . THR A 1 370 ? -3.200 -12.299 -19.781 1.00 45.09 370 THR A O 1
ATOM 2842 N N . GLU A 1 371 ? -1.334 -11.646 -20.844 1.00 41.53 371 GLU A N 1
ATOM 2843 C CA . GLU A 1 371 ? -1.972 -10.562 -21.602 1.00 41.53 371 GLU A CA 1
ATOM 2844 C C . GLU A 1 371 ? -2.516 -11.027 -22.969 1.00 41.53 371 GLU A C 1
ATOM 2846 O O . GLU A 1 371 ? -3.512 -10.466 -23.417 1.00 41.53 371 GLU A O 1
ATOM 2851 N N . ASP A 1 372 ? -1.971 -12.106 -23.557 1.00 37.34 372 ASP A N 1
ATOM 2852 C CA . ASP A 1 372 ? -2.304 -12.561 -24.924 1.00 37.34 372 ASP A CA 1
ATOM 2853 C C . ASP A 1 372 ? -2.984 -13.943 -25.009 1.00 37.34 372 ASP A C 1
ATOM 2855 O O . ASP A 1 372 ? -3.199 -14.456 -26.107 1.00 37.34 372 ASP A O 1
ATOM 2859 N N . MET A 1 373 ? -3.366 -14.575 -23.892 1.00 34.06 373 MET A N 1
ATOM 2860 C CA . MET A 1 373 ? -4.252 -15.743 -23.992 1.00 34.06 373 MET A CA 1
ATOM 2861 C C . MET A 1 373 ? -5.654 -15.277 -24.404 1.00 34.06 373 MET A C 1
ATOM 2863 O O . MET A 1 373 ? -6.433 -14.790 -23.582 1.00 34.06 373 MET A O 1
ATOM 2867 N N . GLU A 1 374 ? -6.001 -15.445 -25.683 1.00 29.34 374 GLU A N 1
ATOM 2868 C CA . GLU A 1 374 ? -7.396 -15.612 -26.083 1.00 29.34 374 GLU A CA 1
ATOM 2869 C C . GLU A 1 374 ? -7.927 -16.837 -25.330 1.00 29.34 374 GLU A C 1
ATOM 2871 O O . GLU A 1 374 ? -7.609 -17.975 -25.654 1.00 29.34 374 GLU A O 1
ATOM 2876 N N . TRP A 1 375 ? -8.686 -16.603 -24.258 1.00 42.56 375 TRP A N 1
ATOM 2877 C CA . TRP A 1 375 ? -9.263 -17.641 -23.394 1.00 42.56 375 TRP A CA 1
ATOM 2878 C C . TRP A 1 375 ? -10.447 -18.363 -24.065 1.00 42.56 375 TRP A C 1
ATOM 2880 O O . TRP A 1 375 ? -11.520 -18.491 -23.469 1.00 42.56 375 TRP A O 1
ATOM 2890 N N . GLY A 1 376 ? -10.266 -18.776 -25.318 1.00 29.67 376 GLY A N 1
ATOM 2891 C CA . GLY A 1 376 ? -11.068 -19.787 -25.987 1.00 29.67 376 GLY A CA 1
ATOM 2892 C C . GLY A 1 376 ? -10.357 -21.129 -25.852 1.00 29.67 376 GLY A C 1
ATOM 2893 O O . GLY A 1 376 ? -9.187 -21.245 -26.189 1.00 29.67 376 GLY A O 1
ATOM 2894 N N . ASP A 1 377 ? -11.087 -22.120 -25.356 1.00 30.62 377 ASP A N 1
ATOM 2895 C CA . ASP A 1 377 ? -10.744 -23.543 -25.398 1.00 30.62 377 ASP A CA 1
ATOM 2896 C C . ASP A 1 377 ? -9.679 -24.036 -24.405 1.00 30.62 377 ASP A C 1
ATOM 2898 O O . ASP A 1 377 ? -8.581 -24.461 -24.755 1.00 30.62 377 ASP A O 1
ATOM 2902 N N . ILE A 1 378 ? -10.093 -24.130 -23.139 1.00 28.50 378 ILE A N 1
ATOM 2903 C CA . ILE A 1 378 ? -9.722 -25.285 -22.313 1.00 28.50 378 ILE A CA 1
ATOM 2904 C C . ILE A 1 378 ? -11.036 -25.921 -21.850 1.00 28.50 378 ILE A C 1
ATOM 2906 O O . ILE A 1 378 ? -11.745 -25.353 -21.018 1.00 28.50 378 ILE A O 1
ATOM 2910 N N . ALA A 1 379 ? -11.381 -27.036 -22.499 1.00 28.94 379 ALA A N 1
ATOM 2911 C CA . ALA A 1 379 ? -12.541 -27.881 -22.217 1.00 28.94 379 ALA A CA 1
ATOM 2912 C C . ALA A 1 379 ? -12.332 -28.755 -20.974 1.00 28.94 379 ALA A C 1
ATOM 2914 O O . ALA A 1 379 ? -11.166 -29.137 -20.713 1.00 28.94 379 ALA A O 1
#

InterPro domains:
  IPR010347 Tyrosyl-DNA phosphodiesterase I [PF06087] (2-261)
  IPR010347 Tyrosyl-DNA phosphodiesterase I [PF06087] (266-300)
  IPR010347 Tyrosyl-DNA phosphodiesterase I [PTHR12415] (1-266)

Sequence (379 aa):
MVDFAWLLSACPDIAKAQKIILDIEKAGLGAKTVVKIPPLPIPYGTHHRCVVKPNKAFVMKLRHGIRVAIHTANLIYPDCNNKSQAIYTQDFPPLAERASAHSQTAASTFQEDLSTYLDRLRLPAAATAKMWEDIRDHDFGAARVALIPSVPGYHSCTDSHAGVWGLQRLEQVLASERAFEPRFQHAPFLAQFSSLGSLDAAWVEEEFKGAACAGWCRPCEPGSKPQAMQRPTEFTQLVWPTVAEVQNSIEGWLAGRSIPGPHKNAAWGTLQKKKTQLMIRSYELGALSLPTLEANYLASPHHGYNAASGQSSQQPITGAGSGNAMCFGCLPPLPYGQDDTPWAVDVPWPGLDMWGCTIANPHGAFYGLTEDMEWGDIA

pLDDT: mean 79.67, std 17.78, range [28.5, 96.62]

Radius of gyration: 22.54 Å; chains: 1; bounding box: 54×56×54 Å

Foldseek 3Di:
DADQVLLCVVPVCVLVDQAAEFCADDDPNPPRYHYHPFDQPDDDDDDPDDHADTAQWDWDQAPFWIKIKHKDADNFCCRVPQDDMDMDMDTWGFDDPVCVPPNPPPAAQQLLQVVLLVVNSVGDCVRCVVVVVRSVRTDCNLPQWHKAKAHADKDALPDPSRDDHHLSVLLVVQLPADAAEPVQLQPAAEDEDLEFDADAQCCVQPRNLVSNQNHWHDDPDPPDDIDRRDRHPDGHHYDFDWLQCQLAGPQHLVVLVSRADAPCRLVHHDDDDDDGIDGTRHIYMDTHGGPVSNVSNLPDPCNQQDSHVRDRDPDDDVPPPPDDPDSDPDPPDDDDDPPTHGRHSPDQDDDHGPVRDGSVGTPPPVRDPVPPPPPPDDD